Protein AF-A0A1B4PS10-F1 (afdb_monomer)

Radius of gyration: 27.27 Å; Cα contacts (8 Å, |Δi|>4): 1296; chains: 1; bounding box: 66×64×74 Å

Secondary structure (DSSP, 8-state):
---EEEEE--TT--SEEEEEEETTEEEEEEEEBTTB-EEEEESPPSEEEEEEEEETTS--EEEEEEEPTTSEEEEE---HHHHGGGSSSEEEEETTTTEEESS--TTS-HHHHTT----TTTHHHHHHHTT-S---SS-----------EEEEEEEEEE-SSSS-EEE--S--EEEEETTEEEEEE---SSS-SSS---EEEEEEETTTEEEEEEEP--TT-EEEEEE--TT-TT--EEEEEESSHHHHHHHHHHHH--HHHHHHHIIIIITT--HHHHTSTTS-HHHHHHHHHHHHH-TTTSPP--HHHHHHHHHHHTTSHHHHHHHHHHHHHHTTTS-HHHHHHHHHHHHHHHHHHHHH-S-SBHHHHHHHHHHHHHHHHHHHHHTTTS-HHHHHHHHHHHHHHHHHGGGEEEETTEEEEEPB-HHHHHHH----B-----S---TTS-EEEEEEEEETTEEEEEE--TTGGG---S------------TTS----GGG-GGGGSPP--TT-TTTTSS-S-SEETTEEEEEEEEE-SSTT-EEEEEEEEE-TTS-PPTT-EEEEE--TTSSSSEEEEE-BTTEEEEEEEESS--EEEEEETTTTEEEEEEGGGSTT--HHHHH-

Foldseek 3Di:
DKFKEKAFDEQLQAWWWKWKDDLNDTPDIAIAHNQRGIDIDIRDDWAKMKIWTGRFPDDIAIEIETGDPPDHHYQYAYHPVLRVQLVDSYWYQDSVVRFIDRDDDPPDDLVRVVSDPDDPVCPVVNVVVVVPPDPDPPDPPPPPFDPDKKKKFKWKWKDDDADDQTAADPFDKDWFDEQQKIKIKGADDPPDQLLPLTWMKMWMFIALAFIKMFIANQWHRTKMKMWGFAQRCQRDIFIDIAHPPSLLRLLLSCLFRNDPSSLLCSVPPRVHPDDLCVCLDSPHHLSSLLSLLSSCLVCVVRDPQDDQVSLVSNCVRNLLALSSLLSNLSSLCVVCVVHDPVSNLVSLLSSLVSNLSSVSSPDHFWPSSVVSSVVSLVVSVVVCVPCVVVHPPVSVVSSVVSSVVSVQQVQQWDDRGTGTMGTDFDPVCCVPVVHTHHDSNGRSDDDNRRIGTQAIFMTGNSHTAWEFADPVLVVPDDPDDPPDDDDDDDDPDDPPPDPVPQQLVVDAFDPPVARSPPSFVNAQDDDQKGWDWDWDDDPDPQKIKIKIKIFGHPVDDDGRFFWKWKAADVRINNRIHTFGDNVRMTMHIYMYREWYKIKIARRVVRHIHIDGLLPHPPRDPRHVPD

Sequence (626 aa):
MKTSLHFEAPSDLSVGTVRITGEGQTIADWVATPDNRTFEGDNLTPGIYSVEIGPAGVSPQSVLFEVREGQPNQVVLPSFSALSSSGSNTSFFDADSQKTVAEVPHSVKLNALEKLDLSSYQSGIFSDIVRESVIDSRRSQQVEVSKEKRRISIGLSEEKRGRETFDTFAGQSSIALFSGRLEIELPTDLHRDRWAGHRVRLSVAIEQVRVERCLLPLYRGGTRIMVAAPSFAPADLEFSVIPVDPKLRALARALDAGTSAEAAAVRDDVVGKGDLATQFADWADPWAAILTGLLAIRFPEIFQPIERVWADKLVERAGWAFDAHVIRASQALASAHSASRQAQDEAVADAIAFLAKAQVAGSPYYRYTNQLFAEMAAGIADYLKTSSPRVDSAIVKRFDRLYGRWHRELPLQRGVGWTFTWLARDLAALKERNVLVPYRQASGKLRHRDTSIIFEGQVSAGQIAIIGGGRDALRGLPNNDVVLSTADERSEDVPEYGLSRMPALSRAPGPDKDPNRGRFGGQASESGFHLMAAFEPTKHRDWVTVVLTVEAERSIKIGLGDFAWFVLHPTFSPSALKVAFRGNRARLRLQAWGGFTVGVWLPQAGLELECDLAQVEGAPEIVRLR

Mean predicted aligned error: 11.26 Å

pLDDT: mean 82.13, std 17.66, range [21.84, 98.69]

InterPro domains:
  IPR046888 Prokaryotic YEATS domain [PF20305] (546-613)
  IPR059929 Y4kD-like, C-terminal domain [PF27295] (251-374)

Structure (mmCIF, N/CA/C/O backbone):
data_AF-A0A1B4PS10-F1
#
_entry.id   AF-A0A1B4PS10-F1
#
loop_
_atom_site.group_PDB
_atom_site.id
_atom_site.type_symbol
_atom_site.label_atom_id
_atom_site.label_alt_id
_atom_site.label_comp_id
_atom_site.label_asym_id
_atom_site.label_entity_id
_atom_site.label_seq_id
_atom_site.pdbx_PDB_ins_code
_atom_site.Cartn_x
_atom_site.Cartn_y
_atom_site.Cartn_z
_atom_site.occupancy
_atom_site.B_iso_or_equiv
_atom_site.auth_seq_id
_atom_site.auth_comp_id
_atom_site.auth_asym_id
_atom_site.auth_atom_id
_atom_site.pdbx_PDB_model_num
ATOM 1 N N . MET A 1 1 ? 1.728 32.049 35.186 1.00 60.78 1 MET A N 1
ATOM 2 C CA . MET A 1 1 ? 2.668 30.902 35.303 1.00 60.78 1 MET A CA 1
ATOM 3 C C . MET A 1 1 ? 3.196 30.566 33.907 1.00 60.78 1 MET A C 1
ATOM 5 O O . MET A 1 1 ? 2.642 31.093 32.953 1.00 60.78 1 MET A O 1
ATOM 9 N N . LYS A 1 2 ? 4.272 29.777 33.739 1.00 68.88 2 LYS A N 1
ATOM 10 C CA . LYS A 1 2 ? 4.666 29.329 32.388 1.00 68.88 2 LYS A CA 1
ATOM 11 C C . LYS A 1 2 ? 3.664 28.275 31.912 1.00 68.88 2 LYS A C 1
ATOM 13 O O . LYS A 1 2 ? 3.453 27.290 32.613 1.00 68.88 2 LYS A O 1
ATOM 18 N N . THR A 1 3 ? 3.060 28.504 30.756 1.00 82.19 3 THR A N 1
ATOM 19 C CA . THR A 1 3 ? 2.199 27.536 30.073 1.00 82.19 3 THR A CA 1
ATOM 20 C C . THR A 1 3 ? 3.023 26.900 28.965 1.00 82.19 3 THR A C 1
ATOM 22 O O . THR A 1 3 ? 3.482 27.613 28.070 1.00 82.19 3 THR A O 1
ATOM 25 N N . SER A 1 4 ? 3.248 25.592 29.052 1.00 87.25 4 SER A N 1
ATOM 26 C CA . SER A 1 4 ? 3.993 24.827 28.053 1.00 87.25 4 SER A CA 1
ATOM 27 C C . SER A 1 4 ? 3.101 23.785 27.384 1.00 87.25 4 SER A C 1
ATOM 29 O O . SER A 1 4 ? 2.123 23.316 27.977 1.00 87.25 4 SER A O 1
ATOM 31 N N . LEU A 1 5 ? 3.443 23.445 26.143 1.00 90.31 5 LEU A N 1
ATOM 32 C CA . LEU A 1 5 ? 2.824 22.388 25.349 1.00 90.31 5 LEU A CA 1
ATOM 33 C C . LEU A 1 5 ? 3.913 21.444 24.852 1.00 90.31 5 LEU A C 1
ATOM 35 O O . LEU A 1 5 ? 4.842 21.877 24.173 1.00 90.31 5 LEU A O 1
ATOM 39 N N . HIS A 1 6 ? 3.742 20.161 25.151 1.00 93.00 6 HIS A N 1
ATOM 40 C CA . HIS A 1 6 ? 4.429 19.075 24.472 1.00 93.00 6 HIS A CA 1
ATOM 41 C C . HIS A 1 6 ? 3.402 18.352 23.601 1.00 93.00 6 HIS A C 1
ATOM 43 O O . HIS A 1 6 ? 2.431 17.780 24.105 1.00 93.00 6 HIS A O 1
ATOM 49 N N . PHE A 1 7 ? 3.602 18.418 22.292 1.00 93.81 7 PHE A N 1
ATOM 50 C CA . PHE A 1 7 ? 2.731 17.807 21.301 1.00 93.81 7 PHE A CA 1
ATOM 51 C C . PHE A 1 7 ? 3.472 16.692 20.565 1.00 93.81 7 PHE A C 1
ATOM 53 O O . PHE A 1 7 ? 4.589 16.904 20.098 1.00 93.81 7 PHE A O 1
ATOM 60 N N . GLU A 1 8 ? 2.824 15.541 20.398 1.00 93.44 8 GLU A N 1
ATOM 61 C CA . GLU A 1 8 ? 3.309 14.442 19.565 1.00 93.44 8 GLU A CA 1
ATOM 62 C C . GLU A 1 8 ? 2.260 14.067 18.508 1.00 93.44 8 GLU A C 1
ATOM 64 O O . GLU A 1 8 ? 1.121 13.698 18.820 1.00 93.44 8 GLU A O 1
ATOM 69 N N . ALA A 1 9 ? 2.657 14.164 17.234 1.00 92.00 9 ALA A N 1
ATOM 70 C CA . ALA A 1 9 ? 1.839 13.750 16.099 1.00 92.00 9 ALA A CA 1
ATOM 71 C C . ALA A 1 9 ? 1.619 12.218 16.082 1.00 92.00 9 ALA A C 1
ATOM 73 O O . ALA A 1 9 ? 2.375 11.482 16.716 1.00 92.00 9 ALA A O 1
ATOM 74 N N . PRO A 1 10 ? 0.625 11.702 15.327 1.00 88.88 10 PRO A N 1
ATOM 75 C CA . PRO A 1 10 ? 0.307 10.276 15.308 1.00 88.88 10 PRO A CA 1
ATOM 76 C C . PRO A 1 10 ? 1.519 9.376 15.059 1.00 88.88 10 PRO A C 1
ATOM 78 O O . PRO A 1 10 ? 2.318 9.620 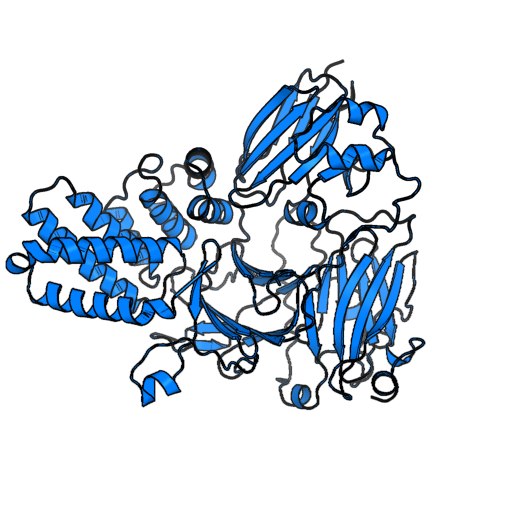14.154 1.00 88.88 10 PRO A O 1
ATOM 81 N N . SER A 1 11 ? 1.617 8.278 15.808 1.00 84.00 11 SER A N 1
ATOM 82 C CA . SER A 1 11 ? 2.776 7.380 15.742 1.00 84.00 11 SER A CA 1
ATOM 83 C C . SER A 1 11 ? 2.943 6.654 14.398 1.00 84.00 11 SER A C 1
ATOM 85 O O . SER A 1 11 ? 4.047 6.249 14.034 1.00 84.00 11 SER A O 1
ATOM 87 N N . ASP A 1 12 ? 1.866 6.509 13.626 1.00 81.31 12 ASP A N 1
ATOM 88 C CA . ASP A 1 12 ? 1.854 5.926 12.280 1.00 81.31 12 ASP A CA 1
ATOM 89 C C . ASP A 1 12 ? 1.951 6.981 11.158 1.00 81.31 12 ASP A C 1
ATOM 91 O O . ASP A 1 12 ? 1.873 6.621 9.972 1.00 81.31 12 ASP A O 1
ATOM 95 N N . LEU A 1 13 ? 2.135 8.264 11.506 1.00 87.12 13 LEU A N 1
ATOM 96 C CA . LEU A 1 13 ? 2.427 9.329 10.552 1.00 87.12 13 LEU A CA 1
ATOM 97 C C . LEU A 1 13 ? 3.812 9.093 9.950 1.00 87.12 13 LEU A C 1
ATOM 99 O O . LEU A 1 13 ? 4.824 9.095 10.646 1.00 87.12 13 LEU A O 1
ATOM 103 N N . SER A 1 14 ? 3.849 8.875 8.638 1.00 88.69 14 SER A N 1
ATOM 104 C CA . SER A 1 14 ? 5.101 8.628 7.928 1.00 88.69 14 SER A CA 1
ATOM 105 C C . SER A 1 14 ? 5.719 9.900 7.359 1.00 88.69 14 SER A C 1
ATOM 107 O O . SER A 1 14 ? 6.891 10.152 7.564 1.00 88.69 14 SER A O 1
ATOM 109 N N . VAL A 1 15 ? 4.947 10.698 6.623 1.00 92.19 15 VAL A N 1
ATOM 110 C CA . VAL A 1 15 ? 5.350 12.032 6.161 1.00 92.19 15 VAL A CA 1
ATOM 111 C C . VAL A 1 15 ? 4.095 12.859 5.913 1.00 92.19 15 VAL A C 1
ATOM 113 O O . VAL A 1 15 ? 3.103 12.324 5.398 1.00 92.19 15 VAL A O 1
ATOM 116 N N . GLY A 1 16 ? 4.120 14.128 6.305 1.00 91.44 16 GLY A N 1
ATOM 117 C CA . GLY A 1 16 ? 3.033 15.069 6.056 1.00 91.44 16 GLY A CA 1
ATOM 118 C C . GLY A 1 16 ? 3.172 16.364 6.834 1.00 91.44 16 GLY A C 1
ATOM 119 O O . GLY A 1 16 ? 4.078 16.515 7.647 1.00 91.44 16 GLY A O 1
ATOM 120 N N . THR A 1 17 ? 2.253 17.290 6.607 1.00 92.69 17 THR A N 1
ATOM 121 C CA . THR A 1 17 ? 2.234 18.580 7.296 1.00 92.69 17 THR A CA 1
ATOM 122 C C . THR A 1 17 ? 1.520 18.471 8.636 1.00 92.69 17 THR A C 1
ATOM 124 O O . THR A 1 17 ? 0.436 17.886 8.722 1.00 92.69 17 THR A O 1
ATOM 127 N N . VAL A 1 18 ? 2.097 19.074 9.671 1.00 94.25 18 VAL A N 1
ATOM 128 C CA . VAL A 1 18 ? 1.443 19.285 10.962 1.00 94.25 18 VAL A CA 1
ATOM 129 C C . VAL A 1 18 ? 1.392 20.779 11.223 1.00 94.25 18 VAL A C 1
ATOM 131 O O . VAL A 1 18 ? 2.424 21.447 11.245 1.00 94.25 18 VAL A O 1
ATOM 134 N N . ARG A 1 19 ? 0.180 21.300 11.426 1.00 95.06 19 ARG A N 1
ATOM 135 C CA . ARG A 1 19 ? -0.055 22.715 11.713 1.00 95.06 19 ARG A CA 1
ATOM 136 C C . ARG A 1 19 ? -0.825 22.870 13.011 1.00 95.06 19 ARG A C 1
ATOM 138 O O . ARG A 1 19 ? -1.953 22.401 13.113 1.00 95.06 19 ARG A O 1
ATOM 145 N N . ILE A 1 20 ? -0.231 23.557 13.982 1.00 94.19 20 ILE A N 1
ATOM 146 C CA . ILE A 1 20 ? -0.861 23.904 15.257 1.00 94.19 20 ILE A CA 1
ATOM 147 C C . ILE A 1 20 ? -1.292 25.368 15.199 1.00 94.19 20 ILE A C 1
ATOM 149 O O . ILE A 1 20 ? -0.473 26.257 14.959 1.00 94.19 20 ILE A O 1
ATOM 153 N N . THR A 1 21 ? -2.569 25.614 15.471 1.00 92.38 21 THR A N 1
ATOM 154 C CA . THR A 1 21 ? -3.177 26.946 15.518 1.00 92.38 21 THR A CA 1
ATOM 155 C C . THR A 1 21 ? -3.780 27.179 16.901 1.00 92.38 21 THR A C 1
ATOM 157 O O . THR A 1 21 ? -4.485 26.315 17.423 1.00 92.38 21 THR A O 1
ATOM 160 N N . GLY A 1 22 ? -3.520 28.345 17.489 1.00 87.56 22 GLY A N 1
ATOM 161 C CA . GLY A 1 22 ? -4.105 28.798 18.753 1.00 87.56 22 GLY A CA 1
ATOM 162 C C . GLY A 1 22 ? -4.480 30.272 18.651 1.00 87.56 22 GLY A C 1
ATOM 163 O O . GLY A 1 22 ? -3.734 31.048 18.059 1.00 87.56 22 GLY A O 1
ATOM 164 N N . GLU A 1 23 ? -5.651 30.656 19.170 1.00 79.19 23 GLU A N 1
ATOM 165 C CA . GLU A 1 23 ? -6.146 32.049 19.131 1.00 79.19 23 GLU A CA 1
ATOM 166 C C . GLU A 1 23 ? -6.114 32.683 17.715 1.00 79.19 23 GLU A C 1
ATOM 168 O O . GLU A 1 23 ? -5.820 33.865 17.540 1.00 79.19 23 GLU A O 1
ATOM 173 N N . GLY A 1 24 ? -6.375 31.881 16.675 1.00 75.38 24 GLY A N 1
ATOM 174 C CA . GLY A 1 24 ? -6.361 32.325 15.274 1.00 75.38 24 GLY A CA 1
ATOM 175 C C . GLY A 1 24 ? -4.967 32.538 14.663 1.00 75.38 24 GLY A C 1
ATOM 176 O O . GLY A 1 24 ? -4.870 32.987 13.523 1.00 75.38 24 GLY A O 1
ATOM 177 N N . GLN A 1 25 ? -3.885 32.208 15.377 1.00 84.44 25 GLN A N 1
ATOM 178 C CA . GLN A 1 25 ? -2.510 32.300 14.880 1.00 84.44 25 GLN A CA 1
ATOM 179 C C . GLN A 1 25 ? -1.864 30.921 14.743 1.00 84.44 25 GLN A C 1
ATOM 181 O O . GLN A 1 25 ? -2.066 30.032 15.571 1.00 84.44 25 GLN A O 1
ATOM 186 N N . THR A 1 26 ? -1.052 30.747 13.700 1.00 91.12 26 THR A N 1
ATOM 187 C CA . THR A 1 26 ? -0.229 29.546 13.530 1.00 91.12 26 THR A CA 1
ATOM 188 C C . THR A 1 26 ? 0.947 29.591 14.498 1.00 91.12 26 THR A C 1
ATOM 190 O O . THR A 1 26 ? 1.801 30.469 14.415 1.00 91.12 26 THR A O 1
ATOM 193 N N . ILE A 1 27 ? 0.976 28.627 15.413 1.00 92.75 27 ILE A N 1
ATOM 194 C CA . ILE A 1 27 ? 1.996 28.476 16.455 1.00 92.75 27 ILE A CA 1
ATOM 195 C C . ILE A 1 27 ? 3.160 27.631 15.941 1.00 92.75 27 ILE A C 1
ATOM 197 O O . ILE A 1 27 ? 4.319 27.922 16.223 1.00 92.75 27 ILE A O 1
ATOM 201 N N . ALA A 1 28 ? 2.841 26.594 15.168 1.00 93.25 28 ALA A N 1
ATOM 202 C CA . ALA A 1 28 ? 3.810 25.718 14.531 1.00 93.25 28 ALA A CA 1
ATOM 203 C C . ALA A 1 28 ? 3.263 25.224 13.189 1.00 93.25 28 ALA A C 1
ATOM 205 O O . ALA A 1 28 ? 2.074 24.927 13.076 1.00 93.25 28 ALA A O 1
ATOM 206 N N . ASP A 1 29 ? 4.132 25.130 12.187 1.00 94.69 29 ASP A N 1
ATOM 207 C CA . ASP A 1 29 ? 3.852 24.521 10.885 1.00 94.69 29 ASP A CA 1
ATOM 208 C C . ASP A 1 29 ? 5.137 23.856 10.391 1.00 94.69 29 ASP A C 1
ATOM 210 O O . ASP A 1 29 ? 6.153 24.530 10.197 1.00 94.69 29 ASP A O 1
ATOM 214 N N . TRP A 1 30 ? 5.123 22.533 10.264 1.00 94.62 30 TRP A N 1
ATOM 215 C CA . TRP A 1 30 ? 6.284 21.782 9.802 1.00 94.62 30 TRP A CA 1
ATOM 216 C C . TRP A 1 30 ? 5.885 20.516 9.051 1.00 94.62 30 TRP A C 1
ATOM 218 O O . TRP A 1 30 ? 4.757 20.025 9.141 1.00 94.62 30 TRP A O 1
ATOM 228 N N . VAL A 1 31 ? 6.847 19.967 8.310 1.00 94.31 31 VAL A N 1
ATOM 229 C CA . VAL A 1 31 ? 6.731 18.627 7.739 1.00 94.31 31 VAL A CA 1
ATOM 230 C C . VAL A 1 31 ? 7.206 17.625 8.783 1.00 94.31 31 VAL A C 1
ATOM 232 O O . VAL A 1 31 ? 8.395 17.561 9.088 1.00 94.31 31 VAL A O 1
ATOM 235 N N . ALA A 1 32 ? 6.277 16.845 9.320 1.00 93.06 32 ALA A N 1
ATOM 236 C CA . ALA A 1 32 ? 6.582 15.769 10.241 1.00 93.06 32 ALA A CA 1
ATOM 237 C C . ALA A 1 32 ? 7.052 14.520 9.484 1.00 93.06 32 ALA A C 1
ATOM 239 O O . ALA A 1 32 ? 6.485 14.146 8.452 1.00 93.06 32 ALA A O 1
ATOM 240 N N . THR A 1 33 ? 8.059 13.853 10.038 1.00 92.50 33 THR A N 1
ATOM 241 C CA . THR A 1 33 ? 8.621 12.571 9.579 1.00 92.50 33 THR A CA 1
ATOM 242 C C . THR A 1 33 ? 8.653 11.597 10.764 1.00 92.50 33 THR A C 1
ATOM 244 O O . THR A 1 33 ? 8.386 12.021 11.888 1.00 92.50 33 THR A O 1
ATOM 247 N N . PRO A 1 34 ? 8.967 10.297 10.598 1.00 88.81 34 PRO A N 1
ATOM 248 C CA . PRO A 1 34 ? 8.924 9.350 11.715 1.00 88.81 34 PRO A CA 1
ATOM 249 C C . PRO A 1 34 ? 9.923 9.693 12.827 1.00 88.81 34 PRO A C 1
ATOM 251 O O . PRO A 1 34 ? 9.664 9.376 13.984 1.00 88.81 34 PRO A O 1
ATOM 254 N N . ASP A 1 35 ? 11.021 10.366 12.473 1.00 87.62 35 ASP A N 1
ATOM 255 C CA . ASP A 1 35 ? 12.071 10.801 13.399 1.00 87.62 35 ASP A CA 1
ATOM 256 C C . ASP A 1 35 ? 11.852 12.244 13.901 1.00 87.62 35 ASP A C 1
ATOM 258 O O . ASP A 1 35 ? 12.585 12.710 14.771 1.00 87.62 35 ASP A O 1
ATOM 262 N N . ASN A 1 36 ? 10.837 12.951 13.387 1.00 89.75 36 ASN A N 1
ATOM 263 C CA . ASN A 1 36 ? 10.530 14.339 13.731 1.00 89.75 36 ASN A CA 1
ATOM 264 C C . ASN A 1 36 ? 9.008 14.574 13.804 1.00 89.75 36 ASN A C 1
ATOM 266 O O . ASN A 1 36 ? 8.383 15.093 12.873 1.00 89.75 36 ASN A O 1
ATOM 270 N N . ARG A 1 37 ? 8.397 14.153 14.919 1.00 91.12 37 ARG A N 1
ATOM 271 C CA . ARG A 1 37 ? 6.939 14.233 15.160 1.00 91.12 37 ARG A CA 1
ATOM 272 C C . ARG A 1 37 ? 6.535 15.145 16.313 1.00 91.12 37 ARG A C 1
ATOM 274 O O . ARG A 1 37 ? 5.338 15.318 16.546 1.00 91.12 37 ARG A O 1
ATOM 281 N N . THR A 1 38 ? 7.502 15.657 17.061 1.00 92.62 38 THR A N 1
ATOM 282 C CA . THR A 1 38 ? 7.254 16.359 18.316 1.00 92.62 38 THR A CA 1
ATOM 283 C C . THR A 1 38 ? 7.389 17.864 18.152 1.00 92.62 38 THR A C 1
ATOM 285 O O . THR A 1 38 ? 8.179 18.362 17.353 1.00 92.62 38 THR A O 1
ATOM 288 N N . PHE A 1 39 ? 6.606 18.595 18.936 1.00 93.50 39 PHE A N 1
ATOM 289 C CA . PHE A 1 39 ? 6.713 20.038 19.085 1.00 93.50 39 PHE A CA 1
ATOM 290 C C . PHE A 1 39 ? 6.713 20.391 20.570 1.00 93.50 39 PHE A C 1
ATOM 292 O O . PHE A 1 39 ? 5.865 19.915 21.328 1.00 93.50 39 PHE A O 1
ATOM 299 N N . GLU A 1 40 ? 7.641 21.258 20.966 1.00 92.19 40 GLU A N 1
ATOM 300 C CA . GLU A 1 40 ? 7.708 21.824 22.311 1.00 92.19 40 GLU A CA 1
ATOM 301 C C . GLU A 1 40 ? 7.608 23.346 22.227 1.00 92.19 40 GLU A C 1
ATOM 303 O O . GLU A 1 40 ? 8.399 24.000 21.544 1.00 92.19 40 GLU A O 1
ATOM 308 N N . GLY A 1 41 ? 6.616 23.907 22.917 1.00 87.06 41 GLY A N 1
ATOM 309 C CA . GLY A 1 41 ? 6.365 25.344 22.961 1.00 87.06 41 GLY A CA 1
ATOM 310 C C . GLY A 1 41 ? 6.194 25.843 24.391 1.00 87.06 41 GLY A C 1
ATOM 311 O O . GLY A 1 41 ? 5.473 25.237 25.181 1.00 87.06 41 GLY A O 1
ATOM 312 N N . ASP A 1 42 ? 6.814 26.981 24.698 1.00 85.38 42 ASP A N 1
ATOM 313 C CA . ASP A 1 42 ? 6.722 27.670 25.987 1.00 85.38 42 ASP A CA 1
ATOM 314 C C . ASP A 1 42 ? 6.003 29.020 25.850 1.00 85.38 42 ASP A C 1
ATOM 316 O O . ASP A 1 42 ? 6.038 29.662 24.802 1.00 85.38 42 ASP A O 1
ATOM 320 N N . ASN A 1 43 ? 5.430 29.502 26.958 1.00 83.75 43 ASN A N 1
ATOM 321 C CA . ASN A 1 43 ? 4.737 30.795 27.068 1.00 83.75 43 ASN A CA 1
ATOM 322 C C . ASN A 1 43 ? 3.502 30.923 26.159 1.00 83.75 43 ASN A C 1
ATOM 324 O O . ASN A 1 43 ? 3.201 32.006 25.657 1.00 83.75 43 ASN A O 1
ATOM 328 N N . LEU A 1 44 ? 2.776 29.822 25.973 1.00 86.62 44 LEU A N 1
ATOM 329 C CA . LEU A 1 44 ? 1.541 29.795 25.194 1.00 86.62 44 LEU A CA 1
ATOM 330 C C . LEU A 1 44 ? 0.369 30.421 25.966 1.00 86.62 44 LEU A C 1
ATOM 332 O O . LEU A 1 44 ? 0.278 30.317 27.192 1.00 86.62 44 LEU A O 1
ATOM 336 N N . THR A 1 45 ? -0.558 31.063 25.258 1.00 87.25 45 THR A N 1
ATOM 337 C CA . THR A 1 45 ? -1.789 31.581 25.867 1.00 87.25 45 THR A CA 1
ATOM 338 C C . THR A 1 45 ? -2.725 30.418 26.206 1.00 87.25 45 THR A C 1
ATOM 340 O O . THR A 1 45 ? -3.004 29.610 25.319 1.00 87.25 45 THR A O 1
ATOM 343 N N . PRO A 1 46 ? -3.223 30.292 27.450 1.00 87.31 46 PRO A N 1
ATOM 344 C CA . PRO A 1 46 ? -4.234 29.290 27.777 1.00 87.31 46 PRO A CA 1
ATOM 345 C C . PRO A 1 46 ? -5.485 29.478 26.912 1.00 87.31 46 PRO A C 1
ATOM 347 O O . PRO A 1 46 ? -5.938 30.609 26.737 1.00 87.31 46 PRO A O 1
ATOM 350 N N . GLY A 1 47 ? -6.042 28.392 26.381 1.00 85.50 47 GLY A N 1
ATOM 351 C CA . GLY A 1 47 ? -7.143 28.463 25.419 1.00 85.50 47 GLY A CA 1
ATOM 352 C C . GLY A 1 47 ? -7.344 27.170 24.636 1.00 85.50 47 GLY A C 1
ATOM 353 O O . GLY A 1 47 ? -6.730 26.145 24.940 1.00 85.50 47 GLY A O 1
ATOM 354 N N . ILE A 1 48 ? -8.218 27.219 23.629 1.00 86.31 48 ILE A N 1
ATOM 355 C CA . ILE A 1 48 ? -8.448 26.090 22.720 1.00 86.31 48 ILE A CA 1
ATOM 356 C C . ILE A 1 48 ? -7.508 26.201 21.526 1.00 86.31 48 ILE A C 1
ATOM 358 O O . ILE A 1 48 ? -7.396 27.248 20.889 1.00 86.31 48 ILE A O 1
ATOM 362 N N . TYR A 1 49 ? -6.863 25.085 21.220 1.00 90.75 49 TYR A N 1
ATOM 363 C CA . TYR A 1 49 ? -5.959 24.925 20.098 1.00 90.75 49 TYR A CA 1
ATOM 364 C C . TYR A 1 49 ? -6.528 23.876 19.150 1.00 90.75 49 TYR A C 1
ATOM 366 O O . TYR A 1 49 ? -7.243 22.953 19.552 1.00 90.75 49 TYR A O 1
ATOM 374 N N . SER A 1 50 ? -6.189 24.015 17.875 1.00 90.56 50 SER A N 1
ATOM 375 C CA . SER A 1 50 ? -6.469 23.018 16.850 1.00 90.56 50 SER A CA 1
ATOM 376 C C . SER A 1 50 ? -5.167 22.590 16.200 1.00 90.56 50 SER A C 1
ATOM 378 O O . SER A 1 50 ? -4.374 23.442 15.796 1.00 90.56 50 SER A O 1
ATOM 380 N N . VAL A 1 51 ? -4.975 21.288 16.037 1.00 93.44 51 VAL A N 1
ATOM 381 C CA . VAL A 1 51 ? -3.924 20.750 15.178 1.00 93.44 51 VAL A CA 1
ATOM 382 C C . VAL A 1 51 ? -4.540 20.130 13.933 1.00 93.44 51 VAL A C 1
ATOM 384 O O . VAL A 1 51 ? -5.491 19.357 14.028 1.00 93.44 51 VAL A O 1
ATOM 387 N N . GLU A 1 52 ? -4.004 20.472 12.768 1.00 93.12 52 GLU A N 1
ATOM 388 C CA . GLU A 1 52 ? -4.303 19.831 11.492 1.00 93.12 52 GLU A CA 1
ATOM 389 C C . GLU A 1 52 ? -3.139 18.918 11.102 1.00 93.12 52 GLU A C 1
ATOM 391 O O . GLU A 1 52 ? -1.980 19.334 11.099 1.00 93.12 52 GLU A O 1
ATOM 396 N N . ILE A 1 53 ? -3.454 17.664 10.786 1.00 92.25 53 ILE A N 1
ATOM 397 C CA . ILE A 1 53 ? -2.495 16.630 10.399 1.00 92.25 53 ILE A CA 1
ATOM 398 C C . ILE A 1 53 ? -2.841 16.217 8.978 1.00 92.25 53 ILE A C 1
ATOM 400 O O . ILE A 1 53 ? -3.870 15.577 8.756 1.00 92.25 53 ILE A O 1
ATOM 404 N N . GLY A 1 54 ? -1.987 16.573 8.024 1.00 89.94 54 GLY A N 1
ATOM 405 C CA . GLY A 1 54 ? -2.145 16.278 6.602 1.00 89.94 54 GLY A CA 1
ATOM 406 C C . GLY A 1 54 ? -1.055 15.338 6.104 1.00 89.94 54 GLY A C 1
ATOM 407 O O . GLY A 1 54 ? -0.028 15.811 5.623 1.00 89.94 54 GLY A O 1
ATOM 408 N N . PRO A 1 55 ? -1.226 14.008 6.205 1.00 87.81 55 PRO A N 1
ATOM 409 C CA . PRO A 1 55 ? -0.270 13.083 5.622 1.00 87.81 55 PRO A CA 1
ATOM 410 C C . PRO A 1 55 ? -0.228 13.203 4.095 1.00 87.81 55 PRO A C 1
ATOM 412 O O . PRO A 1 55 ? -1.274 13.340 3.461 1.00 87.81 55 PRO A O 1
ATOM 415 N N . ALA A 1 56 ? 0.953 13.051 3.493 1.00 84.94 56 ALA A N 1
ATOM 416 C CA . ALA A 1 56 ? 1.120 13.148 2.042 1.00 84.94 56 ALA A CA 1
ATOM 417 C C . ALA A 1 56 ? 0.155 12.210 1.290 1.00 84.94 56 ALA A C 1
ATOM 419 O O . ALA A 1 56 ? 0.136 10.994 1.522 1.00 84.94 56 ALA A O 1
ATOM 420 N N . GLY A 1 57 ? -0.650 12.781 0.388 1.00 78.12 57 GLY A N 1
ATOM 421 C CA . GLY A 1 57 ? -1.634 12.054 -0.422 1.00 78.12 57 GLY A CA 1
ATOM 422 C C . GLY A 1 57 ? -2.886 11.573 0.323 1.00 78.12 57 GLY A C 1
ATOM 423 O O . GLY A 1 57 ? -3.647 10.787 -0.240 1.00 78.12 57 GLY A O 1
ATOM 424 N N . VAL A 1 58 ? -3.118 12.010 1.566 1.00 80.62 58 VAL A N 1
ATOM 425 C CA . VAL A 1 58 ? -4.278 11.618 2.385 1.00 80.62 58 VAL A CA 1
ATOM 426 C C . VAL A 1 58 ? -5.028 12.859 2.871 1.00 80.62 58 VAL A C 1
ATOM 428 O O . VAL A 1 58 ? -4.428 13.897 3.135 1.00 80.62 58 VAL A O 1
ATOM 431 N N . SER A 1 59 ? -6.355 12.767 2.994 1.00 80.81 59 SER A N 1
ATOM 432 C CA . SER A 1 59 ? -7.168 13.861 3.536 1.00 80.81 59 SER A CA 1
ATOM 433 C C . SER A 1 59 ? -6.768 14.190 4.980 1.00 80.81 59 SER A C 1
ATOM 435 O O . SER A 1 59 ? -6.611 13.261 5.775 1.00 80.81 59 SER A O 1
ATOM 437 N N . PRO A 1 60 ? -6.637 15.477 5.340 1.00 86.44 60 PRO A N 1
ATOM 438 C CA . PRO A 1 60 ? -6.194 15.868 6.668 1.00 86.44 60 PRO A CA 1
ATOM 439 C C . PRO A 1 60 ? -7.225 15.535 7.752 1.00 86.44 60 PRO A C 1
ATOM 441 O O . PRO A 1 60 ? -8.424 15.421 7.486 1.00 86.44 60 PRO A O 1
ATOM 444 N N . GLN A 1 61 ? -6.740 15.388 8.982 1.00 87.00 61 GLN A N 1
ATOM 445 C CA . GLN A 1 61 ? -7.542 15.224 10.193 1.00 87.00 61 GLN A CA 1
ATOM 446 C C . GLN A 1 61 ? -7.237 16.367 11.157 1.00 87.00 61 GLN A C 1
ATOM 448 O O . GLN A 1 61 ? -6.080 16.758 11.310 1.00 87.00 61 GLN A O 1
ATOM 453 N N . SER A 1 62 ? -8.265 16.882 11.824 1.00 88.75 62 SER A N 1
ATOM 454 C CA . SER A 1 62 ? -8.136 17.934 12.828 1.00 88.75 62 SER A CA 1
ATOM 455 C C . SER A 1 62 ? -8.413 17.389 14.226 1.00 88.75 62 SER A C 1
ATOM 457 O O . SER A 1 62 ? -9.382 16.656 14.435 1.00 88.75 62 SER A O 1
ATOM 459 N N . VAL A 1 63 ? -7.595 17.779 15.201 1.00 88.44 63 VAL A N 1
ATOM 460 C CA . VAL A 1 63 ? -7.826 17.477 16.618 1.00 88.44 63 VAL A CA 1
ATOM 461 C C . VAL A 1 63 ? -7.860 18.777 17.413 1.00 88.44 63 VAL A C 1
ATOM 463 O O . VAL A 1 63 ? -6.944 19.591 17.308 1.00 88.44 63 VAL A O 1
ATOM 466 N N . LEU A 1 64 ? -8.916 18.977 18.201 1.00 88.75 64 LEU A N 1
ATOM 467 C CA . LEU A 1 64 ? -9.024 20.105 19.127 1.00 88.75 64 LEU A CA 1
ATOM 468 C C . LEU A 1 64 ? -8.577 19.694 20.528 1.00 88.75 64 LEU A C 1
ATOM 470 O O . LEU A 1 64 ? -8.900 18.595 20.981 1.00 88.75 64 LEU A O 1
ATOM 474 N N . PHE A 1 65 ? -7.871 20.582 21.222 1.00 88.56 65 PHE A N 1
ATOM 475 C CA . PHE A 1 65 ? -7.397 20.361 22.587 1.00 88.56 65 PHE A CA 1
ATOM 476 C C . PHE A 1 65 ? -7.352 21.668 23.387 1.00 88.56 65 PHE A C 1
ATOM 478 O O . PHE A 1 65 ? -7.271 22.758 22.824 1.00 88.56 65 PHE A O 1
ATOM 485 N N . GLU A 1 66 ? -7.426 21.560 24.713 1.00 87.00 66 GLU A N 1
ATOM 486 C CA . GLU A 1 66 ? -7.324 22.697 25.633 1.00 87.00 66 GLU A CA 1
ATOM 487 C C . GLU A 1 66 ? -5.904 22.788 26.203 1.00 87.00 66 GLU A C 1
ATOM 489 O O . GLU A 1 66 ? -5.348 21.790 26.660 1.00 87.00 66 GLU A O 1
ATOM 494 N N . VAL A 1 67 ? -5.336 23.993 26.206 1.00 86.56 67 VAL A N 1
ATOM 495 C CA . VAL A 1 67 ? -4.077 24.318 26.883 1.00 86.56 67 VAL A CA 1
ATOM 496 C C . VAL A 1 67 ? -4.406 25.072 28.171 1.00 86.56 67 VAL A C 1
ATOM 498 O O . VAL A 1 67 ? -4.974 26.166 28.131 1.00 86.56 67 VAL A O 1
ATOM 501 N N . ARG A 1 68 ? -4.053 24.493 29.323 1.00 85.81 68 ARG A N 1
ATOM 502 C CA . ARG A 1 68 ? -4.364 25.016 30.663 1.00 85.81 68 ARG A CA 1
ATOM 503 C C . ARG A 1 68 ? -3.156 25.708 31.293 1.00 85.81 68 ARG A C 1
ATOM 505 O O . ARG A 1 68 ? -2.018 25.261 31.143 1.00 85.81 68 ARG A O 1
ATOM 512 N N . GLU A 1 69 ? -3.403 26.792 32.031 1.00 85.19 69 GLU A N 1
ATOM 513 C CA . GLU A 1 69 ? -2.347 27.505 32.759 1.00 85.19 69 GLU A CA 1
ATOM 514 C C . GLU A 1 69 ? -1.810 26.663 33.928 1.00 85.19 69 GLU A C 1
ATOM 516 O O . GLU A 1 69 ? -2.576 26.077 34.691 1.00 85.19 69 GLU A O 1
ATOM 521 N N . GLY A 1 70 ? -0.484 26.641 34.102 1.00 73.12 70 GLY A N 1
ATOM 522 C CA . GLY A 1 70 ? 0.159 26.043 35.277 1.00 73.12 70 GLY A CA 1
ATOM 523 C C . GLY A 1 70 ? 0.170 24.510 35.313 1.00 73.12 70 GLY A C 1
ATOM 524 O O . GLY A 1 70 ? 0.588 23.944 36.322 1.00 73.12 70 GLY A O 1
ATOM 525 N N . GLN A 1 71 ? -0.250 23.842 34.234 1.00 70.81 71 GLN A N 1
ATOM 526 C CA . GLN A 1 71 ? -0.167 22.390 34.060 1.00 70.81 71 GLN A CA 1
ATOM 527 C C . GLN A 1 71 ? 0.741 22.042 32.867 1.00 70.81 71 GLN A C 1
ATOM 529 O O . GLN A 1 71 ? 0.765 22.794 31.890 1.00 70.81 71 GLN A O 1
ATOM 534 N N . PRO A 1 72 ? 1.487 20.921 32.913 1.00 69.62 72 PRO A N 1
ATOM 535 C CA . PRO A 1 72 ? 2.161 20.396 31.732 1.00 69.62 72 PRO A CA 1
ATOM 536 C C . PRO A 1 72 ? 1.107 19.865 30.751 1.00 69.62 72 PRO A C 1
ATOM 538 O O . PRO A 1 72 ? 0.449 18.861 31.023 1.00 69.62 72 PRO A O 1
ATOM 541 N N . ASN A 1 73 ? 0.919 20.550 29.619 1.00 86.06 73 ASN A N 1
ATOM 542 C CA . ASN A 1 73 ? -0.024 20.116 28.588 1.00 86.06 73 ASN A CA 1
ATOM 543 C C . ASN A 1 73 ? 0.672 19.093 27.686 1.00 86.06 73 ASN A C 1
ATOM 545 O O . ASN A 1 73 ? 1.482 19.464 26.837 1.00 86.06 73 ASN A O 1
ATOM 549 N N . GLN A 1 74 ? 0.374 17.811 27.895 1.00 89.44 74 GLN A N 1
ATOM 550 C CA . GLN A 1 74 ? 0.893 16.711 27.086 1.00 89.44 74 GLN A CA 1
ATOM 551 C C . GLN A 1 74 ? -0.205 16.202 26.149 1.00 89.44 74 GLN A C 1
ATOM 553 O O . GLN A 1 74 ? -1.203 15.637 26.598 1.00 89.44 74 GLN A O 1
ATOM 558 N N . VAL A 1 75 ? -0.019 16.411 24.847 1.00 89.12 75 VAL A N 1
ATOM 559 C CA . VAL A 1 75 ? -0.977 16.023 23.807 1.00 89.12 75 VAL A CA 1
ATOM 560 C C . VAL A 1 75 ? -0.311 15.008 22.891 1.00 89.12 75 VAL A C 1
ATOM 562 O O . VAL A 1 75 ? 0.435 15.374 21.987 1.00 89.12 75 VAL A O 1
ATOM 565 N N . VAL A 1 76 ? -0.582 13.727 23.135 1.00 89.44 76 VAL A N 1
ATOM 566 C CA . VAL A 1 76 ? -0.081 12.613 22.319 1.00 89.44 76 VAL A CA 1
ATOM 567 C C . VAL A 1 76 ? -1.242 12.050 21.520 1.00 89.44 76 VAL A C 1
ATOM 569 O O . VAL A 1 76 ? -2.210 11.539 22.086 1.00 89.44 76 VAL A O 1
ATOM 572 N N . LEU A 1 77 ? -1.176 12.172 20.199 1.00 88.06 77 LEU A N 1
ATOM 573 C CA . LEU A 1 77 ? -2.271 11.732 19.345 1.00 88.06 77 LEU A CA 1
ATOM 574 C C . LEU A 1 77 ? -2.232 10.218 19.086 1.00 88.06 77 LEU A C 1
ATOM 576 O O . LEU A 1 77 ? -1.154 9.640 18.930 1.00 88.06 77 LEU A O 1
ATOM 580 N N . PRO A 1 78 ? -3.401 9.553 18.979 1.00 82.19 78 PRO A N 1
ATOM 581 C CA . PRO A 1 78 ? -3.465 8.160 18.561 1.00 82.19 78 PRO A CA 1
ATOM 582 C C . PRO A 1 78 ? -3.054 8.031 17.091 1.00 82.19 78 PRO A C 1
ATOM 584 O O . PRO A 1 78 ? -2.875 9.021 16.382 1.00 82.19 78 PRO A O 1
ATOM 587 N N . SER A 1 79 ? -2.978 6.790 16.602 1.00 82.56 79 SER A N 1
ATOM 588 C CA . SER A 1 79 ? -2.731 6.533 15.180 1.00 82.56 79 SER A CA 1
ATOM 589 C C . SER A 1 79 ? -3.690 7.323 14.273 1.00 82.56 79 SER A C 1
ATOM 591 O O . SER A 1 79 ? -4.891 7.433 14.536 1.00 82.56 79 SER A O 1
ATOM 593 N N . PHE A 1 80 ? -3.179 7.825 13.157 1.00 82.44 80 PHE A N 1
ATOM 594 C CA . PHE A 1 80 ? -3.920 8.513 12.114 1.00 82.44 80 PHE A CA 1
ATOM 595 C C . PHE A 1 80 ? -5.047 7.634 11.561 1.00 82.44 80 PHE A C 1
ATOM 597 O O . PHE A 1 80 ? -6.139 8.114 11.246 1.00 82.44 80 PHE A O 1
ATOM 604 N N . SER A 1 81 ? -4.806 6.324 11.493 1.00 73.19 81 SER A N 1
ATOM 605 C CA . SER A 1 81 ? -5.817 5.331 11.126 1.00 73.19 81 SER A CA 1
ATOM 606 C C . SER A 1 81 ? -7.013 5.335 12.090 1.00 73.19 81 SER A C 1
ATOM 608 O O . SER A 1 81 ? -8.155 5.227 11.640 1.00 73.19 81 SER A O 1
ATOM 610 N N . ALA A 1 82 ? -6.769 5.508 13.395 1.00 72.94 82 ALA A N 1
ATOM 611 C CA . ALA A 1 82 ? -7.817 5.644 14.406 1.00 72.94 82 ALA A CA 1
ATOM 612 C C . ALA A 1 82 ? -8.541 6.996 14.301 1.00 72.94 82 ALA A C 1
ATOM 614 O O . ALA A 1 82 ? -9.771 7.011 14.335 1.00 72.94 82 ALA A O 1
ATOM 615 N N . LEU A 1 83 ? -7.821 8.103 14.071 1.00 77.75 83 LEU A N 1
ATOM 616 C CA . LEU A 1 83 ? -8.434 9.421 13.824 1.00 77.75 83 LEU A CA 1
ATOM 617 C C . LEU A 1 83 ? -9.409 9.372 12.635 1.00 77.75 83 LEU A C 1
ATOM 619 O O . LEU A 1 83 ? -10.574 9.749 12.754 1.00 77.75 83 LEU A O 1
ATOM 623 N N . SER A 1 84 ? -8.964 8.766 11.531 1.00 71.75 84 SER A N 1
ATOM 624 C CA . SER A 1 84 ? -9.751 8.606 10.300 1.00 71.75 84 SER A CA 1
ATOM 625 C C . SER A 1 84 ? -10.952 7.659 10.452 1.00 71.75 84 SER A C 1
ATOM 627 O O . SER A 1 84 ? -11.845 7.643 9.605 1.00 71.75 84 SER A O 1
ATOM 629 N N . SER A 1 85 ? -10.979 6.825 11.498 1.00 65.19 85 SER A N 1
ATOM 630 C CA . SER A 1 85 ? -12.035 5.823 11.711 1.00 65.19 85 SER A CA 1
ATOM 631 C C . SER A 1 85 ? -13.315 6.392 12.330 1.00 65.19 85 SER A C 1
ATOM 633 O O . SER A 1 85 ? -14.375 5.770 12.232 1.00 65.19 85 SER A O 1
ATOM 635 N N . SER A 1 86 ? -13.240 7.592 12.915 1.00 62.75 86 SER A N 1
ATOM 636 C CA . SER A 1 86 ? -14.372 8.264 13.567 1.00 62.75 86 SER A CA 1
ATOM 637 C C . SER A 1 86 ? -15.509 8.598 12.584 1.00 62.75 86 SER A C 1
ATOM 639 O O . SER A 1 86 ? -16.676 8.691 12.968 1.00 62.75 86 SER A O 1
ATOM 641 N N . GLY A 1 87 ? -15.194 8.713 11.287 1.00 58.62 87 GLY A N 1
ATOM 642 C CA . GLY A 1 87 ? -16.128 9.141 10.244 1.00 58.62 87 GLY A CA 1
ATOM 643 C C . GLY A 1 87 ? -16.375 10.653 10.218 1.00 58.62 87 GLY A C 1
ATOM 644 O O . GLY A 1 87 ? -17.198 11.104 9.425 1.00 58.62 87 GLY A O 1
ATOM 645 N N . SER A 1 88 ? -15.663 11.406 11.059 1.00 66.31 88 SER A N 1
ATOM 646 C CA . SER A 1 88 ? -15.533 12.862 11.043 1.00 66.31 88 SER A CA 1
ATOM 647 C C . SER A 1 88 ? -14.072 13.208 10.749 1.00 66.31 88 SER A C 1
ATOM 649 O O . SER A 1 88 ? -13.180 12.457 11.129 1.00 66.31 88 SER A O 1
ATOM 651 N N . ASN A 1 89 ? -13.811 14.353 10.115 1.00 75.75 89 ASN A N 1
ATOM 652 C CA . ASN A 1 89 ? -12.443 14.873 9.982 1.00 75.75 89 ASN A CA 1
ATOM 653 C C . ASN A 1 89 ? -11.994 15.653 11.228 1.00 75.75 89 ASN A C 1
ATOM 655 O O . ASN A 1 89 ? -10.945 16.291 11.219 1.00 75.75 89 ASN A O 1
ATOM 659 N N . THR A 1 90 ? -12.810 15.664 12.282 1.00 78.06 90 THR A N 1
ATOM 660 C CA . THR A 1 90 ? -12.567 16.415 13.510 1.00 78.06 90 THR A CA 1
ATOM 661 C C . THR A 1 90 ? -12.801 15.522 14.719 1.00 78.06 90 THR A C 1
ATOM 663 O O . THR A 1 90 ? -13.849 14.886 14.826 1.00 78.06 90 THR A O 1
ATOM 666 N N . SER A 1 91 ? -11.814 15.475 15.611 1.00 82.31 91 SER A N 1
ATOM 667 C CA . SER A 1 91 ? -11.848 14.766 16.896 1.00 82.31 91 SER A CA 1
ATOM 668 C C . SER A 1 91 ? -11.396 15.691 18.033 1.00 82.31 91 SER A C 1
ATOM 670 O O . SER A 1 91 ? -10.873 16.780 17.788 1.00 82.31 91 SER A O 1
ATOM 672 N N . PHE A 1 92 ? -11.565 15.259 19.281 1.00 82.94 92 PHE A N 1
ATOM 673 C CA . PHE A 1 92 ? -11.225 16.048 20.465 1.00 82.94 92 PHE A CA 1
ATOM 674 C C . PHE A 1 92 ? -10.274 15.276 21.374 1.00 82.94 92 PHE A C 1
ATOM 676 O O . PHE A 1 92 ? -10.467 14.086 21.609 1.00 82.94 92 PHE A O 1
ATOM 683 N N . PHE A 1 93 ? -9.250 15.940 21.895 1.00 82.44 93 PHE A N 1
ATOM 684 C CA . PHE A 1 93 ? -8.365 15.383 22.911 1.00 82.44 93 PHE A CA 1
ATOM 685 C C . PHE A 1 93 ? -8.882 15.769 24.299 1.00 82.44 93 PHE A C 1
ATOM 687 O O . PHE A 1 93 ? -8.949 16.951 24.639 1.00 82.44 93 PHE A O 1
ATOM 694 N N . ASP A 1 94 ? -9.262 14.773 25.095 1.00 80.00 94 ASP A N 1
ATOM 695 C CA . ASP A 1 94 ? -9.681 14.977 26.476 1.00 80.00 94 ASP A CA 1
ATOM 696 C C . ASP A 1 94 ? -8.453 14.998 27.392 1.00 80.00 94 ASP A C 1
ATOM 698 O O . ASP A 1 94 ? -7.818 13.968 27.622 1.00 80.00 94 ASP A O 1
ATOM 702 N N . ALA A 1 95 ? -8.136 16.178 27.928 1.00 74.50 95 ALA A N 1
ATOM 703 C CA . ALA A 1 95 ? -6.994 16.383 28.814 1.00 74.50 95 ALA A CA 1
ATOM 704 C C . ALA A 1 95 ? -7.092 15.570 30.119 1.00 74.50 95 ALA A C 1
ATOM 706 O O . ALA A 1 95 ? -6.060 15.214 30.685 1.00 74.50 95 ALA A O 1
ATOM 707 N N . ASP A 1 96 ? -8.306 15.246 30.583 1.00 73.19 96 ASP A N 1
ATOM 708 C CA . ASP A 1 96 ? -8.501 14.548 31.858 1.00 73.19 96 ASP A CA 1
ATOM 709 C C . ASP A 1 96 ? -8.273 13.034 31.718 1.00 73.19 96 ASP A C 1
ATOM 711 O O . ASP A 1 96 ? -7.734 12.394 32.620 1.00 73.19 96 ASP A O 1
ATOM 715 N N . SER A 1 97 ? -8.667 12.449 30.580 1.00 70.62 97 SER A N 1
ATOM 716 C CA . SER A 1 97 ? -8.439 11.027 30.281 1.00 70.62 97 SER A CA 1
ATOM 717 C C . SER A 1 97 ? -7.203 10.755 29.421 1.00 70.62 97 SER A C 1
ATOM 719 O O . SER A 1 97 ? -6.877 9.587 29.211 1.00 70.62 97 SER A O 1
ATOM 721 N N . GLN A 1 98 ? -6.529 11.807 28.939 1.00 75.25 98 GLN A N 1
ATOM 722 C CA . GLN A 1 98 ? -5.406 11.754 27.992 1.00 75.25 98 GLN A CA 1
ATOM 723 C C . GLN A 1 98 ? -5.711 10.898 26.755 1.00 75.25 98 GLN A C 1
ATOM 725 O O . GLN A 1 98 ? -4.865 10.156 26.253 1.00 75.25 98 GLN A O 1
ATOM 730 N N . LYS A 1 99 ? -6.955 10.965 26.274 1.00 76.25 99 LYS A N 1
ATOM 731 C CA . LYS A 1 99 ? -7.436 10.171 25.141 1.00 76.25 99 LYS A CA 1
ATOM 732 C C . LYS A 1 99 ? -8.140 11.047 24.126 1.00 76.25 99 LYS A C 1
ATOM 734 O O . LYS A 1 99 ? -8.858 11.983 24.469 1.00 76.25 99 LYS A O 1
ATOM 739 N N . THR A 1 100 ? -7.986 10.687 22.856 1.00 74.62 100 THR A N 1
ATOM 740 C CA . THR A 1 100 ? -8.787 11.279 21.787 1.00 74.62 100 THR A CA 1
ATOM 741 C C . THR A 1 100 ? -10.129 10.568 21.676 1.00 74.62 100 THR A C 1
ATOM 743 O O . THR A 1 100 ? -10.203 9.338 21.619 1.00 74.62 100 THR A O 1
ATOM 746 N N . VAL A 1 101 ? -11.187 11.366 21.618 1.00 72.69 101 VAL A N 1
ATOM 747 C CA . VAL A 1 101 ? -12.582 10.950 21.521 1.00 72.69 101 VAL A CA 1
ATOM 748 C C . VAL A 1 101 ? -13.245 11.615 20.315 1.00 72.69 101 VAL A C 1
ATOM 750 O O . VAL A 1 101 ? -12.811 12.665 19.836 1.00 72.69 101 VAL A O 1
ATOM 753 N N . ALA A 1 102 ? -14.296 10.981 19.797 1.00 65.31 102 ALA A N 1
ATOM 754 C CA . ALA A 1 102 ? -15.065 11.515 18.673 1.00 65.31 102 ALA A CA 1
ATOM 755 C C . ALA A 1 102 ? -16.065 12.610 19.095 1.00 65.31 102 ALA A C 1
ATOM 757 O O . ALA A 1 102 ? -16.491 13.403 18.262 1.00 65.31 102 ALA A O 1
ATOM 758 N N . GLU A 1 103 ? -16.439 12.652 20.376 1.00 68.44 103 GLU A N 1
ATOM 759 C CA . GLU A 1 103 ? -17.424 13.584 20.936 1.00 68.44 103 GLU A CA 1
ATOM 760 C C . GLU A 1 103 ? -16.742 14.697 21.737 1.00 68.44 103 GLU A C 1
ATOM 762 O O . GLU A 1 103 ? -15.621 14.525 22.214 1.00 68.44 103 GLU A O 1
ATOM 767 N N . VAL A 1 104 ? -17.420 15.838 21.898 1.00 69.88 104 VAL A N 1
ATOM 768 C CA . VAL A 1 104 ? -16.900 16.976 22.670 1.00 69.88 104 VAL A CA 1
ATOM 769 C C . VAL A 1 104 ? -16.745 16.562 24.143 1.00 69.88 104 VAL A C 1
ATOM 771 O O . VAL A 1 104 ? -17.747 16.232 24.784 1.00 69.88 104 VAL A O 1
ATOM 774 N N . PRO A 1 105 ? -15.529 16.591 24.718 1.00 62.31 105 PRO A N 1
ATOM 775 C CA . PRO A 1 105 ? -15.320 16.279 26.122 1.00 62.31 105 PRO A CA 1
ATOM 776 C C . PRO A 1 105 ? -16.043 17.288 27.015 1.00 62.31 105 PRO A C 1
ATOM 778 O O . PRO A 1 105 ? -16.076 18.481 26.716 1.00 62.31 105 PRO A O 1
ATOM 781 N N . HIS A 1 106 ? -16.546 16.839 28.168 1.00 61.81 106 HIS A N 1
ATOM 782 C CA . HIS A 1 106 ? -17.186 17.722 29.154 1.00 61.81 106 HIS A CA 1
ATOM 783 C C . HIS A 1 106 ? -16.263 18.837 29.676 1.00 61.81 106 HIS A C 1
ATOM 785 O O . HIS A 1 106 ? -16.744 19.846 30.188 1.00 61.81 106 HIS A O 1
ATOM 791 N N . SER A 1 107 ? -14.948 18.652 29.549 1.00 55.94 107 SER A N 1
ATOM 792 C CA . SER A 1 107 ? -13.917 19.624 29.903 1.00 55.94 107 SER A CA 1
ATOM 793 C C . SER A 1 107 ? -13.847 20.820 28.939 1.00 55.94 107 SER A C 1
ATOM 795 O O . SER A 1 107 ? -13.387 21.887 29.339 1.00 55.94 107 SER A O 1
ATOM 797 N N . VAL A 1 108 ? -14.357 20.699 27.706 1.00 59.62 108 VAL A N 1
ATOM 798 C CA . VAL A 1 108 ? -14.330 21.772 26.700 1.00 59.62 108 VAL A CA 1
ATOM 799 C C . VAL A 1 108 ? -15.571 22.660 26.832 1.00 59.62 108 VAL A C 1
ATOM 801 O O . VAL A 1 108 ? -16.705 22.226 26.626 1.00 59.62 108 VAL A O 1
ATOM 804 N N . LYS A 1 109 ? -15.376 23.948 27.139 1.00 59.38 109 LYS A N 1
ATOM 805 C CA . LYS A 1 109 ? -16.478 24.926 27.196 1.00 59.38 109 LYS A CA 1
ATOM 806 C C . LYS A 1 109 ? -16.943 25.291 25.782 1.00 59.38 109 LYS A C 1
ATOM 808 O O . LYS A 1 109 ? -16.193 25.917 25.040 1.00 59.38 109 LYS A O 1
ATOM 813 N N . LEU A 1 110 ? -18.200 24.992 25.444 1.00 53.91 110 LEU A N 1
ATOM 814 C CA . LEU A 1 110 ? -18.814 25.278 24.132 1.00 53.91 110 LEU A CA 1
ATOM 815 C C . LEU A 1 110 ? -18.636 26.735 23.660 1.00 53.91 110 LEU A C 1
ATOM 817 O O . LEU A 1 110 ? -18.298 26.963 22.505 1.00 53.91 110 LEU A O 1
ATOM 821 N N . ASN A 1 111 ? -18.743 27.716 24.563 1.00 50.59 111 ASN A N 1
ATOM 822 C CA . ASN A 1 111 ? -18.570 29.142 24.237 1.00 50.59 111 ASN A CA 1
ATOM 823 C C . ASN A 1 111 ? -17.134 29.511 23.799 1.00 50.59 111 ASN A C 1
ATOM 825 O O . ASN A 1 111 ? -16.911 30.596 23.271 1.00 50.59 111 ASN A O 1
ATOM 829 N N . ALA A 1 112 ? -16.141 28.653 24.060 1.00 51.97 112 ALA A N 1
ATOM 830 C CA . ALA A 1 112 ? -14.763 28.856 23.616 1.00 51.97 112 ALA A CA 1
ATOM 831 C C . ALA A 1 112 ? -14.534 28.369 22.172 1.00 51.97 112 ALA A C 1
ATOM 833 O O . ALA A 1 112 ? -13.612 28.849 21.518 1.00 51.97 112 ALA A O 1
ATOM 834 N N . LEU A 1 113 ? -15.384 27.470 21.657 1.00 55.94 113 LEU A N 1
ATOM 835 C CA . LEU A 1 113 ? -15.297 26.957 20.284 1.00 55.94 113 LEU A CA 1
ATOM 836 C C . LEU A 1 113 ? -15.741 27.998 19.242 1.00 55.94 113 LEU A C 1
ATOM 838 O O . LEU A 1 113 ? -15.239 27.986 18.124 1.00 55.94 113 LEU A O 1
ATOM 842 N N . GLU A 1 114 ? -16.616 28.939 19.617 1.00 51.81 114 GLU A N 1
ATOM 843 C CA . GLU A 1 114 ? -17.091 30.030 18.744 1.00 51.81 114 GLU A CA 1
ATOM 844 C C . GLU A 1 114 ? -15.992 31.034 18.345 1.00 51.81 114 GLU A C 1
ATOM 846 O O . GLU A 1 114 ? -16.177 31.804 17.406 1.00 51.81 114 GLU A O 1
ATOM 851 N N . LYS A 1 115 ? -14.847 31.041 19.044 1.00 49.84 115 LYS A N 1
ATOM 852 C CA . LYS A 1 115 ? -13.715 31.946 18.774 1.00 49.84 115 LYS A CA 1
ATOM 853 C C . LYS A 1 115 ? -12.674 31.381 17.804 1.00 49.84 115 LYS A C 1
ATOM 855 O O . LYS A 1 115 ? -11.724 32.086 17.473 1.00 49.84 115 LYS A O 1
ATOM 860 N N . LEU A 1 116 ? -12.811 30.127 17.377 1.00 53.62 116 LEU A N 1
ATOM 861 C CA . LEU A 1 116 ? -11.872 29.512 16.443 1.00 53.62 116 LEU A CA 1
ATOM 862 C C . LEU A 1 116 ? -12.230 29.927 15.013 1.00 53.62 116 LEU A C 1
ATOM 864 O O . LEU A 1 116 ? -13.296 29.576 14.507 1.00 53.62 116 LEU A O 1
ATOM 868 N N . ASP A 1 117 ? -11.322 30.650 14.356 1.00 46.78 117 ASP A N 1
ATOM 869 C CA . ASP A 1 117 ? -11.424 30.977 12.931 1.00 46.78 117 ASP A CA 1
ATOM 870 C C . ASP A 1 117 ? -11.061 29.724 12.114 1.00 46.78 117 ASP A C 1
ATOM 872 O O . ASP A 1 117 ? -9.914 29.481 11.735 1.00 46.78 117 ASP A O 1
ATOM 876 N N . LEU A 1 118 ? -12.040 28.832 11.980 1.00 50.66 118 LEU A N 1
ATOM 877 C CA . LEU A 1 118 ? -11.906 27.556 11.289 1.00 50.66 118 LEU A CA 1
ATOM 878 C C . LEU A 1 118 ? -12.090 27.746 9.778 1.00 50.66 118 LEU A C 1
ATOM 880 O O . LEU A 1 118 ? -12.841 28.606 9.318 1.00 50.66 118 LEU A O 1
ATOM 884 N N . SER A 1 119 ? -11.413 26.917 8.983 1.00 42.94 119 SER A N 1
ATOM 885 C CA . SER A 1 119 ? -11.454 26.990 7.517 1.00 42.94 119 SER A CA 1
ATOM 886 C C . SER A 1 119 ? -12.887 26.892 6.961 1.00 42.94 119 SER A C 1
ATOM 888 O O . SER A 1 119 ? -13.787 26.334 7.586 1.00 42.94 119 SER A O 1
ATOM 890 N N . SER A 1 120 ? -13.122 27.389 5.741 1.00 38.81 120 SER A N 1
ATOM 891 C CA . SER A 1 120 ? -14.460 27.511 5.124 1.00 38.81 120 SER A CA 1
ATOM 892 C C . SER A 1 120 ? -15.256 26.196 5.010 1.00 38.81 120 SER A C 1
ATOM 894 O O . SER A 1 120 ? -16.467 26.237 4.813 1.00 38.81 120 SER A O 1
ATOM 896 N N . TYR A 1 121 ? -14.599 25.037 5.137 1.00 38.91 121 TYR A N 1
ATOM 897 C CA . TYR A 1 121 ? -15.234 23.712 5.173 1.00 38.91 121 TYR A CA 1
ATOM 898 C C . TYR A 1 121 ? -15.788 23.323 6.560 1.00 38.91 121 TYR A C 1
ATOM 900 O O . TYR A 1 121 ? -16.562 22.375 6.660 1.00 38.91 121 TYR A O 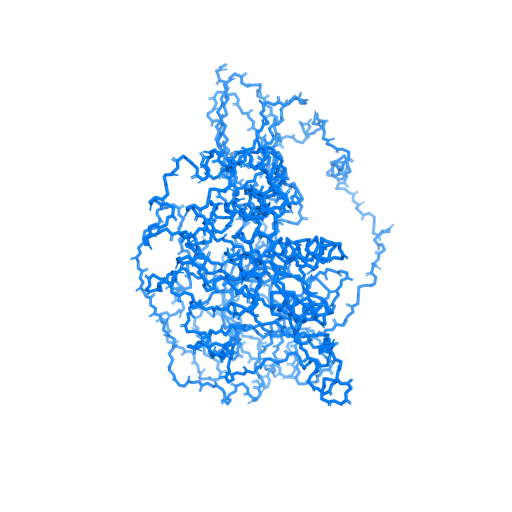1
ATOM 908 N N . GLN A 1 122 ? -15.403 24.033 7.624 1.00 46.44 122 GLN A N 1
ATOM 909 C CA . GLN A 1 122 ? -15.677 23.696 9.027 1.00 46.44 122 GLN A CA 1
ATOM 910 C C . GLN A 1 122 ? -16.776 24.563 9.665 1.00 46.44 122 GLN A C 1
ATOM 912 O O . GLN A 1 122 ? -17.392 24.135 10.641 1.00 46.44 122 GLN A O 1
ATOM 917 N N . SER A 1 123 ? -17.090 25.738 9.108 1.00 38.81 123 SER A N 1
ATOM 918 C CA . SER A 1 123 ? -18.099 26.659 9.667 1.00 38.81 123 SER A CA 1
ATOM 919 C C . SER A 1 123 ? -19.518 26.071 9.733 1.00 38.81 123 SER A C 1
ATOM 921 O O . SER A 1 123 ? -20.305 26.476 10.585 1.00 38.81 123 SER A O 1
ATOM 923 N N . GLY A 1 124 ? -19.835 25.075 8.897 1.00 41.09 124 GLY A N 1
ATOM 924 C CA . GLY A 1 124 ? -21.130 24.382 8.911 1.00 41.09 124 GLY A CA 1
ATOM 925 C C . GLY A 1 124 ? -21.315 23.358 10.039 1.00 41.09 124 GLY A C 1
ATOM 926 O O . GLY A 1 124 ? -22.448 23.038 10.376 1.00 41.09 124 GLY A O 1
ATOM 927 N N . ILE A 1 125 ? -20.236 22.852 10.649 1.00 42.22 125 ILE A N 1
ATOM 928 C CA . ILE A 1 125 ? -20.314 21.796 11.679 1.00 42.22 125 ILE A CA 1
ATOM 929 C C . ILE A 1 125 ? -20.655 22.397 13.052 1.00 42.22 125 ILE A C 1
ATOM 931 O O . ILE A 1 125 ? -21.429 21.824 13.816 1.00 42.22 125 ILE A O 1
ATOM 935 N N . PHE A 1 126 ? -20.134 23.587 13.356 1.00 40.41 126 PHE A N 1
ATOM 936 C CA . PHE A 1 126 ? -20.332 24.235 14.657 1.00 40.41 126 PHE A CA 1
ATOM 937 C C . PHE A 1 126 ? -21.676 24.965 14.777 1.00 40.41 126 PHE A C 1
ATOM 939 O O . PHE A 1 126 ? -22.197 25.091 15.884 1.00 40.41 126 PHE A O 1
ATOM 946 N N . SER A 1 127 ? -22.296 25.366 13.659 1.00 36.84 127 SER A N 1
ATOM 947 C CA . SER A 1 127 ? -23.666 25.897 13.670 1.00 36.84 127 SER A CA 1
ATOM 948 C C . SER A 1 127 ? -24.722 24.841 14.021 1.00 36.84 127 SER A C 1
ATOM 950 O O . SER A 1 127 ? -25.765 25.193 14.576 1.00 36.84 127 SER A O 1
ATOM 952 N N . ASP A 1 128 ? -24.450 23.562 13.735 1.00 38.19 128 ASP A N 1
ATOM 953 C CA . ASP A 1 128 ? -25.367 22.449 14.013 1.00 38.19 128 ASP A CA 1
ATOM 954 C C . ASP A 1 128 ? -25.225 21.903 15.444 1.00 38.19 128 ASP A C 1
ATOM 956 O O . ASP A 1 128 ? -26.221 21.497 16.038 1.00 38.19 128 ASP A O 1
ATOM 960 N N . ILE A 1 129 ? -24.037 21.990 16.058 1.00 40.44 129 ILE A N 1
ATOM 961 C CA . ILE A 1 129 ? -23.808 21.576 17.459 1.00 40.44 129 ILE A CA 1
ATOM 962 C C . ILE A 1 129 ? -24.573 22.478 18.451 1.00 40.44 129 ILE A C 1
ATOM 964 O O . ILE A 1 129 ? -25.033 22.015 19.491 1.00 40.44 129 ILE A O 1
ATOM 968 N N . VAL A 1 130 ? -24.795 23.756 18.113 1.00 36.12 130 VAL A N 1
ATOM 969 C CA . VAL A 1 130 ? -25.626 24.686 18.912 1.00 36.12 130 VAL A CA 1
ATOM 970 C C . VAL A 1 130 ? -27.133 24.481 18.653 1.00 36.12 130 VAL A C 1
ATOM 972 O O . VAL A 1 130 ? -27.978 24.981 19.397 1.00 36.12 130 VAL A O 1
ATOM 975 N N . ARG A 1 131 ? -27.500 23.706 17.624 1.00 29.77 131 ARG A N 1
ATOM 976 C CA . ARG A 1 131 ? -28.886 23.431 17.212 1.00 29.77 131 ARG A CA 1
ATOM 977 C C . ARG A 1 131 ? -29.264 21.953 17.306 1.00 29.77 131 ARG A C 1
ATOM 979 O O . ARG A 1 131 ? -30.115 21.489 16.548 1.00 29.77 131 ARG A O 1
ATOM 986 N N . GLU A 1 132 ? -28.773 21.230 18.310 1.00 30.53 132 GLU A N 1
ATOM 987 C CA . GLU A 1 132 ? -29.425 19.987 18.747 1.00 30.53 132 GLU A CA 1
ATOM 988 C C . GLU A 1 132 ? -30.738 20.282 19.496 1.00 30.53 132 GLU A C 1
ATOM 990 O O . GLU A 1 132 ? -30.945 19.979 20.666 1.00 30.53 132 GLU A O 1
ATOM 995 N N . SER A 1 133 ? -31.685 20.878 18.781 1.00 33.44 133 SER A N 1
ATOM 996 C CA . SER A 1 133 ? -33.100 20.625 18.996 1.00 33.44 133 SER A CA 1
ATOM 997 C C . SER A 1 133 ? -33.766 20.639 17.624 1.00 33.44 133 SER A C 1
ATOM 999 O O . SER A 1 133 ? -33.933 21.678 16.997 1.00 33.44 133 SER A O 1
ATOM 1001 N N . VAL A 1 134 ? -34.132 19.437 17.171 1.00 34.09 134 VAL A N 1
ATOM 1002 C CA . VAL A 1 134 ? -34.870 19.160 15.930 1.00 34.09 134 VAL A CA 1
ATOM 1003 C C . VAL A 1 134 ? -34.036 19.309 14.647 1.00 34.09 134 VAL A C 1
ATOM 1005 O O . VAL A 1 134 ? -34.164 20.277 13.902 1.00 34.09 134 VAL A O 1
ATOM 1008 N N . ILE A 1 135 ? -33.258 18.270 14.309 1.00 27.97 135 ILE A N 1
ATOM 1009 C CA . ILE A 1 135 ? -32.933 18.012 12.898 1.00 27.97 135 ILE A CA 1
ATOM 1010 C C . ILE A 1 135 ? -34.247 17.628 12.216 1.00 27.97 135 ILE A C 1
ATOM 1012 O O . ILE A 1 135 ? -34.773 16.523 12.376 1.00 27.97 135 ILE A O 1
ATOM 1016 N N . ASP A 1 136 ? -34.793 18.596 11.491 1.00 27.61 136 ASP A N 1
ATOM 1017 C CA . ASP A 1 136 ? -35.931 18.441 10.607 1.00 27.61 136 ASP A CA 1
ATOM 1018 C C . ASP A 1 136 ? -35.580 17.378 9.552 1.00 27.61 136 ASP A C 1
ATOM 1020 O O . ASP A 1 136 ? -34.645 17.513 8.760 1.00 27.61 136 ASP A O 1
ATOM 1024 N N . SER A 1 137 ? -36.326 16.278 9.548 1.00 31.14 137 SER A N 1
ATOM 1025 C CA . SER A 1 137 ? -36.127 15.080 8.716 1.00 31.14 137 SER A CA 1
ATOM 1026 C C . SER A 1 137 ? -36.487 15.305 7.236 1.00 31.14 137 SER A C 1
ATOM 1028 O O . SER A 1 137 ? -36.845 14.383 6.503 1.00 31.14 137 SER A O 1
ATOM 1030 N N . ARG A 1 138 ? -36.388 16.549 6.758 1.00 32.66 138 ARG A N 1
ATOM 1031 C CA . ARG A 1 138 ? -36.853 16.996 5.444 1.00 32.66 138 ARG A CA 1
ATOM 1032 C C . ARG A 1 138 ? -35.738 17.657 4.639 1.00 32.66 138 ARG A C 1
ATOM 1034 O O . ARG A 1 138 ? -35.839 18.834 4.321 1.00 32.66 138 ARG A O 1
ATOM 1041 N N . ARG A 1 139 ? -34.713 16.875 4.270 1.00 34.03 139 ARG A N 1
ATOM 1042 C CA . ARG A 1 139 ? -33.960 16.942 2.985 1.00 34.03 139 ARG A CA 1
ATOM 1043 C C . ARG A 1 139 ? -32.648 16.140 3.008 1.00 34.03 139 ARG A C 1
ATOM 1045 O O . ARG A 1 139 ? -31.668 16.530 2.387 1.00 34.03 139 ARG A O 1
ATOM 1052 N N . SER A 1 140 ? -32.614 14.958 3.617 1.00 33.06 140 SER A N 1
ATOM 1053 C CA . SER A 1 140 ? -31.671 13.939 3.147 1.00 33.06 140 SER A CA 1
ATOM 1054 C C . SER A 1 140 ? -32.272 13.322 1.883 1.00 33.06 140 SER A C 1
ATOM 1056 O O . SER A 1 140 ? -33.122 12.435 1.944 1.00 33.06 140 SER A O 1
ATOM 1058 N N . GLN A 1 141 ? -31.901 13.839 0.707 1.00 34.56 141 GLN A N 1
ATOM 1059 C CA . GLN A 1 141 ? -32.133 13.089 -0.526 1.00 34.56 141 GLN A CA 1
ATOM 1060 C C . GLN A 1 141 ? -31.406 11.753 -0.355 1.00 34.56 141 GLN A C 1
ATOM 1062 O O . GLN A 1 141 ? -30.178 11.717 -0.306 1.00 34.56 141 GLN A O 1
ATOM 1067 N N . GLN A 1 142 ? -32.164 10.665 -0.189 1.00 39.22 142 GLN A N 1
ATOM 1068 C CA . GLN A 1 142 ? -31.610 9.321 -0.254 1.00 39.22 142 GLN A CA 1
ATOM 1069 C C . GLN A 1 142 ? -30.989 9.176 -1.639 1.00 39.22 142 GLN A C 1
ATOM 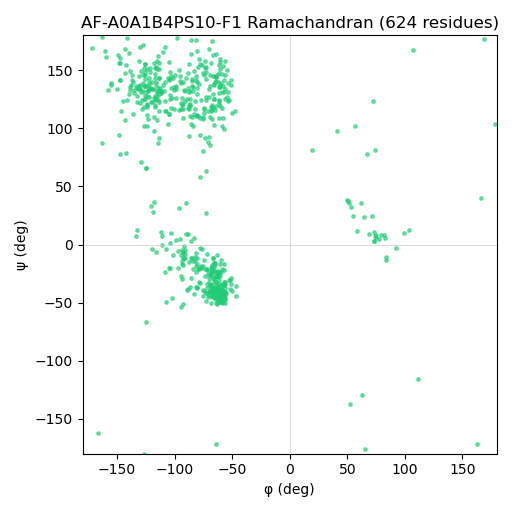1071 O O . GLN A 1 142 ? -31.697 9.023 -2.632 1.00 39.22 142 GLN A O 1
ATOM 1076 N N . VAL A 1 143 ? -29.664 9.283 -1.712 1.00 46.50 143 VAL A N 1
ATOM 1077 C CA . VAL A 1 143 ? -28.935 8.908 -2.916 1.00 46.50 143 VAL A CA 1
ATOM 1078 C C . VAL A 1 143 ? -29.230 7.431 -3.123 1.00 46.50 143 VAL A C 1
ATOM 1080 O O . VAL A 1 143 ? -28.978 6.613 -2.235 1.00 46.50 143 VAL A O 1
ATOM 1083 N N . GLU A 1 144 ? -29.834 7.092 -4.258 1.00 45.34 144 GLU A N 1
ATOM 1084 C CA . GLU A 1 144 ? -30.131 5.706 -4.592 1.00 45.34 144 GLU A CA 1
ATOM 1085 C C . GLU A 1 144 ? -28.811 4.991 -4.888 1.00 45.34 144 GLU A C 1
ATOM 1087 O O . GLU A 1 144 ? -28.263 5.026 -5.988 1.00 45.34 144 GLU A O 1
ATOM 1092 N N . VAL A 1 145 ? -28.252 4.385 -3.848 1.00 57.81 145 VAL A N 1
ATOM 1093 C CA . VAL A 1 145 ? -27.032 3.601 -3.945 1.00 57.81 145 VAL A CA 1
ATOM 1094 C C . VAL A 1 145 ? -27.389 2.214 -4.481 1.00 57.81 145 VAL A C 1
ATOM 1096 O O . VAL A 1 145 ? -28.300 1.546 -3.983 1.00 57.81 145 VAL A O 1
ATOM 1099 N N . SER A 1 146 ? -26.667 1.769 -5.511 1.00 60.53 146 SER A N 1
ATOM 1100 C CA . SER A 1 146 ? -26.889 0.464 -6.137 1.00 60.53 146 SER A CA 1
ATOM 1101 C C . SER A 1 146 ? -26.803 -0.680 -5.119 1.00 60.53 146 SER A C 1
ATOM 1103 O O . SER A 1 146 ? -25.875 -0.778 -4.316 1.00 60.53 146 SER A O 1
ATOM 1105 N N . LYS A 1 147 ? -27.785 -1.583 -5.199 1.00 66.12 147 LYS A N 1
ATOM 1106 C CA . LYS A 1 147 ? -27.915 -2.781 -4.353 1.00 66.12 147 LYS A CA 1
ATOM 1107 C C . LYS A 1 147 ? -27.184 -3.997 -4.928 1.00 66.12 147 LYS A C 1
ATOM 1109 O O . LYS A 1 147 ? -27.412 -5.122 -4.475 1.00 66.12 147 LYS A O 1
ATOM 1114 N N . GLU A 1 148 ? -26.387 -3.808 -5.978 1.00 75.00 148 GLU A N 1
ATOM 1115 C CA . GLU A 1 148 ? -25.666 -4.902 -6.614 1.00 75.00 148 GLU A CA 1
ATOM 1116 C C . GLU A 1 148 ? -24.613 -5.465 -5.649 1.00 75.00 148 GLU A C 1
ATOM 1118 O O . GLU A 1 148 ? -23.848 -4.724 -5.033 1.00 75.00 148 GLU A O 1
ATOM 1123 N N . LYS A 1 149 ? -24.620 -6.790 -5.485 1.00 80.81 149 LYS A N 1
ATOM 1124 C CA . LYS A 1 149 ? -23.663 -7.531 -4.659 1.00 80.81 149 LYS A CA 1
ATOM 1125 C C . LYS A 1 149 ? -22.853 -8.420 -5.586 1.00 80.81 149 LYS A C 1
ATOM 1127 O O . LYS A 1 149 ? -23.447 -9.116 -6.409 1.00 80.81 149 LYS A O 1
ATOM 1132 N N . ARG A 1 150 ? -21.532 -8.412 -5.441 1.00 86.31 150 ARG A N 1
ATOM 1133 C CA . ARG A 1 150 ? -20.612 -9.208 -6.265 1.00 86.31 150 ARG A CA 1
ATOM 1134 C C . ARG A 1 150 ? -19.715 -10.042 -5.378 1.00 86.31 150 ARG A C 1
ATOM 1136 O O . ARG A 1 150 ? -19.209 -9.537 -4.378 1.00 86.31 150 ARG A O 1
ATOM 1143 N N . ARG A 1 151 ? -19.505 -11.310 -5.727 1.00 88.69 151 ARG A N 1
ATOM 1144 C CA . ARG A 1 151 ? -18.523 -12.148 -5.037 1.00 88.69 151 ARG A CA 1
ATOM 1145 C C . ARG A 1 151 ? -17.114 -11.615 -5.277 1.00 88.69 151 ARG A C 1
ATOM 1147 O O . ARG A 1 151 ? -16.757 -11.263 -6.405 1.00 88.69 151 ARG A O 1
ATOM 1154 N N . ILE A 1 152 ? -16.319 -11.624 -4.214 1.00 91.12 152 ILE A N 1
ATOM 1155 C CA . ILE A 1 152 ? -14.899 -11.310 -4.258 1.00 91.12 152 ILE A CA 1
ATOM 1156 C C . ILE A 1 152 ? -14.081 -12.418 -3.603 1.00 91.12 152 ILE A C 1
ATOM 1158 O O . ILE A 1 152 ? -14.514 -13.034 -2.628 1.00 91.12 152 ILE A O 1
ATOM 1162 N N . SER A 1 153 ? -12.887 -12.647 -4.135 1.00 92.12 153 SER A N 1
ATOM 1163 C CA . SER A 1 153 ? -11.856 -13.441 -3.471 1.00 92.12 153 SER A CA 1
ATOM 1164 C C . SER A 1 153 ? -10.505 -12.760 -3.613 1.00 92.12 153 SER A C 1
ATOM 1166 O O . SER A 1 153 ? -10.194 -12.172 -4.654 1.00 92.12 153 SER A O 1
ATOM 1168 N N . ILE A 1 154 ? -9.722 -12.833 -2.543 1.00 93.31 154 ILE A N 1
ATOM 1169 C CA . ILE A 1 154 ? -8.375 -12.280 -2.459 1.00 93.31 154 ILE A CA 1
ATOM 1170 C C . ILE A 1 154 ? -7.441 -13.422 -2.096 1.00 93.31 154 ILE A C 1
ATOM 1172 O O . ILE A 1 154 ? -7.717 -14.203 -1.182 1.00 93.31 154 ILE A O 1
ATOM 1176 N N . GLY A 1 155 ? -6.335 -13.526 -2.821 1.00 93.38 155 GLY A N 1
ATOM 1177 C CA . GLY A 1 155 ? -5.380 -14.593 -2.605 1.00 93.38 155 GLY A CA 1
ATOM 1178 C C . GLY A 1 155 ? -3.946 -14.196 -2.903 1.00 93.38 155 GLY A C 1
ATOM 1179 O O . GLY A 1 155 ? -3.679 -13.273 -3.677 1.00 93.38 155 GLY A O 1
ATOM 1180 N N . LEU A 1 156 ? -3.034 -14.924 -2.273 1.00 94.69 156 LEU A N 1
ATOM 1181 C CA . LEU A 1 156 ? -1.596 -14.739 -2.365 1.00 94.69 156 LEU A CA 1
ATOM 1182 C C . LEU A 1 156 ? -0.967 -15.930 -3.077 1.00 94.69 156 LEU A C 1
ATOM 1184 O O . LEU A 1 156 ? -1.254 -17.090 -2.770 1.00 94.69 156 LEU A O 1
ATOM 1188 N N . SER A 1 157 ? -0.076 -15.633 -4.011 1.00 93.75 157 SER A N 1
ATOM 1189 C CA . SER A 1 157 ? 0.771 -16.636 -4.644 1.00 93.75 157 SER A CA 1
ATOM 1190 C C . SER A 1 157 ? 2.235 -16.229 -4.541 1.00 93.75 157 SER A C 1
ATOM 1192 O O . SER A 1 157 ? 2.554 -15.042 -4.555 1.00 93.75 157 SER A O 1
ATOM 1194 N N . GLU A 1 158 ? 3.131 -17.203 -4.526 1.00 91.38 158 GLU A N 1
ATOM 1195 C CA . GLU A 1 158 ? 4.576 -17.002 -4.482 1.00 91.38 158 GLU A CA 1
ATOM 1196 C C . GLU A 1 158 ? 5.255 -17.659 -5.681 1.00 91.38 158 GLU A C 1
ATOM 1198 O O . GLU A 1 158 ? 4.863 -18.737 -6.124 1.00 91.38 158 GLU A O 1
ATOM 1203 N N . GLU A 1 159 ? 6.255 -16.995 -6.252 1.00 88.44 159 GLU A N 1
ATOM 1204 C CA . GLU A 1 159 ? 6.982 -17.531 -7.395 1.00 88.44 159 GLU A CA 1
ATOM 1205 C C . GLU A 1 159 ? 7.861 -18.729 -7.005 1.00 88.44 159 GLU A C 1
ATOM 1207 O O . GLU A 1 159 ? 8.755 -18.636 -6.161 1.00 88.44 159 GLU A O 1
ATOM 1212 N N . LYS A 1 160 ? 7.686 -19.839 -7.726 1.00 78.69 160 LYS A N 1
ATOM 1213 C CA . LYS A 1 160 ? 8.632 -20.955 -7.748 1.00 78.69 160 LYS A CA 1
ATOM 1214 C C . LYS A 1 160 ? 9.669 -20.730 -8.841 1.00 78.69 160 LYS A C 1
ATOM 1216 O O . LYS A 1 160 ? 9.291 -20.575 -9.995 1.00 78.69 160 LYS A O 1
ATOM 1221 N N . ARG A 1 161 ? 10.956 -20.759 -8.461 1.00 60.47 161 ARG A N 1
ATOM 1222 C CA . ARG A 1 161 ? 12.158 -20.855 -9.323 1.00 60.47 161 ARG A CA 1
ATOM 1223 C C . ARG A 1 161 ? 11.938 -20.457 -10.800 1.00 60.47 161 ARG A C 1
ATOM 1225 O O . ARG A 1 161 ? 11.860 -21.330 -11.655 1.00 60.47 161 ARG A O 1
ATOM 1232 N N . GLY A 1 162 ? 11.953 -19.154 -11.086 1.00 54.47 162 GLY A N 1
ATOM 1233 C CA . GLY A 1 162 ? 12.144 -18.592 -12.428 1.00 54.47 162 GLY A CA 1
ATOM 1234 C C . GLY A 1 162 ? 10.977 -18.736 -13.424 1.00 54.47 162 GLY A C 1
ATOM 1235 O O . GLY A 1 162 ? 10.603 -19.828 -13.830 1.00 54.47 162 GLY A O 1
ATOM 1236 N N . ARG A 1 163 ? 10.530 -17.577 -13.933 1.00 54.28 163 ARG A N 1
ATOM 1237 C CA . ARG A 1 163 ? 9.522 -17.337 -14.992 1.00 54.28 163 ARG A CA 1
ATOM 1238 C C . ARG A 1 163 ? 8.087 -17.723 -14.636 1.00 54.28 163 ARG A C 1
ATOM 1240 O O . ARG A 1 163 ? 7.529 -18.672 -15.174 1.00 54.28 163 ARG A O 1
ATOM 1247 N N . GLU A 1 164 ? 7.456 -16.846 -13.851 1.00 62.62 164 GLU A N 1
ATOM 1248 C CA . GLU A 1 164 ? 5.989 -16.675 -13.745 1.00 62.62 164 GLU A CA 1
ATOM 1249 C C . GLU A 1 164 ? 5.202 -17.925 -13.315 1.00 62.62 164 GLU A C 1
ATOM 1251 O O . GLU A 1 164 ? 3.969 -17.937 -13.359 1.00 62.62 164 GLU A O 1
ATOM 1256 N N . THR A 1 165 ? 5.881 -18.972 -12.855 1.00 77.44 165 THR A N 1
ATOM 1257 C CA . THR A 1 165 ? 5.248 -20.097 -12.180 1.00 77.44 165 THR A CA 1
ATOM 1258 C C . THR A 1 165 ? 5.020 -19.721 -10.733 1.00 77.44 165 THR A C 1
ATOM 1260 O O . THR A 1 165 ? 5.960 -19.571 -9.958 1.00 77.44 165 THR A O 1
ATOM 1263 N N . PHE A 1 166 ? 3.753 -19.555 -10.383 1.00 86.06 166 PHE A N 1
ATOM 1264 C CA . PHE A 1 166 ? 3.325 -19.243 -9.032 1.00 86.06 166 PHE A CA 1
ATOM 1265 C C . PHE A 1 166 ? 2.756 -20.491 -8.363 1.00 86.06 166 PHE A C 1
ATOM 1267 O O . PHE A 1 166 ? 2.110 -21.307 -9.021 1.00 86.06 166 PHE A O 1
ATOM 1274 N N . ASP A 1 167 ? 2.994 -20.610 -7.066 1.00 88.44 167 ASP A N 1
ATOM 1275 C CA . ASP A 1 167 ? 2.354 -21.579 -6.186 1.00 88.44 167 ASP A CA 1
ATOM 1276 C C . ASP A 1 167 ? 1.725 -20.869 -4.979 1.00 88.44 167 ASP A C 1
ATOM 1278 O O . ASP A 1 167 ? 1.780 -19.641 -4.870 1.00 88.44 167 ASP A O 1
ATOM 1282 N N . THR A 1 168 ? 1.103 -21.621 -4.078 1.00 88.06 168 THR A N 1
ATOM 1283 C CA . THR A 1 168 ? 0.539 -21.104 -2.833 1.00 88.06 168 THR A CA 1
ATOM 1284 C C . THR A 1 168 ? 1.603 -20.388 -2.005 1.00 88.06 168 THR A C 1
ATOM 1286 O O . THR A 1 168 ? 2.687 -20.924 -1.778 1.00 88.06 168 THR A O 1
ATOM 1289 N N . PHE A 1 169 ? 1.276 -19.184 -1.539 1.00 90.31 169 PHE A N 1
ATOM 1290 C CA . PHE A 1 169 ? 2.113 -18.437 -0.605 1.00 90.31 169 PHE A CA 1
ATOM 1291 C C . PHE A 1 169 ? 2.283 -19.210 0.709 1.00 90.31 169 PHE A C 1
ATOM 1293 O O . PHE A 1 169 ? 1.289 -19.659 1.279 1.00 90.31 169 PHE A O 1
ATOM 1300 N N . ALA A 1 170 ? 3.529 -19.359 1.165 1.00 84.50 170 ALA A N 1
ATOM 1301 C CA . ALA A 1 170 ? 3.866 -20.117 2.372 1.00 84.50 170 ALA A CA 1
ATOM 1302 C C . ALA A 1 170 ? 3.973 -19.254 3.643 1.00 84.50 170 ALA A C 1
ATOM 1304 O O . ALA A 1 170 ? 4.109 -19.796 4.737 1.00 84.50 170 ALA A O 1
ATOM 1305 N N . GLY A 1 171 ? 3.939 -17.924 3.511 1.00 83.88 171 GLY A N 1
ATOM 1306 C CA . GLY A 1 171 ? 4.049 -17.010 4.646 1.00 83.88 171 GLY A CA 1
ATOM 1307 C C . GLY A 1 171 ? 2.734 -16.806 5.401 1.00 83.88 171 GLY A C 1
ATOM 1308 O O . GLY A 1 171 ? 1.669 -17.290 5.013 1.00 83.88 171 GLY A O 1
ATOM 1309 N N . GLN A 1 172 ? 2.817 -16.043 6.488 1.00 84.94 172 GLN A N 1
ATOM 1310 C CA . GLN A 1 172 ? 1.671 -15.709 7.331 1.00 84.94 172 GLN A CA 1
ATOM 1311 C C . GLN A 1 172 ? 0.942 -14.452 6.835 1.00 84.94 172 GLN A C 1
ATOM 1313 O O . GLN A 1 172 ? 1.526 -13.584 6.184 1.00 84.94 172 GLN A O 1
ATOM 1318 N N . SER A 1 173 ? -0.344 -14.347 7.169 1.00 85.50 173 SER A N 1
ATOM 1319 C CA . SER A 1 173 ? -1.156 -13.149 6.942 1.00 85.50 173 SER A CA 1
ATOM 1320 C C . SER A 1 173 ? -2.202 -12.994 8.041 1.00 85.50 173 SER A C 1
ATOM 1322 O O . SER A 1 173 ? -2.811 -13.988 8.438 1.00 85.50 173 SER A O 1
ATOM 1324 N N . SER A 1 174 ? -2.470 -11.767 8.477 1.00 82.88 174 SER A N 1
ATOM 1325 C CA . SER A 1 174 ? -3.578 -11.437 9.379 1.00 82.88 174 SER A CA 1
ATOM 1326 C C . SER A 1 174 ? -4.561 -10.484 8.699 1.00 82.88 174 SER A C 1
ATOM 1328 O O . SER A 1 174 ? -4.210 -9.806 7.733 1.00 82.88 174 SER A O 1
ATOM 1330 N N . ILE A 1 175 ? -5.817 -10.473 9.153 1.00 82.62 175 ILE A N 1
ATOM 1331 C CA . ILE A 1 175 ? -6.887 -9.683 8.534 1.00 82.62 175 ILE A CA 1
ATOM 1332 C C . ILE A 1 175 ? -7.711 -8.964 9.603 1.00 82.62 175 ILE A C 1
ATOM 1334 O O . ILE A 1 175 ? -8.165 -9.571 10.574 1.00 82.62 175 ILE A O 1
ATOM 1338 N N . ALA A 1 176 ? -7.959 -7.678 9.376 1.00 78.19 176 ALA A N 1
ATOM 1339 C CA . ALA A 1 176 ? -8.881 -6.849 10.137 1.00 78.19 176 ALA A CA 1
ATOM 1340 C C . ALA A 1 176 ? -9.952 -6.255 9.210 1.00 78.19 176 ALA A C 1
ATOM 1342 O O . ALA A 1 176 ? -9.679 -5.903 8.061 1.00 78.19 176 ALA A O 1
ATOM 1343 N N . LEU A 1 177 ? -11.182 -6.140 9.709 1.00 76.25 177 LEU A N 1
ATOM 1344 C CA . LEU A 1 177 ? -12.303 -5.558 8.980 1.00 76.25 177 LEU A CA 1
ATOM 1345 C C . LEU A 1 177 ? -12.756 -4.266 9.662 1.00 76.25 177 LEU A C 1
ATOM 1347 O O . LEU A 1 177 ? -13.146 -4.241 10.826 1.00 76.25 177 LEU A O 1
ATOM 1351 N N . PHE A 1 178 ? -12.767 -3.198 8.886 1.00 71.81 178 PHE A N 1
ATOM 1352 C CA . PHE A 1 178 ? -13.314 -1.896 9.230 1.00 71.81 178 PHE A CA 1
ATOM 1353 C C . PHE A 1 178 ? -14.575 -1.654 8.393 1.00 71.81 178 PHE A C 1
ATOM 1355 O O . PHE A 1 178 ? -14.836 -2.349 7.407 1.00 71.81 178 PHE A O 1
ATOM 1362 N N . SER A 1 179 ? -15.383 -0.659 8.762 1.00 64.44 179 SER A N 1
ATOM 1363 C CA . SER A 1 179 ? -16.612 -0.321 8.031 1.00 64.44 179 SER A CA 1
ATOM 1364 C C . SER A 1 179 ? -16.325 -0.012 6.550 1.00 64.44 179 SER A C 1
ATOM 1366 O O . SER A 1 179 ? -15.916 1.097 6.223 1.00 64.44 179 SER A O 1
ATOM 1368 N N . GLY A 1 180 ? -16.557 -0.985 5.659 1.00 70.31 180 GLY A N 1
ATOM 1369 C CA . GLY A 1 180 ? -16.325 -0.860 4.211 1.00 70.31 180 GLY A CA 1
ATOM 1370 C C . GLY A 1 180 ? -14.880 -1.088 3.747 1.00 70.31 180 GLY A C 1
ATOM 1371 O O . GLY A 1 180 ? -14.594 -0.917 2.561 1.00 70.31 180 GLY A O 1
ATOM 1372 N N . ARG A 1 181 ? -13.974 -1.489 4.650 1.00 82.44 181 ARG A N 1
ATOM 1373 C CA . ARG A 1 181 ? -12.541 -1.642 4.371 1.00 82.44 181 ARG A CA 1
ATOM 1374 C C . ARG A 1 181 ? -11.973 -2.902 5.013 1.00 82.44 181 ARG A C 1
ATOM 1376 O O . ARG A 1 181 ? -12.180 -3.149 6.192 1.00 82.44 181 ARG A O 1
ATOM 1383 N N . LEU A 1 182 ? -11.209 -3.660 4.247 1.00 85.06 182 LEU A N 1
ATOM 1384 C CA . LEU A 1 182 ? -10.403 -4.783 4.699 1.00 85.06 182 LEU A CA 1
ATOM 1385 C C . LEU A 1 182 ? -8.947 -4.327 4.832 1.00 85.06 182 LEU A C 1
ATOM 1387 O O . LEU A 1 182 ? -8.426 -3.663 3.939 1.00 85.06 182 LEU A O 1
ATOM 1391 N N . GLU A 1 183 ? -8.285 -4.700 5.917 1.00 88.00 183 GLU A N 1
ATOM 1392 C CA . GLU A 1 183 ? -6.839 -4.563 6.074 1.00 88.00 183 GLU A CA 1
ATOM 1393 C C . GLU A 1 183 ? -6.227 -5.944 6.228 1.00 88.00 183 GLU A C 1
ATOM 1395 O O . GLU A 1 183 ? -6.668 -6.739 7.053 1.00 88.00 183 GLU A O 1
ATOM 1400 N N . ILE A 1 184 ? -5.222 -6.229 5.413 1.00 90.25 184 ILE A N 1
ATOM 1401 C CA . ILE A 1 184 ? -4.487 -7.485 5.402 1.00 90.25 184 ILE A CA 1
ATOM 1402 C C . ILE A 1 184 ? -3.047 -7.141 5.750 1.00 90.25 184 ILE A C 1
ATOM 1404 O O . ILE A 1 184 ? -2.448 -6.294 5.092 1.00 90.25 184 ILE A O 1
ATOM 1408 N N . GLU A 1 185 ? -2.474 -7.783 6.754 1.00 90.81 185 GLU A N 1
ATOM 1409 C CA . GLU A 1 185 ? -1.088 -7.561 7.144 1.00 90.81 185 GLU A CA 1
ATOM 1410 C C . GLU A 1 185 ? -0.258 -8.814 6.883 1.00 90.81 185 GLU A C 1
ATOM 1412 O O . GLU A 1 185 ? -0.630 -9.921 7.270 1.00 90.81 185 GLU A O 1
ATOM 1417 N N . LEU A 1 186 ? 0.862 -8.627 6.191 1.00 91.81 186 LEU A N 1
ATOM 1418 C CA . LEU A 1 186 ? 1.891 -9.627 5.959 1.00 91.81 186 LEU A CA 1
ATOM 1419 C C . LEU A 1 186 ? 3.082 -9.258 6.850 1.00 91.81 186 LEU A C 1
ATOM 1421 O O . LEU A 1 186 ? 3.790 -8.297 6.527 1.00 91.81 186 LEU A O 1
ATOM 1425 N N . PRO A 1 187 ? 3.294 -9.954 7.979 1.00 89.31 187 PRO A N 1
ATOM 1426 C CA . PRO A 1 187 ? 4.413 -9.659 8.861 1.00 89.31 187 PRO A CA 1
ATOM 1427 C C . PRO A 1 187 ? 5.751 -9.928 8.161 1.00 89.31 187 PRO A C 1
ATOM 1429 O O . PRO A 1 187 ? 5.825 -10.601 7.129 1.00 89.31 187 PRO A O 1
ATOM 1432 N N . THR A 1 188 ? 6.831 -9.393 8.732 1.00 85.81 188 THR A N 1
ATOM 1433 C CA . THR A 1 188 ? 8.178 -9.693 8.230 1.00 85.81 188 THR A CA 1
ATOM 1434 C C . THR A 1 188 ? 8.504 -11.162 8.448 1.00 85.81 188 THR A C 1
ATOM 1436 O O . THR A 1 188 ? 8.510 -11.637 9.578 1.00 85.81 188 THR A O 1
ATOM 1439 N N . ASP A 1 189 ? 8.870 -11.852 7.373 1.00 83.62 189 ASP A N 1
ATOM 1440 C CA . ASP A 1 189 ? 9.516 -13.156 7.463 1.00 83.62 189 ASP A CA 1
ATOM 1441 C C . ASP A 1 189 ? 11.011 -12.956 7.760 1.00 83.62 189 ASP A C 1
ATOM 1443 O O . ASP A 1 189 ? 11.756 -12.419 6.934 1.00 83.62 189 ASP A O 1
ATOM 1447 N N . LEU A 1 190 ? 11.441 -13.338 8.965 1.00 80.25 190 LEU A N 1
ATOM 1448 C CA . LEU A 1 190 ? 12.826 -13.192 9.425 1.00 80.25 190 LEU A CA 1
ATOM 1449 C C . LEU A 1 190 ? 13.789 -14.173 8.743 1.00 80.25 190 LEU A C 1
ATOM 1451 O O . LEU A 1 190 ? 14.989 -13.910 8.702 1.00 80.25 190 LEU A O 1
ATOM 1455 N N . HIS A 1 191 ? 13.282 -15.280 8.195 1.00 80.88 191 HIS A N 1
ATOM 1456 C CA . HIS A 1 191 ? 14.094 -16.302 7.531 1.00 80.88 191 HIS A CA 1
ATOM 1457 C C . HIS A 1 191 ? 14.233 -16.063 6.026 1.00 80.88 191 HIS A C 1
ATOM 1459 O O . HIS A 1 191 ? 15.058 -16.699 5.366 1.00 80.88 191 HIS A O 1
ATOM 1465 N N . ARG A 1 192 ? 13.440 -15.143 5.472 1.00 81.06 192 ARG A N 1
ATOM 1466 C CA . ARG A 1 192 ? 13.475 -14.798 4.055 1.00 81.06 192 ARG A CA 1
ATOM 1467 C C . ARG A 1 192 ? 14.668 -13.905 3.734 1.00 81.06 192 ARG A C 1
ATOM 1469 O O . ARG A 1 192 ? 14.788 -12.794 4.249 1.00 81.06 192 ARG A O 1
ATOM 1476 N N . ASP A 1 193 ? 15.488 -14.341 2.781 1.00 85.81 193 ASP A N 1
ATOM 1477 C CA . ASP A 1 193 ? 16.450 -13.450 2.138 1.00 85.81 193 ASP A CA 1
ATOM 1478 C C . ASP A 1 193 ? 15.700 -12.416 1.281 1.00 85.81 193 ASP A C 1
ATOM 1480 O O . ASP A 1 193 ? 15.030 -12.741 0.294 1.00 85.81 193 ASP A O 1
ATOM 1484 N N . ARG A 1 194 ? 15.810 -11.147 1.682 1.00 85.19 194 ARG A N 1
ATOM 1485 C CA . ARG A 1 194 ? 15.141 -10.012 1.034 1.00 85.19 194 ARG A CA 1
ATOM 1486 C C . ARG A 1 194 ? 15.744 -9.695 -0.333 1.00 85.19 194 ARG A C 1
ATOM 1488 O O . ARG A 1 194 ? 15.041 -9.185 -1.202 1.00 85.19 194 ARG A O 1
ATOM 1495 N N . TRP A 1 195 ? 17.010 -10.038 -0.552 1.00 89.75 195 TRP A N 1
ATOM 1496 C CA . TRP A 1 195 ? 17.715 -9.804 -1.810 1.00 89.75 195 TRP A CA 1
ATOM 1497 C C . TRP A 1 195 ? 17.597 -10.982 -2.789 1.00 89.75 195 TRP A C 1
ATOM 1499 O O . TRP A 1 195 ? 17.875 -10.805 -3.972 1.00 89.75 195 TRP A O 1
ATOM 1509 N N . ALA A 1 196 ? 17.099 -12.149 -2.358 1.00 82.62 196 ALA A N 1
ATOM 1510 C CA . ALA A 1 196 ? 16.957 -13.346 -3.200 1.00 82.62 196 ALA A CA 1
ATOM 1511 C C . ALA A 1 196 ? 15.844 -13.273 -4.268 1.00 82.62 196 ALA A C 1
ATOM 1513 O O . ALA A 1 196 ? 15.747 -14.156 -5.123 1.00 82.62 196 ALA A O 1
ATOM 1514 N N . GLY A 1 197 ? 14.996 -12.239 -4.254 1.00 75.06 197 GLY A N 1
ATOM 1515 C CA . GLY A 1 197 ? 14.041 -11.986 -5.337 1.00 75.06 197 GLY A CA 1
ATOM 1516 C C . GLY A 1 197 ? 12.871 -12.957 -5.441 1.00 75.06 197 GLY A C 1
ATOM 1517 O O . GLY A 1 197 ? 12.287 -13.111 -6.513 1.00 75.06 197 GLY A O 1
ATOM 1518 N N . HIS A 1 198 ? 12.493 -13.607 -4.341 1.00 82.06 198 HIS A N 1
ATOM 1519 C CA . HIS A 1 198 ? 11.266 -14.398 -4.280 1.00 82.06 198 HIS A CA 1
ATOM 1520 C C . HIS A 1 198 ? 10.051 -13.470 -4.380 1.00 82.06 198 HIS A C 1
ATOM 1522 O O . HIS A 1 198 ? 9.753 -12.722 -3.446 1.00 82.06 198 HIS A O 1
ATOM 1528 N N . ARG A 1 199 ? 9.351 -13.485 -5.518 1.00 89.38 199 ARG A N 1
ATOM 1529 C CA . ARG A 1 199 ? 8.242 -12.559 -5.776 1.00 89.38 199 ARG A CA 1
ATOM 1530 C C . ARG A 1 199 ? 6.929 -13.109 -5.233 1.00 89.38 199 ARG A C 1
ATOM 1532 O O . ARG A 1 199 ? 6.556 -14.243 -5.527 1.00 89.38 199 ARG A O 1
ATOM 1539 N N . VAL A 1 200 ? 6.197 -12.274 -4.505 1.00 92.38 200 VAL A N 1
ATOM 1540 C CA . VAL A 1 200 ? 4.828 -12.564 -4.062 1.00 92.38 200 VAL A CA 1
ATOM 1541 C C . VAL A 1 200 ? 3.857 -11.741 -4.891 1.00 92.38 200 VAL A C 1
ATOM 1543 O O . VAL A 1 200 ? 4.146 -10.608 -5.274 1.00 92.38 200 VAL A O 1
ATOM 1546 N N . ARG A 1 201 ? 2.705 -12.325 -5.199 1.00 93.25 201 ARG A N 1
ATOM 1547 C CA . ARG A 1 201 ? 1.653 -11.713 -6.000 1.00 93.25 201 ARG A CA 1
ATOM 1548 C C . ARG A 1 201 ? 0.336 -11.749 -5.245 1.00 93.25 201 ARG A C 1
ATOM 1550 O O . ARG A 1 201 ? -0.126 -12.821 -4.860 1.00 93.25 201 ARG A O 1
ATOM 1557 N N . LEU A 1 202 ? -0.310 -10.594 -5.158 1.00 94.31 202 LEU A N 1
ATOM 1558 C CA . LEU A 1 202 ? -1.712 -10.484 -4.780 1.00 94.31 202 LEU A CA 1
ATOM 1559 C C . LEU A 1 202 ? -2.584 -10.704 -6.017 1.00 94.31 202 LEU A C 1
ATOM 1561 O O . LEU A 1 202 ? -2.306 -10.158 -7.085 1.00 94.31 202 LEU A O 1
ATOM 1565 N N . SER A 1 203 ? -3.642 -11.496 -5.881 1.00 94.38 203 SER A N 1
ATOM 1566 C CA . SER A 1 203 ? -4.709 -11.610 -6.876 1.00 94.38 203 SER A CA 1
ATOM 1567 C C . SER A 1 203 ? -6.042 -11.258 -6.233 1.00 94.38 203 SER A C 1
ATOM 1569 O O . SER A 1 203 ? -6.362 -11.765 -5.162 1.00 94.38 203 SER A O 1
ATOM 1571 N N . VAL A 1 204 ? -6.827 -10.427 -6.913 1.00 93.38 204 VAL A N 1
ATOM 1572 C CA . VAL A 1 204 ? -8.179 -10.034 -6.507 1.00 93.38 204 VAL A CA 1
ATOM 1573 C C . VAL A 1 204 ? -9.130 -10.368 -7.649 1.00 93.38 204 VAL A C 1
ATOM 1575 O O . VAL A 1 204 ? -8.981 -9.853 -8.757 1.00 93.38 204 VAL A O 1
ATOM 1578 N N . ALA A 1 205 ? -10.097 -11.250 -7.409 1.00 93.44 205 ALA A N 1
ATOM 1579 C CA . ALA A 1 205 ? -11.144 -11.570 -8.374 1.00 93.44 205 ALA A CA 1
ATOM 1580 C C . ALA A 1 205 ? -12.454 -10.901 -7.964 1.00 93.44 205 ALA A C 1
ATOM 1582 O O . ALA A 1 205 ? -12.937 -11.130 -6.860 1.00 93.44 205 ALA A O 1
ATOM 1583 N N . ILE A 1 206 ? -13.046 -10.127 -8.875 1.00 91.56 206 ILE A N 1
ATOM 1584 C CA . ILE A 1 206 ? -14.338 -9.460 -8.692 1.00 91.56 206 ILE A CA 1
ATOM 1585 C C . ILE A 1 206 ? -15.313 -10.018 -9.727 1.00 91.56 206 ILE A C 1
ATOM 1587 O O . ILE A 1 206 ? -15.079 -9.929 -10.937 1.00 91.56 206 ILE A O 1
ATOM 1591 N N . GLU A 1 207 ? -16.403 -10.611 -9.248 1.00 91.31 207 GLU A N 1
ATOM 1592 C CA . GLU A 1 207 ? -17.412 -11.271 -10.074 1.00 91.31 207 GLU A CA 1
ATOM 1593 C C . GLU A 1 207 ? -17.972 -10.363 -11.182 1.00 91.31 207 GLU A C 1
ATOM 1595 O O . GLU A 1 207 ? -18.464 -9.264 -10.923 1.00 91.31 207 GLU A O 1
ATOM 1600 N N . GLN A 1 208 ? -17.921 -10.857 -12.423 1.00 88.94 208 GLN A N 1
ATOM 1601 C CA . GLN A 1 208 ? -18.364 -10.192 -13.654 1.00 88.94 208 GLN A CA 1
ATOM 1602 C C . GLN A 1 208 ? -17.719 -8.814 -13.887 1.00 88.94 208 GLN A C 1
ATOM 1604 O O . GLN A 1 208 ? -18.307 -7.957 -14.547 1.00 88.94 208 GLN A O 1
ATOM 1609 N N . VAL A 1 209 ? -16.529 -8.580 -13.318 1.00 88.69 209 VAL A N 1
ATOM 1610 C CA . VAL A 1 209 ? -15.779 -7.332 -13.504 1.00 88.69 209 VAL A CA 1
ATOM 1611 C C . VAL A 1 209 ? -14.380 -7.612 -14.026 1.00 88.69 209 VAL A C 1
ATOM 1613 O O . VAL A 1 209 ? -14.072 -7.205 -15.146 1.00 88.69 209 VAL A O 1
ATOM 1616 N N . ARG A 1 210 ? -13.518 -8.256 -13.222 1.00 91.62 210 ARG A N 1
ATOM 1617 C CA . ARG A 1 210 ? -12.112 -8.519 -13.575 1.00 91.62 210 ARG A CA 1
ATOM 1618 C C . ARG A 1 210 ? -11.399 -9.442 -12.590 1.00 91.62 210 ARG A C 1
ATOM 1620 O O . ARG A 1 210 ? -11.877 -9.689 -11.486 1.00 91.62 210 ARG A O 1
ATOM 1627 N N . VAL A 1 211 ? -10.208 -9.885 -12.986 1.00 93.25 211 VAL A N 1
ATOM 1628 C CA . VAL A 1 211 ? -9.165 -10.337 -12.057 1.00 93.25 211 VAL A CA 1
ATOM 1629 C C . VAL A 1 211 ? -8.004 -9.355 -12.145 1.00 93.25 211 VAL A C 1
ATOM 1631 O O . VAL A 1 211 ? -7.466 -9.143 -13.231 1.00 93.25 211 VAL A O 1
ATOM 1634 N N . GLU A 1 212 ? -7.636 -8.763 -11.019 1.00 92.81 212 GLU A N 1
ATOM 1635 C CA . GLU A 1 212 ? -6.563 -7.779 -10.895 1.00 92.81 212 GLU A CA 1
ATOM 1636 C C . GLU A 1 212 ? -5.413 -8.351 -10.064 1.00 92.81 212 GLU A C 1
ATOM 1638 O O . GLU A 1 212 ? -5.628 -9.157 -9.156 1.00 92.81 212 GLU A O 1
ATOM 1643 N N . ARG A 1 213 ? -4.181 -8.004 -10.437 1.00 92.69 213 ARG A N 1
ATOM 1644 C CA . ARG A 1 213 ? -2.955 -8.545 -9.852 1.00 92.69 213 ARG A CA 1
ATOM 1645 C C . ARG A 1 213 ? -1.937 -7.440 -9.624 1.00 92.69 213 ARG A C 1
ATOM 1647 O O . ARG A 1 213 ? -1.828 -6.531 -10.442 1.00 92.69 213 ARG A O 1
ATOM 1654 N N . CYS A 1 214 ? -1.154 -7.571 -8.565 1.00 92.75 214 CYS A N 1
ATOM 1655 C CA . CYS A 1 214 ? 0.059 -6.786 -8.355 1.00 92.75 214 CYS A CA 1
ATOM 1656 C C . CYS A 1 214 ? 1.142 -7.652 -7.712 1.00 92.75 214 CYS A C 1
ATOM 1658 O O . CYS A 1 214 ? 0.846 -8.656 -7.054 1.00 92.75 214 CYS A O 1
ATOM 1660 N N . LEU A 1 215 ? 2.403 -7.275 -7.925 1.00 93.25 215 LEU A N 1
ATOM 1661 C CA . LEU A 1 215 ? 3.502 -7.815 -7.134 1.00 93.25 215 LEU A CA 1
ATOM 1662 C C . LEU A 1 215 ? 3.528 -7.096 -5.787 1.00 93.25 215 LEU A C 1
ATOM 1664 O O . LEU A 1 215 ? 3.348 -5.882 -5.722 1.00 93.25 215 LEU A O 1
ATOM 1668 N N . LEU A 1 216 ? 3.742 -7.860 -4.722 1.00 93.00 216 LEU A N 1
ATOM 1669 C CA . LEU A 1 216 ? 3.814 -7.334 -3.371 1.00 93.00 216 LEU A CA 1
ATOM 1670 C C . LEU A 1 216 ? 5.276 -7.109 -2.987 1.00 93.00 216 LEU A C 1
ATOM 1672 O O . LEU A 1 216 ? 6.034 -8.083 -2.910 1.00 93.00 216 LEU A O 1
ATOM 1676 N N . PRO A 1 217 ? 5.687 -5.856 -2.740 1.00 92.56 217 PRO A N 1
ATOM 1677 C CA . PRO A 1 217 ? 6.935 -5.607 -2.051 1.00 92.56 217 PRO A CA 1
ATOM 1678 C C . PRO A 1 217 ? 6.790 -6.096 -0.609 1.00 92.56 217 PRO A C 1
ATOM 1680 O O . PRO A 1 217 ? 5.909 -5.647 0.125 1.00 92.56 217 PRO A O 1
ATOM 1683 N N . LEU A 1 218 ? 7.607 -7.074 -0.222 1.00 91.94 218 LEU A N 1
ATOM 1684 C CA . LEU A 1 218 ? 7.672 -7.550 1.158 1.00 91.94 218 LEU A CA 1
ATOM 1685 C C . LEU A 1 218 ? 8.685 -6.690 1.907 1.00 91.94 218 LEU A C 1
ATOM 1687 O O . LEU A 1 218 ? 9.890 -6.934 1.819 1.00 91.94 218 LEU A O 1
ATOM 1691 N N . TYR A 1 219 ? 8.188 -5.645 2.559 1.00 91.81 219 TYR A N 1
ATOM 1692 C CA . TYR A 1 219 ? 9.009 -4.671 3.264 1.00 91.81 219 TYR A CA 1
ATOM 1693 C C . TYR A 1 219 ? 9.561 -5.249 4.566 1.00 91.81 219 TYR A C 1
ATOM 1695 O O . TYR A 1 219 ? 8.935 -6.085 5.225 1.00 91.81 219 TYR A O 1
ATOM 1703 N N . ARG A 1 220 ? 10.717 -4.744 4.988 1.00 87.56 220 ARG A N 1
ATOM 1704 C CA . ARG A 1 220 ? 11.181 -4.854 6.366 1.00 87.56 220 ARG A CA 1
ATOM 1705 C C . ARG A 1 220 ? 10.168 -4.158 7.279 1.00 87.56 220 ARG A C 1
ATOM 1707 O O . ARG A 1 220 ? 9.646 -3.097 6.959 1.00 87.56 220 ARG A O 1
ATOM 1714 N N . GLY A 1 221 ? 9.845 -4.797 8.397 1.00 86.31 221 GLY A N 1
ATOM 1715 C CA . GLY A 1 221 ? 8.752 -4.381 9.280 1.00 86.31 221 GLY A CA 1
ATOM 1716 C C . GLY A 1 221 ? 7.374 -4.899 8.848 1.00 86.31 221 GLY A C 1
ATOM 1717 O O . GLY A 1 221 ? 6.462 -4.910 9.664 1.00 86.31 221 GLY A O 1
ATOM 1718 N N . GLY A 1 222 ? 7.227 -5.419 7.623 1.00 92.56 222 GLY A N 1
ATOM 1719 C CA . GLY A 1 222 ? 5.996 -6.021 7.112 1.00 92.56 222 GLY A CA 1
ATOM 1720 C C . GLY A 1 222 ? 5.271 -5.148 6.088 1.00 92.56 222 GLY A C 1
ATOM 1721 O O . GLY A 1 222 ? 5.560 -3.961 5.909 1.00 92.56 222 GLY A O 1
ATOM 1722 N N . THR A 1 223 ? 4.296 -5.748 5.412 1.00 93.56 223 THR A N 1
ATOM 1723 C CA . THR A 1 223 ? 3.510 -5.125 4.343 1.00 93.56 223 THR A CA 1
ATOM 1724 C C . THR A 1 223 ? 2.031 -5.161 4.696 1.00 93.56 223 THR A C 1
ATOM 1726 O O . THR A 1 223 ? 1.472 -6.225 4.938 1.00 93.56 223 THR A O 1
ATOM 1729 N N . ARG A 1 224 ? 1.366 -4.006 4.662 1.00 92.38 224 ARG A N 1
ATOM 1730 C CA . ARG A 1 224 ? -0.081 -3.882 4.848 1.00 92.38 224 ARG A CA 1
ATOM 1731 C C . ARG A 1 224 ? -0.769 -3.654 3.509 1.00 92.38 224 ARG A C 1
ATOM 1733 O O . ARG A 1 224 ? -0.337 -2.827 2.718 1.00 92.38 224 ARG A O 1
ATOM 1740 N N . ILE A 1 225 ? -1.860 -4.358 3.259 1.00 92.25 225 ILE A N 1
ATOM 1741 C CA . ILE A 1 225 ? -2.692 -4.227 2.068 1.00 92.25 225 ILE A CA 1
ATOM 1742 C C . ILE A 1 225 ? -4.062 -3.753 2.533 1.00 92.25 225 ILE A C 1
ATOM 1744 O O . ILE A 1 225 ? -4.736 -4.443 3.294 1.00 92.25 225 ILE A O 1
ATOM 1748 N N . MET A 1 226 ? -4.483 -2.580 2.083 1.00 87.94 226 MET A N 1
ATOM 1749 C CA . MET A 1 226 ? -5.829 -2.078 2.338 1.00 87.94 226 MET A CA 1
ATOM 1750 C C . MET A 1 226 ? -6.682 -2.356 1.109 1.00 87.94 226 MET A C 1
ATOM 1752 O O . MET A 1 226 ? -6.228 -2.132 -0.008 1.00 87.94 226 MET A O 1
ATOM 1756 N N . VAL A 1 227 ? -7.909 -2.830 1.306 1.00 87.88 227 VAL A N 1
ATOM 1757 C CA . VAL A 1 227 ? -8.902 -3.032 0.248 1.00 87.88 227 VAL A CA 1
ATOM 1758 C C . VAL A 1 227 ? -10.190 -2.341 0.675 1.00 87.88 227 VAL A C 1
ATOM 1760 O O . VAL A 1 227 ? -10.787 -2.708 1.682 1.00 87.88 227 VAL A O 1
ATOM 1763 N N . ALA A 1 228 ? -10.619 -1.331 -0.067 1.00 84.88 228 ALA A N 1
ATOM 1764 C CA . ALA A 1 228 ? -11.793 -0.528 0.240 1.00 84.88 228 ALA A CA 1
ATOM 1765 C C . ALA A 1 228 ? -12.867 -0.695 -0.837 1.00 84.88 228 ALA A C 1
ATOM 1767 O O . ALA A 1 228 ? -12.576 -0.746 -2.034 1.00 84.88 228 ALA A O 1
ATOM 1768 N N . ALA A 1 229 ? -14.122 -0.765 -0.395 1.00 82.88 229 ALA A N 1
ATOM 1769 C CA . ALA A 1 229 ? -15.284 -0.726 -1.267 1.00 82.88 229 ALA A CA 1
ATOM 1770 C C . ALA A 1 229 ? -15.767 0.728 -1.393 1.00 82.88 229 ALA A C 1
ATOM 1772 O O . ALA A 1 229 ? -16.305 1.264 -0.423 1.00 82.88 229 ALA A O 1
ATOM 1773 N N . PRO A 1 230 ? -15.602 1.392 -2.547 1.00 78.12 230 PRO A N 1
ATOM 1774 C CA . PRO A 1 230 ? -16.077 2.757 -2.723 1.00 78.12 230 PRO A CA 1
ATOM 1775 C C . PRO A 1 230 ? -17.610 2.832 -2.653 1.00 78.12 230 PRO A C 1
ATOM 1777 O O . PRO A 1 230 ? -18.335 1.998 -3.206 1.00 78.12 230 PRO A O 1
ATOM 1780 N N . SER A 1 231 ? -18.125 3.872 -1.995 1.00 70.00 231 SER A N 1
ATOM 1781 C CA . SER A 1 231 ? -19.569 4.077 -1.788 1.00 70.00 231 SER A CA 1
ATOM 1782 C C . SER A 1 231 ? -20.350 4.303 -3.085 1.00 70.00 231 SER A C 1
ATOM 1784 O O . SER A 1 231 ? -21.529 3.973 -3.157 1.00 70.00 231 SER A O 1
ATOM 1786 N N . PHE A 1 232 ? -19.698 4.841 -4.119 1.00 68.06 232 PHE A N 1
ATOM 1787 C CA . PHE A 1 232 ? -20.335 5.209 -5.391 1.00 68.06 232 PHE A CA 1
ATOM 1788 C C . PHE A 1 232 ? -19.910 4.327 -6.574 1.00 68.06 232 PHE A C 1
ATOM 1790 O O . PHE A 1 232 ? -20.414 4.503 -7.680 1.00 68.06 232 PHE A O 1
ATOM 1797 N N . ALA A 1 233 ? -19.026 3.351 -6.349 1.00 70.38 233 ALA A N 1
ATOM 1798 C CA . ALA A 1 233 ? -18.581 2.395 -7.362 1.00 70.38 233 ALA A CA 1
ATOM 1799 C C . ALA A 1 233 ? -18.718 0.952 -6.824 1.00 70.38 233 ALA A C 1
ATOM 1801 O O . ALA A 1 233 ? -17.727 0.281 -6.560 1.00 70.38 233 ALA A O 1
ATOM 1802 N N . PRO A 1 234 ? -19.953 0.432 -6.673 1.00 61.59 234 PRO A N 1
ATOM 1803 C CA . PRO A 1 234 ? -20.248 -0.860 -6.023 1.00 61.59 234 PRO A CA 1
ATOM 1804 C C . PRO A 1 234 ? -19.609 -2.083 -6.698 1.00 61.59 234 PRO A C 1
ATOM 1806 O O . PRO A 1 234 ? -19.588 -3.168 -6.122 1.00 61.59 234 PRO A O 1
ATOM 1809 N N . ALA A 1 235 ? -19.157 -1.923 -7.943 1.00 65.81 235 ALA A N 1
ATOM 1810 C CA . ALA A 1 235 ? -18.503 -2.955 -8.737 1.00 65.81 235 ALA A CA 1
ATOM 1811 C C . ALA A 1 235 ? -16.972 -2.838 -8.720 1.00 65.81 235 ALA A C 1
ATOM 1813 O O . ALA A 1 235 ? -16.300 -3.583 -9.434 1.00 65.81 235 ALA A O 1
ATOM 1814 N N . ASP A 1 236 ? -16.427 -1.896 -7.954 1.00 74.94 236 ASP A N 1
ATOM 1815 C CA . ASP A 1 236 ? -14.999 -1.644 -7.882 1.00 74.94 236 ASP A CA 1
ATOM 1816 C C . ASP A 1 236 ? -14.442 -1.944 -6.490 1.00 74.94 236 ASP A C 1
ATOM 1818 O O . ASP A 1 236 ? -15.162 -1.982 -5.492 1.00 74.94 236 ASP A O 1
ATOM 1822 N N . LEU A 1 237 ? -13.140 -2.190 -6.451 1.00 82.88 237 LEU A N 1
ATOM 1823 C CA . LEU A 1 237 ? -12.353 -2.243 -5.234 1.00 82.88 237 LEU A CA 1
ATOM 1824 C C . LEU A 1 237 ? -11.146 -1.349 -5.448 1.00 82.88 237 LEU A C 1
ATOM 1826 O O . LEU A 1 237 ? -10.437 -1.473 -6.449 1.00 82.88 237 LEU A O 1
ATOM 1830 N N . GLU A 1 238 ? -10.906 -0.486 -4.478 1.00 82.81 238 GLU A N 1
ATOM 1831 C CA . GLU A 1 238 ? -9.654 0.240 -4.376 1.00 82.81 238 GLU A CA 1
ATOM 1832 C C . GLU A 1 238 ? -8.741 -0.538 -3.452 1.00 82.81 238 GLU A C 1
ATOM 1834 O O . GLU A 1 238 ? -9.182 -1.074 -2.436 1.00 82.81 238 GLU A O 1
ATOM 1839 N N . PHE A 1 239 ? -7.465 -0.623 -3.794 1.00 83.06 239 PHE A N 1
ATOM 1840 C CA . PHE A 1 239 ? -6.510 -1.263 -2.915 1.00 83.06 239 PHE A CA 1
ATOM 1841 C C . PHE A 1 239 ? -5.170 -0.546 -2.945 1.00 83.06 239 PHE A C 1
ATOM 1843 O O . PHE A 1 239 ? -4.767 0.026 -3.958 1.00 83.06 239 PHE A O 1
ATOM 1850 N N . SER A 1 240 ? -4.493 -0.575 -1.806 1.00 84.00 240 SER A N 1
ATOM 1851 C CA . SER A 1 240 ? -3.203 0.067 -1.592 1.00 84.00 240 SER A CA 1
ATOM 1852 C C . SER A 1 240 ? -2.283 -0.876 -0.830 1.00 84.00 240 SER A C 1
ATOM 1854 O O . SER A 1 240 ? -2.716 -1.590 0.074 1.00 84.00 240 SER A O 1
ATOM 1856 N N . VAL A 1 241 ? -1.008 -0.906 -1.215 1.00 90.94 241 VAL A N 1
ATOM 1857 C CA . VAL A 1 241 ? 0.018 -1.745 -0.586 1.00 90.94 241 VAL A CA 1
ATOM 1858 C C . VAL A 1 241 ? 1.016 -0.832 0.102 1.00 90.94 241 VAL A C 1
ATOM 1860 O O . VAL A 1 241 ? 1.680 -0.047 -0.558 1.00 90.94 241 VAL A O 1
ATOM 1863 N N . ILE A 1 242 ? 1.107 -0.891 1.422 1.00 88.75 242 ILE A N 1
ATOM 1864 C CA . ILE A 1 242 ? 1.774 0.107 2.254 1.00 88.75 242 ILE A CA 1
ATOM 1865 C C . ILE A 1 242 ? 2.809 -0.584 3.152 1.00 88.75 242 ILE A C 1
ATOM 1867 O O . ILE A 1 242 ? 2.492 -1.608 3.758 1.00 88.75 242 ILE A O 1
ATOM 1871 N N . PRO A 1 243 ? 4.023 -0.029 3.305 1.00 92.38 243 PRO A N 1
ATOM 1872 C CA . PRO A 1 243 ? 4.954 -0.488 4.331 1.00 92.38 243 PRO A CA 1
ATOM 1873 C C . PRO A 1 243 ? 4.370 -0.315 5.737 1.00 92.38 243 PRO A C 1
ATOM 1875 O O . PRO A 1 243 ? 3.781 0.726 6.060 1.00 92.38 243 PRO A O 1
ATOM 1878 N N . VAL A 1 244 ? 4.546 -1.319 6.595 1.00 89.75 244 VAL A N 1
ATOM 1879 C CA . VAL A 1 244 ? 4.232 -1.191 8.026 1.00 89.75 244 VAL A CA 1
ATOM 1880 C C . VAL A 1 244 ? 5.237 -0.250 8.696 1.00 89.75 244 VAL A C 1
ATOM 1882 O O . VAL A 1 244 ? 4.814 0.624 9.450 1.00 89.75 244 VAL A O 1
ATOM 1885 N N . ASP A 1 245 ? 6.521 -0.350 8.337 1.00 89.88 245 ASP A N 1
ATOM 1886 C CA . ASP A 1 245 ? 7.570 0.570 8.786 1.00 89.88 245 ASP A CA 1
ATOM 1887 C C . ASP A 1 245 ? 7.271 2.015 8.319 1.00 89.88 245 ASP A C 1
ATOM 1889 O O . ASP A 1 245 ? 7.152 2.264 7.108 1.00 89.88 245 ASP A O 1
ATOM 1893 N N . PRO A 1 246 ? 7.147 2.987 9.244 1.00 89.56 246 PRO A N 1
ATOM 1894 C CA . PRO A 1 246 ? 6.838 4.370 8.905 1.00 89.56 246 PRO A CA 1
ATOM 1895 C C . PRO A 1 246 ? 7.926 5.045 8.055 1.00 89.56 246 PRO A C 1
ATOM 1897 O O . PRO A 1 246 ? 7.585 5.901 7.238 1.00 89.56 246 PRO A O 1
ATOM 1900 N N . LYS A 1 247 ? 9.201 4.643 8.160 1.00 91.06 247 LYS A N 1
ATOM 1901 C CA . LYS A 1 247 ? 10.303 5.192 7.348 1.00 91.06 247 LYS A CA 1
ATOM 1902 C C . LYS A 1 247 ? 10.170 4.793 5.885 1.00 91.06 247 LYS A C 1
ATOM 1904 O O . LYS A 1 247 ? 10.144 5.643 4.996 1.00 91.06 247 LYS A O 1
ATOM 1909 N N . LEU A 1 248 ? 9.972 3.505 5.621 1.00 92.50 248 LEU A N 1
ATOM 1910 C CA . LEU A 1 248 ? 9.703 3.017 4.265 1.00 92.50 248 LEU A CA 1
ATOM 1911 C C . LEU A 1 248 ? 8.403 3.597 3.704 1.00 92.50 248 LEU A C 1
ATOM 1913 O O . LEU A 1 248 ? 8.328 3.953 2.526 1.00 92.50 248 LEU A O 1
ATOM 1917 N N . ARG A 1 249 ? 7.375 3.737 4.549 1.00 92.38 249 ARG A N 1
ATOM 1918 C CA . ARG A 1 249 ? 6.109 4.366 4.157 1.00 92.38 249 ARG A CA 1
ATOM 1919 C C . ARG A 1 249 ? 6.302 5.825 3.753 1.00 92.38 249 ARG A C 1
ATOM 1921 O O . ARG A 1 249 ? 5.637 6.268 2.819 1.00 92.38 249 ARG A O 1
ATOM 1928 N N . ALA A 1 250 ? 7.200 6.554 4.416 1.00 93.00 250 ALA A N 1
ATOM 1929 C CA . ALA A 1 250 ? 7.514 7.942 4.095 1.00 93.00 250 ALA A CA 1
ATOM 1930 C C . ALA A 1 250 ? 8.102 8.058 2.682 1.00 93.00 250 ALA A C 1
ATOM 1932 O O . ALA A 1 250 ? 7.620 8.860 1.885 1.00 93.00 250 ALA A O 1
ATOM 1933 N N . LEU A 1 251 ? 9.049 7.175 2.338 1.00 94.38 251 LEU A N 1
ATOM 1934 C CA . LEU A 1 251 ? 9.619 7.082 0.989 1.00 94.38 251 LEU A CA 1
ATOM 1935 C C . LEU A 1 251 ? 8.545 6.788 -0.070 1.00 94.38 251 LEU A C 1
ATOM 1937 O O . LEU A 1 251 ? 8.470 7.478 -1.085 1.00 94.38 251 LEU A O 1
ATOM 1941 N N . ALA A 1 252 ? 7.682 5.795 0.175 1.00 93.31 252 ALA A N 1
ATOM 1942 C CA . ALA A 1 252 ? 6.614 5.425 -0.756 1.00 93.31 252 ALA A CA 1
ATOM 1943 C C . ALA A 1 252 ? 5.585 6.556 -0.956 1.00 93.31 252 ALA A C 1
ATOM 1945 O O . ALA A 1 252 ? 5.189 6.834 -2.087 1.00 93.31 252 ALA A O 1
ATOM 1946 N N . ARG A 1 253 ? 5.193 7.250 0.123 1.00 91.62 253 ARG A N 1
ATOM 1947 C CA . ARG A 1 253 ? 4.279 8.405 0.064 1.00 91.62 253 ARG A CA 1
ATOM 1948 C C . ARG A 1 253 ? 4.873 9.583 -0.688 1.00 91.62 253 ARG A C 1
ATOM 1950 O O . ARG A 1 253 ? 4.208 10.133 -1.566 1.00 91.62 253 ARG A O 1
ATOM 1957 N N . ALA A 1 254 ? 6.120 9.932 -0.381 1.00 93.44 254 ALA A N 1
ATOM 1958 C CA . ALA A 1 254 ? 6.827 10.994 -1.082 1.00 93.44 254 ALA A CA 1
ATOM 1959 C C . ALA A 1 254 ? 6.929 10.694 -2.584 1.00 93.44 254 ALA A C 1
ATOM 1961 O O . ALA A 1 254 ? 6.724 11.579 -3.414 1.00 93.44 254 ALA A O 1
ATOM 1962 N N . LEU A 1 255 ? 7.159 9.424 -2.940 1.00 94.38 255 LEU A N 1
ATOM 1963 C CA . LEU A 1 255 ? 7.249 8.990 -4.330 1.00 94.38 255 LEU A CA 1
ATOM 1964 C C . LEU A 1 255 ? 5.923 9.083 -5.089 1.00 94.38 255 LEU A C 1
ATOM 1966 O O . LEU A 1 255 ? 5.959 9.190 -6.310 1.00 94.38 255 LEU A O 1
ATOM 1970 N N . ASP A 1 256 ? 4.772 9.030 -4.422 1.00 90.50 256 ASP A N 1
ATOM 1971 C CA . ASP A 1 256 ? 3.454 9.057 -5.072 1.00 90.50 256 ASP A CA 1
ATOM 1972 C C . ASP A 1 256 ? 2.873 10.464 -5.154 1.00 90.50 256 ASP A C 1
ATOM 1974 O O . ASP A 1 256 ? 2.541 10.960 -6.233 1.00 90.50 256 ASP A O 1
ATOM 1978 N N . ALA A 1 257 ? 2.805 11.127 -4.003 1.00 86.25 257 ALA A N 1
ATOM 1979 C CA . ALA A 1 257 ? 2.053 12.359 -3.804 1.00 86.25 257 ALA A CA 1
ATOM 1980 C C . ALA A 1 257 ? 2.856 13.428 -3.052 1.00 86.25 257 ALA A C 1
ATOM 1982 O O . ALA A 1 257 ? 2.293 14.461 -2.705 1.00 86.25 257 ALA A O 1
ATOM 1983 N N . GLY A 1 258 ? 4.150 13.194 -2.810 1.00 86.62 258 GLY A N 1
ATOM 1984 C CA . GLY A 1 258 ? 5.005 14.145 -2.114 1.00 86.62 258 GLY A CA 1
ATOM 1985 C C . GLY A 1 258 ? 5.180 15.456 -2.874 1.00 86.62 258 GLY A C 1
ATOM 1986 O O . GLY A 1 258 ? 5.337 15.482 -4.100 1.00 86.62 258 GLY A O 1
ATOM 1987 N N . THR A 1 259 ? 5.190 16.541 -2.117 1.00 92.19 259 THR A N 1
ATOM 1988 C CA . THR A 1 259 ? 5.696 17.855 -2.511 1.00 92.19 259 THR A CA 1
ATOM 1989 C C . THR A 1 259 ? 7.221 17.906 -2.392 1.00 92.19 259 THR A C 1
ATOM 1991 O O . THR A 1 259 ? 7.839 17.060 -1.743 1.00 92.19 259 THR A O 1
ATOM 1994 N N . SER A 1 260 ? 7.851 18.935 -2.966 1.00 93.94 260 SER A N 1
ATOM 1995 C CA . SER A 1 260 ? 9.294 19.154 -2.806 1.00 93.94 260 SER A CA 1
ATOM 1996 C C . SER A 1 260 ? 9.706 19.323 -1.333 1.00 93.94 260 SER A C 1
ATOM 1998 O O . SER A 1 260 ? 10.765 18.852 -0.935 1.00 93.94 260 SER A O 1
ATOM 2000 N N . ALA A 1 261 ? 8.866 19.933 -0.489 1.00 93.38 261 ALA A N 1
ATOM 2001 C CA . ALA A 1 261 ? 9.157 20.068 0.941 1.00 93.38 261 ALA A CA 1
ATOM 2002 C C . ALA A 1 261 ? 9.154 18.706 1.659 1.00 93.38 261 ALA A C 1
ATOM 2004 O O . ALA A 1 261 ? 10.068 18.403 2.423 1.00 93.38 261 ALA A O 1
ATOM 2005 N N . GLU A 1 262 ? 8.169 17.854 1.365 1.00 94.12 262 GLU A N 1
ATOM 2006 C CA . GLU A 1 262 ? 8.081 16.504 1.936 1.00 94.12 262 GLU A CA 1
ATOM 2007 C C . GLU A 1 262 ? 9.207 15.593 1.445 1.00 94.12 262 GLU A C 1
ATOM 2009 O O . GLU A 1 262 ? 9.781 14.841 2.228 1.00 94.12 262 GLU A O 1
ATOM 2014 N N . ALA A 1 263 ? 9.570 15.689 0.166 1.00 94.12 263 ALA A N 1
ATOM 2015 C CA . ALA A 1 263 ? 10.700 14.957 -0.392 1.00 94.12 263 ALA A CA 1
ATOM 2016 C C . ALA A 1 263 ? 12.038 15.385 0.242 1.00 94.12 263 ALA A C 1
ATOM 2018 O O . ALA A 1 263 ? 12.878 14.528 0.522 1.00 94.12 263 ALA A O 1
ATOM 2019 N N . ALA A 1 264 ? 12.227 16.682 0.518 1.00 94.06 264 ALA A N 1
ATOM 2020 C CA . ALA A 1 264 ? 13.408 17.183 1.220 1.00 94.06 264 ALA A CA 1
ATOM 2021 C C . ALA A 1 264 ? 13.476 16.674 2.669 1.00 94.06 264 ALA A C 1
ATOM 2023 O O . ALA A 1 264 ? 14.516 16.161 3.075 1.00 94.06 264 ALA A O 1
ATOM 2024 N N . ALA A 1 265 ? 12.362 16.720 3.406 1.00 93.06 265 ALA A N 1
ATOM 2025 C CA . ALA A 1 265 ? 12.292 16.183 4.766 1.00 93.06 265 ALA A CA 1
ATOM 2026 C C . ALA A 1 265 ? 12.593 14.674 4.801 1.00 93.06 265 ALA A C 1
ATOM 2028 O O . ALA A 1 265 ? 13.366 14.202 5.626 1.00 93.06 265 ALA A O 1
ATOM 2029 N N . VAL A 1 266 ? 12.058 13.903 3.848 1.00 93.38 266 VAL A N 1
ATOM 2030 C CA . VAL A 1 266 ? 12.331 12.460 3.731 1.00 93.38 266 VAL A CA 1
ATOM 2031 C C . VAL A 1 266 ? 13.803 12.181 3.416 1.00 93.38 266 VAL A C 1
ATOM 2033 O O . VAL A 1 266 ? 14.387 11.250 3.972 1.00 93.38 266 VAL A O 1
ATOM 2036 N N . ARG A 1 267 ? 14.434 12.975 2.546 1.00 92.56 267 ARG A N 1
ATOM 2037 C CA . ARG A 1 267 ? 15.876 12.863 2.278 1.00 92.56 267 ARG A CA 1
ATOM 2038 C C . ARG A 1 267 ? 16.686 13.066 3.561 1.00 92.56 267 ARG A C 1
ATOM 2040 O O . ARG A 1 267 ? 17.578 12.267 3.842 1.00 92.56 267 ARG A O 1
ATOM 2047 N N . ASP A 1 268 ? 16.378 14.123 4.304 1.00 90.69 268 ASP A N 1
ATOM 2048 C CA . ASP A 1 268 ? 17.176 14.556 5.450 1.00 90.69 268 ASP A CA 1
ATOM 2049 C C . ASP A 1 268 ? 16.967 13.657 6.676 1.00 90.69 268 ASP A C 1
ATOM 2051 O O . ASP A 1 268 ? 17.951 13.217 7.275 1.00 90.69 268 ASP A O 1
ATOM 2055 N N . ASP A 1 269 ? 15.715 13.308 6.980 1.00 88.69 269 ASP A N 1
ATOM 2056 C CA . ASP A 1 269 ? 15.344 12.602 8.211 1.00 88.69 269 ASP A CA 1
ATOM 2057 C C . ASP A 1 269 ? 15.283 11.076 8.040 1.00 88.69 269 ASP A C 1
ATOM 2059 O O . ASP A 1 269 ? 15.504 10.336 8.994 1.00 88.69 269 ASP A O 1
ATOM 2063 N N . VAL A 1 270 ? 14.964 10.570 6.839 1.00 88.12 270 VAL A N 1
ATOM 2064 C CA . VAL A 1 270 ? 14.680 9.134 6.630 1.00 88.12 270 VAL A CA 1
ATOM 2065 C C . VAL A 1 270 ? 15.801 8.411 5.891 1.00 88.12 270 VAL A C 1
ATOM 2067 O O . VAL A 1 270 ? 16.225 7.340 6.325 1.00 88.12 270 VAL A O 1
ATOM 2070 N N . VAL A 1 271 ? 16.274 8.959 4.768 1.00 86.62 271 VAL A N 1
ATOM 2071 C CA . VAL A 1 271 ? 17.372 8.345 3.995 1.00 86.62 271 VAL A CA 1
ATOM 2072 C C . VAL A 1 271 ? 18.712 8.560 4.702 1.00 86.62 271 VAL A C 1
ATOM 2074 O O . VAL A 1 271 ? 19.544 7.652 4.754 1.00 86.62 271 VAL A O 1
ATOM 2077 N N . GLY A 1 272 ? 18.908 9.753 5.269 1.00 71.19 272 GLY A N 1
ATOM 2078 C CA . GLY A 1 272 ? 20.141 10.150 5.938 1.00 71.19 272 GLY A CA 1
ATOM 2079 C C . GLY A 1 272 ? 21.343 10.245 4.988 1.00 71.19 272 GLY A C 1
ATOM 2080 O O . GLY A 1 272 ? 21.250 10.065 3.774 1.00 71.19 272 GLY A O 1
ATOM 2081 N N . LYS A 1 273 ? 22.527 10.520 5.549 1.00 67.56 273 LYS A N 1
ATOM 2082 C CA . LYS A 1 273 ? 23.805 10.607 4.807 1.00 67.56 273 LYS A CA 1
ATOM 2083 C C . LYS A 1 273 ? 24.536 9.255 4.732 1.00 67.56 273 LYS A C 1
ATOM 2085 O O . LYS A 1 273 ? 25.757 9.211 4.864 1.00 67.56 273 LYS A O 1
ATOM 2090 N N . GLY A 1 274 ? 23.795 8.153 4.612 1.00 62.62 274 GLY A N 1
ATOM 2091 C CA . GLY A 1 274 ? 24.361 6.800 4.600 1.00 62.62 274 GLY A CA 1
ATOM 2092 C C . GLY A 1 274 ? 25.231 6.549 3.365 1.00 62.62 274 GLY A C 1
ATOM 2093 O O . GLY A 1 274 ? 24.856 6.925 2.253 1.00 62.62 274 GLY A O 1
ATOM 2094 N N . ASP A 1 275 ? 26.384 5.908 3.554 1.00 76.06 275 ASP A N 1
ATOM 2095 C CA . ASP A 1 275 ? 27.270 5.508 2.460 1.00 76.06 275 ASP A CA 1
ATOM 2096 C C . ASP A 1 275 ? 26.677 4.361 1.610 1.00 76.06 275 ASP A C 1
ATOM 2098 O O . ASP A 1 275 ? 25.691 3.712 1.964 1.00 76.06 275 ASP A O 1
ATOM 2102 N N . LEU A 1 276 ? 27.288 4.079 0.457 1.00 81.00 276 LEU A N 1
ATOM 2103 C CA . LEU A 1 276 ? 26.840 3.001 -0.434 1.00 81.00 276 LEU A CA 1
ATOM 2104 C C . LEU A 1 276 ? 26.832 1.627 0.269 1.00 81.00 276 LEU A C 1
ATOM 2106 O O . LEU A 1 276 ? 25.971 0.791 -0.004 1.00 81.00 276 LEU A O 1
ATOM 2110 N N . ALA A 1 277 ? 27.788 1.383 1.169 1.00 82.94 277 ALA A N 1
ATOM 2111 C CA . ALA A 1 277 ? 27.940 0.101 1.850 1.00 82.94 277 ALA A CA 1
ATOM 2112 C C . ALA A 1 277 ? 26.755 -0.197 2.776 1.00 82.94 277 ALA A C 1
ATOM 2114 O O . ALA A 1 277 ? 26.252 -1.321 2.787 1.00 82.94 277 ALA A O 1
ATOM 2115 N N . THR A 1 278 ? 26.272 0.808 3.506 1.00 86.75 278 THR A N 1
ATOM 2116 C CA . THR A 1 278 ? 25.119 0.667 4.402 1.00 86.75 278 THR A CA 1
ATOM 2117 C C . THR A 1 278 ? 23.813 0.463 3.637 1.00 86.75 278 THR A C 1
ATOM 2119 O O . THR A 1 278 ? 23.023 -0.399 4.017 1.00 86.75 278 THR A O 1
ATOM 2122 N N . GLN A 1 279 ? 23.605 1.165 2.518 1.00 86.38 279 GLN A N 1
ATOM 2123 C CA . GLN A 1 279 ? 22.373 1.054 1.719 1.00 86.38 279 GLN A CA 1
ATOM 2124 C C . GLN A 1 279 ? 22.180 -0.327 1.071 1.00 86.38 279 GLN A C 1
ATOM 2126 O O . GLN A 1 279 ? 21.048 -0.758 0.855 1.00 86.38 279 GLN A O 1
ATOM 2131 N N . PHE A 1 280 ? 23.277 -1.027 0.764 1.00 92.12 280 PHE A N 1
ATOM 2132 C CA . PHE A 1 280 ? 23.258 -2.329 0.087 1.00 92.12 280 PHE A CA 1
ATOM 2133 C C . PHE A 1 280 ? 23.707 -3.497 0.972 1.00 92.12 280 PHE A C 1
ATOM 2135 O O . PHE A 1 280 ? 23.900 -4.602 0.458 1.00 92.12 280 PHE A O 1
ATOM 2142 N N . ALA A 1 281 ? 23.852 -3.286 2.283 1.00 90.38 281 ALA A N 1
ATOM 2143 C CA . ALA A 1 281 ? 24.181 -4.340 3.238 1.00 90.38 281 ALA A CA 1
ATOM 2144 C C . ALA A 1 281 ? 23.117 -5.457 3.259 1.00 90.38 281 ALA A C 1
ATOM 2146 O O . ALA A 1 281 ? 21.972 -5.261 2.855 1.00 90.38 281 ALA A O 1
ATOM 2147 N N . ASP A 1 282 ? 23.467 -6.645 3.757 1.00 88.56 282 ASP A N 1
ATOM 2148 C CA . ASP A 1 282 ? 22.541 -7.795 3.797 1.00 88.56 282 ASP A CA 1
ATOM 2149 C C . ASP A 1 282 ? 21.325 -7.569 4.703 1.00 88.56 282 ASP A C 1
ATOM 2151 O O . ASP A 1 282 ? 20.249 -8.110 4.458 1.00 88.56 282 ASP A O 1
ATOM 2155 N N . TRP A 1 283 ? 21.467 -6.715 5.717 1.00 86.25 283 TRP A N 1
ATOM 2156 C CA . TRP A 1 283 ? 20.375 -6.315 6.605 1.00 86.25 283 TRP A CA 1
ATOM 2157 C C . TRP A 1 283 ? 19.533 -5.148 6.058 1.00 86.25 283 TRP A C 1
ATOM 2159 O O . TRP A 1 283 ? 18.477 -4.841 6.624 1.00 86.25 283 TRP A O 1
ATOM 2169 N N . ALA A 1 284 ? 19.994 -4.475 4.998 1.00 89.56 284 ALA A N 1
ATOM 2170 C CA . ALA A 1 284 ? 19.290 -3.349 4.399 1.00 89.56 284 ALA A CA 1
ATOM 2171 C C . ALA A 1 284 ? 18.049 -3.820 3.631 1.00 89.56 284 ALA A C 1
ATOM 2173 O O . ALA A 1 284 ? 17.979 -4.956 3.154 1.00 89.56 284 ALA A O 1
ATOM 2174 N N . ASP A 1 285 ? 17.057 -2.938 3.521 1.00 91.19 285 ASP A N 1
ATOM 2175 C CA . ASP A 1 285 ? 15.844 -3.227 2.766 1.00 91.19 285 ASP A CA 1
ATOM 2176 C C . ASP A 1 285 ? 16.048 -2.875 1.275 1.00 91.19 285 ASP A C 1
ATOM 2178 O O . ASP A 1 285 ? 16.299 -1.704 0.967 1.00 91.19 285 ASP A O 1
ATOM 2182 N N . PRO A 1 286 ? 15.911 -3.831 0.331 1.00 94.06 286 PRO A N 1
ATOM 2183 C CA . PRO A 1 286 ? 16.010 -3.543 -1.103 1.00 94.06 286 PRO A CA 1
ATOM 2184 C C . PRO A 1 286 ? 15.009 -2.483 -1.571 1.00 94.06 286 PRO A C 1
ATOM 2186 O O . PRO A 1 286 ? 15.301 -1.703 -2.480 1.00 94.06 286 PRO A O 1
ATOM 2189 N N . TRP A 1 287 ? 13.833 -2.421 -0.948 1.00 94.88 287 TRP A N 1
ATOM 2190 C CA . TRP A 1 287 ? 12.801 -1.458 -1.291 1.00 94.88 287 TRP A CA 1
ATOM 2191 C C . TRP A 1 287 ? 13.178 -0.041 -0.889 1.00 94.88 287 TRP A C 1
ATOM 2193 O O . TRP A 1 287 ? 12.815 0.879 -1.617 1.00 94.88 287 TRP A O 1
ATOM 2203 N N . ALA A 1 288 ? 13.939 0.146 0.196 1.00 94.56 288 ALA A N 1
ATOM 2204 C CA . ALA A 1 288 ? 14.484 1.458 0.542 1.00 94.56 288 ALA A CA 1
ATOM 2205 C C . ALA A 1 288 ? 15.386 1.972 -0.586 1.00 94.56 288 ALA A C 1
ATOM 2207 O O . ALA A 1 288 ? 15.204 3.091 -1.057 1.00 94.56 288 ALA A O 1
ATOM 2208 N N . ALA A 1 289 ? 16.305 1.132 -1.078 1.00 95.00 289 ALA A N 1
ATOM 2209 C CA . ALA A 1 289 ? 17.205 1.499 -2.170 1.00 95.00 289 ALA A CA 1
ATOM 2210 C C . ALA A 1 289 ? 16.431 1.810 -3.464 1.00 95.00 289 ALA A C 1
ATOM 2212 O O . ALA A 1 289 ? 16.669 2.841 -4.091 1.00 95.00 289 ALA A O 1
ATOM 2213 N N . ILE A 1 290 ? 15.458 0.969 -3.838 1.00 96.88 290 ILE A N 1
ATOM 2214 C CA . ILE A 1 290 ? 14.614 1.197 -5.023 1.00 96.88 290 ILE A CA 1
ATOM 2215 C C . ILE A 1 290 ? 13.832 2.513 -4.897 1.00 96.88 290 ILE A C 1
ATOM 2217 O O . ILE A 1 290 ? 13.863 3.325 -5.820 1.00 96.88 290 ILE A O 1
ATOM 2221 N N . LEU A 1 291 ? 13.154 2.748 -3.770 1.00 96.62 291 LEU A N 1
ATOM 2222 C CA . LEU A 1 291 ? 12.362 3.960 -3.548 1.00 96.62 291 LEU A CA 1
ATOM 2223 C C . LEU A 1 291 ? 13.234 5.221 -3.564 1.00 96.62 291 LEU A C 1
ATOM 2225 O O . LEU A 1 291 ? 12.854 6.199 -4.202 1.00 96.62 291 LEU A O 1
ATOM 2229 N N . THR A 1 292 ? 14.415 5.186 -2.943 1.00 95.25 292 THR A N 1
ATOM 2230 C CA . THR A 1 292 ? 15.385 6.292 -2.986 1.00 95.25 292 THR A CA 1
ATOM 2231 C C . THR A 1 292 ? 15.846 6.580 -4.414 1.00 95.25 292 THR A C 1
ATOM 2233 O O . THR A 1 292 ? 15.870 7.739 -4.823 1.00 95.25 292 THR A O 1
ATOM 2236 N N . GLY A 1 293 ? 16.142 5.549 -5.214 1.00 96.25 293 GLY A N 1
ATOM 2237 C CA . GLY A 1 293 ? 16.489 5.727 -6.627 1.00 96.25 293 GLY A CA 1
ATOM 2238 C C . GLY A 1 293 ? 15.349 6.349 -7.442 1.00 96.25 293 GLY A C 1
ATOM 2239 O O . GLY A 1 293 ? 15.570 7.257 -8.238 1.00 96.25 293 GLY A O 1
ATOM 2240 N N . LEU A 1 294 ? 14.106 5.917 -7.218 1.00 97.81 294 LEU A N 1
ATOM 2241 C CA . LEU A 1 294 ? 12.942 6.498 -7.895 1.00 97.81 294 LEU A CA 1
ATOM 2242 C C . LEU A 1 294 ? 12.679 7.949 -7.464 1.00 97.81 294 LEU A C 1
ATOM 2244 O O . LEU A 1 294 ? 12.385 8.788 -8.316 1.00 97.81 294 LEU A O 1
ATOM 2248 N N . LEU A 1 295 ? 12.831 8.262 -6.174 1.00 96.69 295 LEU A N 1
ATOM 2249 C CA . LEU A 1 295 ? 12.742 9.627 -5.651 1.00 96.69 295 LEU A CA 1
ATOM 2250 C C . LEU A 1 295 ? 13.819 10.529 -6.248 1.00 96.69 295 LEU A C 1
ATOM 2252 O O . LEU A 1 295 ? 13.508 11.653 -6.628 1.00 96.69 295 LEU A O 1
ATOM 2256 N N . ALA A 1 296 ? 15.046 10.027 -6.409 1.00 95.75 296 ALA A N 1
ATOM 2257 C CA . ALA A 1 296 ? 16.128 10.796 -7.011 1.00 95.75 296 ALA A CA 1
ATOM 2258 C C . ALA A 1 296 ? 15.879 11.147 -8.482 1.00 95.75 296 ALA A C 1
ATOM 2260 O O . ALA A 1 296 ? 16.287 12.208 -8.947 1.00 95.75 296 ALA A O 1
ATOM 2261 N N . ILE A 1 297 ? 15.164 10.284 -9.206 1.00 96.88 297 ILE A N 1
ATOM 2262 C CA . ILE A 1 297 ? 14.730 10.569 -10.578 1.00 96.88 297 ILE A CA 1
ATOM 2263 C C . ILE A 1 297 ? 13.554 11.553 -10.589 1.00 96.88 297 ILE A C 1
ATOM 2265 O O . ILE A 1 297 ? 13.494 12.414 -11.461 1.00 96.88 297 ILE A O 1
ATOM 2269 N N . ARG A 1 298 ? 12.612 11.430 -9.643 1.00 95.88 298 ARG A N 1
ATOM 2270 C CA . ARG A 1 298 ? 11.424 12.297 -9.560 1.00 95.88 298 ARG A CA 1
ATOM 2271 C C . ARG A 1 298 ? 11.746 13.720 -9.092 1.00 95.88 298 ARG A C 1
ATOM 2273 O O . ARG A 1 298 ? 11.123 14.654 -9.583 1.00 95.88 298 ARG A O 1
ATOM 2280 N N . PHE A 1 299 ? 12.686 13.869 -8.161 1.00 95.75 299 PHE A N 1
ATOM 2281 C CA . PHE A 1 299 ? 13.073 15.135 -7.529 1.00 95.75 299 PHE A CA 1
ATOM 2282 C C . PHE A 1 299 ? 14.588 15.389 -7.669 1.00 95.75 299 PHE A C 1
ATOM 2284 O O . PHE A 1 299 ? 15.320 15.369 -6.669 1.00 95.75 299 PHE A O 1
ATOM 2291 N N . PRO A 1 300 ? 15.089 15.597 -8.901 1.00 93.75 300 PRO A N 1
ATOM 2292 C CA . PRO A 1 300 ? 16.518 15.768 -9.175 1.00 93.75 300 PRO A CA 1
ATOM 2293 C C . PRO A 1 300 ? 17.128 17.032 -8.544 1.00 93.75 300 PRO A C 1
ATOM 2295 O O . PRO A 1 300 ? 18.344 17.140 -8.434 1.00 93.75 300 PRO A O 1
ATOM 2298 N N . GLU A 1 301 ? 16.306 18.000 -8.137 1.00 93.75 301 GLU A N 1
ATOM 2299 C CA . GLU A 1 301 ? 16.722 19.210 -7.424 1.00 93.75 301 GLU A CA 1
ATOM 2300 C C . GLU A 1 301 ? 16.927 18.991 -5.916 1.00 93.75 301 GLU A C 1
ATOM 2302 O O . GLU A 1 301 ? 17.584 19.793 -5.252 1.00 93.75 301 GLU A O 1
ATOM 2307 N N . ILE A 1 302 ? 16.371 17.907 -5.370 1.00 93.88 302 ILE A N 1
ATOM 2308 C CA . ILE A 1 302 ? 16.422 17.573 -3.941 1.00 93.88 302 ILE A CA 1
ATOM 2309 C C . ILE A 1 302 ? 17.456 16.486 -3.684 1.00 93.88 302 ILE A C 1
ATOM 2311 O O . ILE A 1 302 ? 18.243 16.575 -2.739 1.00 93.88 302 ILE A O 1
ATOM 2315 N N . PHE A 1 303 ? 17.446 15.442 -4.501 1.00 91.88 303 PHE A N 1
ATOM 2316 C CA . PHE A 1 303 ? 18.339 14.303 -4.359 1.00 91.88 303 PHE A CA 1
ATOM 2317 C C . PHE A 1 303 ? 19.552 14.458 -5.268 1.00 91.88 303 PHE A C 1
ATOM 2319 O O . PHE A 1 303 ? 19.477 15.044 -6.344 1.00 91.88 303 PHE A O 1
ATOM 2326 N N . GLN A 1 304 ? 20.683 13.896 -4.841 1.00 86.31 304 GLN A N 1
ATOM 2327 C CA . GLN A 1 304 ? 21.872 13.860 -5.685 1.00 86.31 304 GLN A CA 1
ATOM 2328 C C . GLN A 1 304 ? 21.617 13.002 -6.936 1.00 86.31 304 GLN A C 1
ATOM 2330 O O . GLN A 1 304 ? 20.929 11.977 -6.835 1.00 86.31 304 GLN A O 1
ATOM 2335 N N . PRO A 1 305 ? 22.184 13.373 -8.101 1.00 88.31 305 PRO A N 1
ATOM 2336 C CA . PRO A 1 305 ? 22.117 12.544 -9.294 1.00 88.31 305 PRO A CA 1
ATOM 2337 C C . PRO A 1 305 ? 22.619 11.128 -9.015 1.00 88.31 305 PRO A C 1
ATOM 2339 O O . PRO A 1 305 ? 23.626 10.931 -8.335 1.00 88.31 305 PRO A O 1
ATOM 2342 N N . ILE A 1 306 ? 21.933 10.133 -9.573 1.00 93.44 306 ILE A N 1
ATOM 2343 C CA . ILE A 1 306 ? 22.298 8.734 -9.360 1.00 93.44 306 ILE A CA 1
ATOM 2344 C C . ILE A 1 306 ? 23.639 8.444 -10.037 1.00 93.44 306 ILE A C 1
ATOM 2346 O O . ILE A 1 306 ? 23.759 8.465 -11.265 1.00 93.44 306 ILE A O 1
ATOM 2350 N N . GLU A 1 307 ? 24.645 8.117 -9.233 1.00 93.75 307 GLU A N 1
ATOM 2351 C CA . GLU A 1 307 ? 25.943 7.686 -9.734 1.00 93.75 307 GLU A CA 1
ATOM 2352 C C . GLU A 1 307 ? 25.856 6.305 -10.395 1.00 93.75 307 GLU A C 1
ATOM 2354 O O . GLU A 1 307 ? 25.131 5.410 -9.951 1.00 93.75 307 GLU A O 1
ATOM 2359 N N . ARG A 1 308 ? 26.664 6.093 -11.441 1.00 94.75 308 ARG A N 1
ATOM 2360 C CA . ARG A 1 308 ? 26.711 4.814 -12.164 1.00 94.75 308 ARG A CA 1
ATOM 2361 C C . ARG A 1 308 ? 27.034 3.638 -11.238 1.00 94.75 308 ARG A C 1
ATOM 2363 O O . ARG A 1 308 ? 26.390 2.600 -11.343 1.00 94.75 308 ARG A O 1
ATOM 2370 N N . VAL A 1 309 ? 27.987 3.814 -10.319 1.00 95.44 309 VAL A N 1
ATOM 2371 C CA . VAL A 1 309 ? 28.402 2.775 -9.359 1.00 95.44 309 VAL A CA 1
ATOM 2372 C C . VAL A 1 309 ? 27.239 2.363 -8.456 1.00 95.44 309 VAL A C 1
ATOM 2374 O O . VAL A 1 309 ? 27.014 1.172 -8.250 1.00 95.44 309 VAL A O 1
ATOM 2377 N N . TRP A 1 310 ? 26.460 3.334 -7.973 1.00 95.62 310 TRP A N 1
ATOM 2378 C CA . TRP A 1 310 ? 25.275 3.070 -7.160 1.00 95.62 310 TRP A CA 1
ATOM 2379 C C . TRP A 1 310 ? 24.223 2.282 -7.951 1.00 95.62 310 TRP A C 1
ATOM 2381 O O . TRP A 1 310 ? 23.714 1.265 -7.479 1.00 95.62 310 TRP A O 1
ATOM 2391 N N . ALA A 1 311 ? 23.945 2.696 -9.190 1.00 96.81 311 ALA A N 1
ATOM 2392 C CA . ALA A 1 311 ? 22.941 2.045 -10.028 1.00 96.81 311 ALA A CA 1
ATOM 2393 C C . ALA A 1 311 ? 23.359 0.628 -10.465 1.00 96.81 311 ALA A C 1
ATOM 2395 O O . ALA A 1 311 ? 22.523 -0.277 -10.508 1.00 96.81 311 ALA A O 1
ATOM 2396 N N . ASP A 1 312 ? 24.645 0.414 -10.760 1.00 97.06 312 ASP A N 1
ATOM 2397 C CA . ASP A 1 312 ? 25.197 -0.913 -11.052 1.00 97.06 312 ASP A CA 1
ATOM 2398 C C . ASP A 1 312 ? 25.074 -1.833 -9.820 1.00 97.06 312 ASP A C 1
ATOM 2400 O O . ASP A 1 312 ? 24.636 -2.979 -9.960 1.00 97.06 312 ASP A O 1
ATOM 2404 N N . LYS A 1 313 ? 25.348 -1.324 -8.607 1.00 97.00 313 LYS A N 1
ATOM 2405 C CA . LYS A 1 313 ? 25.186 -2.090 -7.358 1.00 97.00 313 LYS A CA 1
ATOM 2406 C C . LYS A 1 313 ? 23.726 -2.442 -7.065 1.00 97.00 313 LYS A C 1
ATOM 2408 O O . LYS A 1 313 ? 23.441 -3.564 -6.640 1.00 97.00 313 LYS A O 1
ATOM 2413 N N . LEU A 1 314 ? 22.793 -1.529 -7.349 1.00 97.19 314 LEU A N 1
ATOM 2414 C CA . LEU A 1 314 ? 21.361 -1.805 -7.242 1.00 97.19 314 LEU A CA 1
ATOM 2415 C C . LEU A 1 314 ? 20.942 -2.955 -8.160 1.00 97.19 314 LEU A C 1
ATOM 2417 O O . LEU A 1 314 ? 20.232 -3.854 -7.719 1.00 97.19 314 LEU A O 1
ATOM 2421 N N . VAL A 1 315 ? 21.391 -2.966 -9.416 1.00 97.25 315 VAL A N 1
ATOM 2422 C CA . VAL A 1 315 ? 21.065 -4.056 -10.350 1.00 97.25 315 VAL A CA 1
ATOM 2423 C C . VAL A 1 315 ? 21.754 -5.367 -9.965 1.00 97.25 315 VAL A C 1
ATOM 2425 O O . VAL A 1 315 ? 21.163 -6.430 -10.142 1.00 97.25 315 VAL A O 1
ATOM 2428 N N . GLU A 1 316 ? 22.972 -5.322 -9.424 1.00 95.69 316 GLU A N 1
ATOM 2429 C CA . GLU A 1 316 ? 23.667 -6.509 -8.908 1.00 95.69 316 GLU A CA 1
ATOM 2430 C C . GLU A 1 316 ? 22.854 -7.194 -7.799 1.00 95.69 316 GLU A C 1
ATOM 2432 O O . GLU A 1 316 ? 22.684 -8.411 -7.815 1.00 95.69 316 GLU A O 1
ATOM 2437 N N . ARG A 1 317 ? 22.318 -6.407 -6.859 1.00 95.12 317 ARG A N 1
ATOM 2438 C CA . ARG A 1 317 ? 21.633 -6.912 -5.661 1.00 95.12 317 ARG A CA 1
ATOM 2439 C C . ARG A 1 317 ? 20.134 -7.150 -5.870 1.00 95.12 317 ARG A C 1
ATOM 2441 O O . ARG A 1 317 ? 19.588 -8.124 -5.364 1.00 95.12 317 ARG A O 1
ATOM 2448 N N . ALA A 1 318 ? 19.466 -6.282 -6.628 1.00 95.38 318 ALA A N 1
ATOM 2449 C CA . ALA A 1 318 ? 18.022 -6.298 -6.875 1.00 95.38 318 ALA A CA 1
ATOM 2450 C C . ALA A 1 318 ? 17.663 -6.487 -8.358 1.00 95.38 318 ALA A C 1
ATOM 2452 O O . ALA A 1 318 ? 16.596 -6.073 -8.806 1.00 95.38 318 ALA A O 1
ATOM 2453 N N . GLY A 1 319 ? 18.518 -7.146 -9.145 1.00 94.19 319 GLY A N 1
ATOM 2454 C CA . GLY A 1 319 ? 18.276 -7.401 -10.573 1.00 94.19 319 GLY A CA 1
ATOM 2455 C C . GLY A 1 319 ? 17.055 -8.280 -10.878 1.00 94.19 319 GLY A C 1
ATOM 2456 O O . GLY A 1 319 ? 16.664 -8.413 -12.038 1.00 94.19 319 GLY A O 1
ATOM 2457 N N . TRP A 1 320 ? 16.437 -8.874 -9.860 1.00 91.75 320 TRP A N 1
ATOM 2458 C CA . TRP A 1 320 ? 15.145 -9.554 -9.947 1.00 91.75 320 TRP A CA 1
ATOM 2459 C C . TRP A 1 320 ? 13.953 -8.583 -9.991 1.00 91.75 320 TRP A C 1
ATOM 2461 O O . TRP A 1 320 ? 12.866 -8.983 -10.407 1.00 91.75 320 TRP A O 1
ATOM 2471 N N . ALA A 1 321 ? 14.134 -7.325 -9.578 1.00 94.88 321 ALA A N 1
ATOM 2472 C CA . ALA A 1 321 ? 13.103 -6.299 -9.599 1.00 94.88 321 ALA A CA 1
ATOM 2473 C C . ALA A 1 321 ? 13.103 -5.565 -10.945 1.00 94.88 321 ALA A C 1
ATOM 2475 O O . ALA A 1 321 ? 14.145 -5.137 -11.446 1.00 94.88 321 ALA A O 1
ATOM 2476 N N . PHE A 1 322 ? 11.915 -5.369 -11.516 1.00 96.06 322 PHE A N 1
ATOM 2477 C CA . PHE A 1 322 ? 11.731 -4.559 -12.722 1.00 96.06 322 PHE A CA 1
ATOM 2478 C C . PHE A 1 322 ? 12.278 -3.136 -12.520 1.00 96.06 322 PHE A C 1
ATOM 2480 O O . PHE A 1 322 ? 13.000 -2.608 -13.364 1.00 96.06 322 PHE A O 1
ATOM 2487 N N . ASP A 1 323 ? 11.976 -2.555 -11.362 1.00 98.25 323 ASP A N 1
ATOM 2488 C CA . ASP A 1 323 ? 12.254 -1.175 -10.982 1.00 98.25 323 ASP A CA 1
ATOM 2489 C C . ASP A 1 323 ? 13.756 -0.854 -10.957 1.00 98.25 323 ASP A C 1
ATOM 2491 O O . ASP A 1 323 ? 14.163 0.198 -11.448 1.00 98.25 323 ASP A O 1
ATOM 2495 N N . ALA A 1 324 ? 14.598 -1.792 -10.507 1.00 98.12 324 ALA A N 1
ATOM 2496 C CA . ALA A 1 324 ? 16.054 -1.628 -10.493 1.00 98.12 324 ALA A CA 1
ATOM 2497 C C . ALA A 1 324 ? 16.632 -1.389 -11.900 1.00 98.12 324 ALA A C 1
ATOM 2499 O O . ALA A 1 324 ? 17.480 -0.517 -12.101 1.00 98.12 324 ALA A O 1
ATOM 2500 N N . HIS A 1 325 ? 16.139 -2.123 -12.904 1.00 98.44 325 HIS A N 1
ATOM 2501 C CA . HIS A 1 325 ? 16.587 -1.957 -14.290 1.00 98.44 325 HIS A CA 1
ATOM 2502 C C . HIS A 1 325 ? 16.088 -0.652 -14.913 1.00 98.44 325 HIS A C 1
ATOM 2504 O O . HIS A 1 325 ? 16.807 -0.047 -15.707 1.00 98.44 325 HIS A O 1
ATOM 2510 N N . VAL A 1 326 ? 14.884 -0.199 -14.556 1.00 98.62 326 VAL A N 1
ATOM 2511 C CA . VAL A 1 326 ? 14.348 1.091 -15.023 1.00 98.62 326 VAL A CA 1
ATOM 2512 C C . VAL A 1 326 ? 15.155 2.253 -14.452 1.00 98.62 326 VAL A C 1
ATOM 2514 O O . VAL A 1 326 ? 15.537 3.143 -15.208 1.00 98.62 326 VAL A O 1
ATOM 2517 N N . ILE A 1 327 ? 15.495 2.210 -13.159 1.00 98.69 327 ILE A N 1
ATOM 2518 C CA . ILE A 1 327 ? 16.382 3.197 -12.526 1.00 98.69 327 ILE A CA 1
ATOM 2519 C C . ILE A 1 327 ? 17.723 3.250 -13.264 1.00 98.69 327 ILE A C 1
ATOM 2521 O O . ILE A 1 327 ? 18.197 4.327 -13.627 1.00 98.69 327 ILE A O 1
ATOM 2525 N N . ARG A 1 328 ? 18.315 2.087 -13.562 1.00 98.44 328 ARG A N 1
ATOM 2526 C CA . ARG A 1 328 ? 19.595 2.017 -14.274 1.00 98.44 328 ARG A CA 1
ATOM 2527 C C . ARG A 1 328 ? 19.526 2.538 -15.713 1.00 98.44 328 ARG A C 1
ATOM 2529 O O . ARG A 1 328 ? 20.475 3.182 -16.165 1.00 98.44 328 ARG A O 1
ATOM 2536 N N . ALA A 1 329 ? 18.426 2.283 -16.421 1.00 98.44 329 ALA A N 1
ATOM 2537 C CA . ALA A 1 329 ? 18.184 2.833 -17.754 1.00 98.44 329 ALA A CA 1
ATOM 2538 C C . ALA A 1 329 ? 18.052 4.365 -17.713 1.00 98.44 329 ALA A C 1
ATOM 2540 O O . ALA A 1 329 ? 18.691 5.054 -18.506 1.00 98.44 329 ALA A O 1
ATOM 2541 N N . SER A 1 330 ? 17.297 4.894 -16.745 1.00 98.19 330 SER A N 1
ATOM 2542 C CA . SER A 1 330 ? 17.139 6.338 -16.538 1.00 98.19 330 SER A CA 1
ATOM 2543 C C . SER A 1 330 ? 18.474 7.007 -16.224 1.00 98.19 330 SER A C 1
ATOM 2545 O O . SER A 1 330 ? 18.797 8.045 -16.798 1.00 98.19 330 SER A O 1
ATOM 2547 N N . GLN A 1 331 ? 19.283 6.387 -15.362 1.00 97.44 331 GLN A N 1
ATOM 2548 C CA . GLN A 1 331 ? 20.621 6.866 -15.024 1.00 97.44 331 GLN A CA 1
ATOM 2549 C C . GLN A 1 331 ? 21.527 6.952 -16.265 1.00 97.44 331 GLN A C 1
ATOM 2551 O O . GLN A 1 331 ? 22.210 7.962 -16.445 1.00 97.44 331 GLN A O 1
ATOM 2556 N N . ALA A 1 332 ? 21.507 5.939 -17.141 1.00 96.75 332 ALA A N 1
ATOM 2557 C CA . ALA A 1 332 ? 22.302 5.940 -18.372 1.00 96.75 332 ALA A CA 1
ATOM 2558 C C . ALA A 1 332 ? 21.945 7.137 -19.266 1.00 96.75 332 ALA A C 1
ATOM 2560 O O . ALA A 1 332 ? 22.829 7.902 -19.656 1.00 96.75 332 ALA A O 1
ATOM 2561 N N . LEU A 1 333 ? 20.649 7.345 -19.522 1.00 96.31 333 LEU A N 1
ATOM 2562 C CA . LEU A 1 333 ? 20.163 8.446 -20.357 1.00 96.31 333 LEU A CA 1
ATOM 2563 C C . LEU A 1 333 ? 20.473 9.818 -19.745 1.00 96.31 333 LEU A C 1
ATOM 2565 O O . LEU A 1 333 ? 20.964 10.702 -20.446 1.00 96.31 333 LEU A O 1
ATOM 2569 N N . ALA A 1 334 ? 20.239 9.987 -18.441 1.00 94.00 334 ALA A N 1
ATOM 2570 C CA . ALA A 1 334 ? 20.495 11.243 -17.740 1.00 94.00 334 ALA A CA 1
ATOM 2571 C C . ALA A 1 334 ? 21.978 11.644 -17.804 1.00 94.00 334 ALA A C 1
ATOM 2573 O O . ALA A 1 334 ? 22.295 12.802 -18.071 1.00 94.00 334 ALA A O 1
ATOM 2574 N N . SER A 1 335 ? 22.892 10.679 -17.646 1.00 91.00 335 SER A N 1
ATOM 2575 C CA . SER A 1 335 ? 24.338 10.938 -17.689 1.00 91.00 335 SER A CA 1
ATOM 2576 C C . SER A 1 335 ? 24.857 11.405 -19.058 1.00 91.00 335 SER A C 1
ATOM 2578 O O . SER A 1 335 ? 25.917 12.024 -19.129 1.00 91.00 335 SER A O 1
ATOM 2580 N N . ALA A 1 336 ? 24.110 11.150 -20.138 1.00 91.19 336 ALA A N 1
ATOM 2581 C CA . ALA A 1 336 ? 24.499 11.493 -21.504 1.00 91.19 336 ALA A CA 1
ATOM 2582 C C . ALA A 1 336 ? 23.777 12.728 -22.075 1.00 91.19 336 ALA A C 1
ATOM 2584 O O . ALA A 1 336 ? 24.026 13.101 -23.223 1.00 91.19 336 ALA A O 1
ATOM 2585 N N . HIS A 1 337 ? 22.904 13.387 -21.301 1.00 83.94 337 HIS A N 1
ATOM 2586 C CA . HIS A 1 337 ? 22.061 14.483 -21.798 1.00 83.94 337 HIS A CA 1
ATOM 2587 C C . HIS A 1 337 ? 22.870 15.635 -22.427 1.00 83.94 337 HIS A C 1
ATOM 2589 O O . HIS A 1 337 ? 22.513 16.136 -23.491 1.00 83.94 337 HIS A O 1
ATOM 2595 N N . SER A 1 338 ? 24.003 15.999 -21.820 1.00 83.62 338 SER A N 1
ATOM 2596 C CA . SER A 1 338 ? 24.925 17.045 -22.293 1.00 83.62 338 SER A CA 1
ATOM 2597 C C . SER A 1 338 ? 26.197 16.501 -22.961 1.00 83.62 338 SER A C 1
ATOM 2599 O O . SER A 1 338 ? 27.134 17.258 -23.221 1.00 83.62 338 SER A O 1
ATOM 2601 N N . ALA A 1 339 ? 26.256 15.195 -23.229 1.00 87.00 339 ALA A N 1
ATOM 2602 C CA . ALA A 1 339 ? 27.439 14.536 -23.771 1.00 87.00 339 ALA A CA 1
ATOM 2603 C C . ALA A 1 339 ? 27.508 14.606 -25.310 1.00 87.00 339 ALA A C 1
ATOM 2605 O O . ALA A 1 339 ? 26.610 15.108 -25.990 1.00 87.00 339 ALA A O 1
ATOM 2606 N N . SER A 1 340 ? 28.604 14.092 -25.879 1.00 90.69 340 SER A N 1
ATOM 2607 C CA . SER A 1 340 ? 28.761 13.976 -27.332 1.00 90.69 340 SER A CA 1
ATOM 2608 C C . SER A 1 340 ? 27.671 13.083 -27.943 1.00 90.69 340 SER A C 1
ATOM 2610 O O . SER A 1 340 ? 27.115 12.208 -27.281 1.00 90.69 340 SER A O 1
ATOM 2612 N N . ARG A 1 341 ? 27.392 13.246 -29.244 1.00 88.56 341 ARG A N 1
ATOM 2613 C CA . ARG A 1 341 ? 26.402 12.404 -29.947 1.00 88.56 341 ARG A CA 1
ATOM 2614 C C . ARG A 1 341 ? 26.717 10.907 -29.857 1.00 88.56 341 ARG A C 1
ATOM 2616 O O . ARG A 1 341 ? 25.796 10.115 -29.735 1.00 88.56 341 ARG A O 1
ATOM 2623 N N . GLN A 1 342 ? 27.998 10.535 -29.867 1.00 90.81 342 GLN A N 1
ATOM 2624 C CA . GLN A 1 342 ? 28.415 9.143 -29.685 1.00 90.81 342 GLN A CA 1
ATOM 2625 C C . GLN A 1 342 ? 28.056 8.626 -28.284 1.00 90.81 342 GLN A C 1
ATOM 2627 O O . GLN A 1 342 ? 27.504 7.539 -28.159 1.00 90.81 342 GLN A O 1
ATOM 2632 N N . ALA A 1 343 ? 28.302 9.421 -27.239 1.00 91.94 343 ALA A N 1
ATOM 2633 C CA . ALA A 1 343 ? 27.931 9.055 -25.873 1.00 91.94 343 ALA A CA 1
ATOM 2634 C C . ALA A 1 343 ? 26.404 8.940 -25.697 1.00 91.94 343 ALA A C 1
ATOM 2636 O O . ALA A 1 343 ? 25.931 8.105 -24.932 1.00 91.94 343 ALA A O 1
ATOM 2637 N N . GLN A 1 344 ? 25.623 9.739 -26.432 1.00 93.44 344 GLN A N 1
ATOM 2638 C CA . GLN A 1 344 ? 24.164 9.600 -26.481 1.00 93.44 344 GLN A CA 1
ATOM 2639 C C . GLN A 1 344 ? 23.727 8.303 -27.176 1.00 93.44 344 GLN A C 1
ATOM 2641 O O . GLN A 1 344 ? 22.868 7.601 -26.645 1.00 93.44 344 GLN A O 1
ATOM 2646 N N . ASP A 1 345 ? 24.331 7.959 -28.321 1.00 94.12 345 ASP A N 1
ATOM 2647 C CA . ASP A 1 345 ? 24.056 6.704 -29.036 1.00 94.12 345 ASP A CA 1
ATOM 2648 C C . ASP A 1 345 ? 24.369 5.482 -28.123 1.00 94.12 345 ASP A C 1
ATOM 2650 O O . ASP A 1 345 ? 23.571 4.542 -28.041 1.00 94.12 345 ASP A O 1
ATOM 2654 N N . GLU A 1 346 ? 25.475 5.521 -27.364 1.00 94.56 346 GLU A N 1
ATOM 2655 C CA . GLU A 1 346 ? 25.857 4.495 -26.373 1.00 94.56 346 GLU A CA 1
ATOM 2656 C C . GLU A 1 346 ? 24.892 4.429 -25.174 1.00 94.56 346 GLU A C 1
ATOM 2658 O O . GLU A 1 346 ? 24.458 3.346 -24.778 1.00 94.56 346 GLU A O 1
ATOM 2663 N N . ALA A 1 347 ? 24.484 5.573 -24.619 1.00 96.00 347 ALA A N 1
ATOM 2664 C CA . ALA A 1 347 ? 23.529 5.614 -23.511 1.00 96.00 347 ALA A CA 1
ATOM 2665 C C . ALA A 1 347 ? 22.148 5.069 -23.904 1.00 96.00 347 ALA A C 1
ATOM 2667 O O . ALA A 1 347 ? 21.502 4.379 -23.111 1.00 96.00 347 ALA A O 1
ATOM 2668 N N . VAL A 1 348 ? 21.700 5.332 -25.137 1.00 96.75 348 VAL A N 1
ATOM 2669 C CA . VAL A 1 348 ? 20.464 4.758 -25.688 1.00 96.75 348 VAL A CA 1
ATOM 2670 C C . VAL A 1 348 ? 20.581 3.239 -25.816 1.00 96.75 348 VAL A C 1
ATOM 2672 O O . VAL A 1 348 ? 19.656 2.519 -25.433 1.00 96.75 348 VAL A O 1
ATOM 2675 N N . ALA A 1 349 ? 21.719 2.734 -26.297 1.00 96.38 349 ALA A N 1
ATOM 2676 C CA . ALA A 1 349 ? 21.990 1.300 -26.366 1.00 96.38 349 ALA A CA 1
ATOM 2677 C C . ALA A 1 349 ? 21.924 0.622 -24.984 1.00 96.38 349 ALA A C 1
ATOM 2679 O O . ALA A 1 349 ? 21.237 -0.398 -24.827 1.00 96.38 349 ALA A O 1
ATOM 2680 N N . ASP A 1 350 ? 22.567 1.217 -23.978 1.00 96.81 350 ASP A N 1
ATOM 2681 C CA . ASP A 1 350 ? 22.539 0.741 -22.594 1.00 96.81 350 ASP A CA 1
ATOM 2682 C C . ASP A 1 350 ? 21.117 0.760 -22.019 1.00 96.81 350 ASP A C 1
ATOM 2684 O O . ASP A 1 350 ? 20.650 -0.243 -21.467 1.00 96.81 350 ASP A O 1
ATOM 2688 N N . ALA A 1 351 ? 20.386 1.862 -22.202 1.00 98.12 351 ALA A N 1
ATOM 2689 C CA . ALA A 1 351 ? 19.011 1.988 -21.735 1.00 98.12 351 ALA A CA 1
ATOM 2690 C C . ALA A 1 351 ? 18.108 0.904 -22.342 1.00 98.12 351 ALA A C 1
ATOM 2692 O O . ALA A 1 351 ? 17.402 0.212 -21.609 1.00 98.12 351 ALA A O 1
ATOM 2693 N N . ILE A 1 352 ? 18.186 0.660 -23.657 1.00 98.19 352 ILE A N 1
ATOM 2694 C CA . ILE A 1 352 ? 17.432 -0.415 -24.328 1.00 98.19 352 ILE A CA 1
ATOM 2695 C C . ILE A 1 352 ? 17.778 -1.787 -23.730 1.00 98.19 352 ILE A C 1
ATOM 2697 O O . ILE A 1 352 ? 16.890 -2.626 -23.526 1.00 98.19 352 ILE A O 1
ATOM 2701 N N . ALA A 1 353 ? 19.056 -2.039 -23.433 1.00 97.38 353 ALA A N 1
ATOM 2702 C CA . ALA A 1 353 ? 19.487 -3.295 -22.834 1.00 97.38 353 ALA A CA 1
ATOM 2703 C C . ALA A 1 353 ? 18.891 -3.503 -21.431 1.00 97.38 353 ALA A C 1
ATOM 2705 O O . ALA A 1 353 ? 18.428 -4.612 -21.137 1.00 97.38 353 ALA A O 1
ATOM 2706 N N . PHE A 1 354 ? 18.858 -2.462 -20.595 1.00 98.19 354 PHE A N 1
ATOM 2707 C CA . PHE A 1 354 ? 18.272 -2.519 -19.254 1.00 98.19 354 PHE A CA 1
ATOM 2708 C C . PHE A 1 354 ? 16.742 -2.576 -19.274 1.00 98.19 354 PHE A C 1
ATOM 2710 O O . PHE A 1 354 ? 16.175 -3.420 -18.587 1.00 98.19 354 PHE A O 1
ATOM 2717 N N . LEU A 1 355 ? 16.051 -1.815 -20.127 1.00 98.31 355 LEU A N 1
ATOM 2718 C CA . LEU A 1 355 ? 14.591 -1.932 -20.272 1.00 98.31 355 LEU A CA 1
ATOM 2719 C C . LEU A 1 355 ? 14.173 -3.341 -20.714 1.00 98.31 355 LEU A C 1
ATOM 2721 O O . LEU A 1 355 ? 13.161 -3.878 -20.260 1.00 98.31 355 LEU A O 1
ATOM 2725 N N . ALA A 1 356 ? 14.979 -3.990 -21.556 1.00 96.44 356 ALA A N 1
ATOM 2726 C CA . ALA A 1 356 ? 14.746 -5.380 -21.920 1.00 96.44 356 ALA A CA 1
ATOM 2727 C C . ALA A 1 356 ? 14.982 -6.347 -20.749 1.00 96.44 356 ALA A C 1
ATOM 2729 O O . ALA A 1 356 ? 14.263 -7.338 -20.643 1.00 96.44 356 ALA A O 1
ATOM 2730 N N . LYS A 1 357 ? 15.954 -6.077 -19.866 1.00 96.00 357 LYS A N 1
ATOM 2731 C CA . LYS A 1 357 ? 16.123 -6.836 -18.615 1.00 96.00 357 LYS A CA 1
ATOM 2732 C C . LYS A 1 357 ? 14.945 -6.609 -17.661 1.00 96.00 357 LYS A C 1
ATOM 2734 O O . LYS A 1 357 ? 14.471 -7.583 -17.086 1.00 96.00 357 LYS A O 1
ATOM 2739 N N . ALA A 1 358 ? 14.402 -5.391 -17.585 1.00 96.06 358 ALA A N 1
ATOM 2740 C CA . ALA A 1 358 ? 13.198 -5.087 -16.809 1.00 96.06 358 ALA A CA 1
ATOM 2741 C C . ALA A 1 358 ? 12.021 -5.980 -17.242 1.00 96.06 358 ALA A C 1
ATOM 2743 O O . ALA A 1 358 ? 11.451 -6.696 -16.425 1.00 96.06 358 ALA A O 1
ATOM 2744 N N . GLN A 1 359 ? 11.732 -6.068 -18.547 1.00 91.88 359 GLN A N 1
ATOM 2745 C CA . GLN A 1 359 ? 10.671 -6.951 -19.065 1.00 91.88 359 GLN A CA 1
ATOM 2746 C C . GLN A 1 359 ? 10.899 -8.451 -18.798 1.00 91.88 359 GLN A C 1
ATOM 2748 O O . GLN A 1 359 ? 9.943 -9.229 -18.838 1.00 91.88 359 GLN A O 1
ATOM 2753 N N . VAL A 1 360 ? 12.145 -8.883 -18.573 1.00 90.75 360 VAL A N 1
ATOM 2754 C CA . VAL A 1 360 ? 12.466 -10.260 -18.151 1.00 90.75 360 VAL A CA 1
ATOM 2755 C C . VAL A 1 360 ? 12.249 -10.432 -16.647 1.00 90.75 360 VAL A C 1
ATOM 2757 O O . VAL A 1 360 ? 11.754 -11.477 -16.227 1.00 90.75 360 VAL A O 1
ATOM 2760 N N . ALA A 1 361 ? 12.565 -9.405 -15.856 1.00 90.19 361 ALA A N 1
ATOM 2761 C CA . ALA A 1 361 ? 12.299 -9.338 -14.421 1.00 90.19 361 ALA A CA 1
ATOM 2762 C C . ALA A 1 361 ? 10.793 -9.278 -14.087 1.00 90.19 361 ALA A C 1
ATOM 2764 O O . ALA A 1 361 ? 10.408 -9.508 -12.944 1.00 90.19 361 ALA A O 1
ATOM 2765 N N . GLY A 1 362 ? 9.920 -9.054 -15.076 1.00 90.00 362 GLY A N 1
ATOM 2766 C CA . GLY A 1 362 ? 8.470 -9.224 -14.972 1.00 90.00 362 GLY A CA 1
ATOM 2767 C C . GLY A 1 362 ? 7.712 -7.906 -15.031 1.00 90.00 362 GLY A C 1
ATOM 2768 O O . GLY A 1 362 ? 7.702 -7.252 -16.071 1.00 90.00 362 GLY A O 1
ATOM 2769 N N . SER A 1 363 ? 7.039 -7.553 -13.937 1.00 90.94 363 SER A N 1
ATOM 2770 C CA . SER A 1 363 ? 6.187 -6.366 -13.845 1.00 90.94 363 SER A CA 1
ATOM 2771 C C . SER A 1 363 ? 6.766 -5.343 -12.862 1.00 90.94 363 SER A C 1
ATOM 2773 O O . SER A 1 363 ? 7.427 -5.752 -11.905 1.00 90.94 363 SER A O 1
ATOM 2775 N N . PRO A 1 364 ? 6.506 -4.040 -13.068 1.00 94.56 364 PRO A N 1
ATOM 2776 C CA . PRO A 1 364 ? 6.811 -3.008 -12.083 1.00 94.56 364 PRO A CA 1
ATOM 2777 C C . PRO A 1 364 ? 6.146 -3.298 -10.735 1.00 94.56 364 PRO A C 1
ATOM 2779 O O . PRO A 1 364 ? 5.020 -3.801 -10.693 1.00 94.56 364 PRO A O 1
ATOM 2782 N N . TYR A 1 365 ? 6.814 -2.926 -9.646 1.00 94.56 365 TYR A N 1
ATOM 2783 C CA . TYR A 1 365 ? 6.184 -2.848 -8.326 1.00 94.56 365 TYR A CA 1
ATOM 2784 C C . TYR A 1 365 ? 5.458 -1.510 -8.152 1.00 94.56 365 TYR A C 1
ATOM 2786 O O . TYR A 1 365 ? 4.315 -1.470 -7.687 1.00 94.56 365 TYR A O 1
ATOM 2794 N N . TYR A 1 366 ? 6.089 -0.418 -8.592 1.00 95.31 366 TYR A N 1
ATOM 2795 C CA . TYR A 1 366 ? 5.556 0.931 -8.429 1.00 95.31 366 TYR A CA 1
ATOM 2796 C C . TYR A 1 366 ? 4.965 1.495 -9.723 1.00 95.31 366 TYR A C 1
ATOM 2798 O O . TYR A 1 366 ? 5.498 1.315 -10.821 1.00 95.31 366 TYR A O 1
ATOM 2806 N N . ARG A 1 367 ? 3.864 2.244 -9.594 1.00 94.06 367 ARG A N 1
ATOM 2807 C CA . ARG A 1 367 ? 3.201 2.929 -10.714 1.00 94.06 367 ARG A CA 1
ATOM 2808 C C . ARG A 1 367 ? 4.147 3.912 -11.401 1.00 94.06 367 ARG A C 1
ATOM 2810 O O . ARG A 1 367 ? 4.197 3.949 -12.628 1.00 94.06 367 ARG A O 1
ATOM 2817 N N . TYR A 1 368 ? 4.912 4.666 -10.610 1.00 96.12 368 TYR A N 1
ATOM 2818 C CA . TYR A 1 368 ? 5.876 5.638 -11.120 1.00 96.12 368 TYR A CA 1
ATOM 2819 C C . TYR A 1 368 ? 6.951 4.984 -11.998 1.00 96.12 368 TYR A C 1
ATOM 2821 O O . TYR A 1 368 ? 7.283 5.501 -13.057 1.00 96.12 368 TYR A O 1
ATOM 2829 N N . THR A 1 369 ? 7.415 3.785 -11.645 1.00 97.38 369 THR A N 1
ATOM 2830 C CA . THR A 1 369 ? 8.346 3.014 -12.480 1.00 97.38 369 THR A CA 1
ATOM 2831 C C . THR A 1 369 ? 7.764 2.699 -13.858 1.00 97.38 369 THR A C 1
ATOM 2833 O O . THR A 1 369 ? 8.469 2.792 -14.862 1.00 97.38 369 THR A O 1
ATOM 2836 N N . ASN A 1 370 ? 6.479 2.335 -13.937 1.00 95.88 370 ASN A N 1
ATOM 2837 C CA . ASN A 1 370 ? 5.822 2.089 -15.222 1.00 95.88 370 ASN A CA 1
ATOM 2838 C C . ASN A 1 370 ? 5.696 3.371 -16.058 1.00 95.88 370 ASN A C 1
ATOM 2840 O O . ASN A 1 370 ? 5.892 3.333 -17.271 1.00 95.88 370 ASN A O 1
ATOM 2844 N N . GLN A 1 371 ? 5.393 4.500 -15.409 1.00 95.62 371 GLN A N 1
ATOM 2845 C CA . GLN A 1 371 ? 5.378 5.812 -16.056 1.00 95.62 371 GLN A CA 1
ATOM 2846 C C . GLN A 1 371 ? 6.764 6.159 -16.615 1.00 95.62 371 GLN A C 1
ATOM 2848 O O . GLN A 1 371 ? 6.887 6.465 -17.797 1.00 95.62 371 GLN A O 1
ATOM 2853 N N . LEU A 1 372 ? 7.812 6.011 -15.807 1.00 97.25 372 LEU A N 1
ATOM 2854 C CA . LEU A 1 372 ? 9.189 6.280 -16.208 1.00 97.25 372 LEU A CA 1
ATOM 2855 C C . LEU A 1 372 ? 9.640 5.367 -17.362 1.00 97.25 372 LEU A C 1
ATOM 2857 O O . LEU A 1 372 ? 10.280 5.818 -18.311 1.00 97.25 372 LEU A O 1
ATOM 2861 N N . PHE A 1 373 ? 9.258 4.084 -17.334 1.00 97.62 373 PHE A N 1
ATOM 2862 C CA . PHE A 1 373 ? 9.472 3.172 -18.459 1.00 97.62 373 PHE A CA 1
ATOM 2863 C C . PHE A 1 373 ? 8.802 3.696 -19.737 1.00 97.62 373 PHE A C 1
ATOM 2865 O O . PHE A 1 373 ? 9.428 3.693 -20.796 1.00 97.62 373 PHE A O 1
ATOM 2872 N N . ALA A 1 374 ? 7.545 4.141 -19.646 1.00 96.12 374 ALA A N 1
ATOM 2873 C CA . ALA A 1 374 ? 6.785 4.667 -20.778 1.00 96.12 374 ALA A CA 1
ATOM 2874 C C . ALA A 1 374 ? 7.435 5.922 -21.377 1.00 96.12 374 ALA A C 1
ATOM 2876 O O . ALA A 1 374 ? 7.600 6.009 -22.594 1.00 96.12 374 ALA A O 1
ATOM 2877 N N . GLU A 1 375 ? 7.843 6.861 -20.523 1.00 97.00 375 GLU A N 1
ATOM 2878 C CA . GLU A 1 375 ? 8.505 8.110 -20.909 1.00 97.00 375 GLU A CA 1
ATOM 2879 C C . GLU A 1 375 ? 9.842 7.840 -21.607 1.00 97.00 375 GLU A C 1
ATOM 2881 O O . GLU A 1 375 ? 10.069 8.323 -22.718 1.00 97.00 375 GLU A O 1
ATOM 2886 N N . MET A 1 376 ? 10.695 6.991 -21.023 1.00 97.69 376 MET A N 1
ATOM 2887 C CA . MET A 1 376 ? 11.962 6.601 -21.649 1.00 97.69 376 MET A CA 1
ATOM 2888 C C . MET A 1 376 ? 11.747 5.857 -22.966 1.00 97.69 376 MET A C 1
ATOM 2890 O O . MET A 1 376 ? 12.450 6.113 -23.941 1.00 97.69 376 MET A O 1
ATOM 2894 N N . ALA A 1 377 ? 10.777 4.943 -23.021 1.00 96.88 377 ALA A N 1
ATOM 2895 C CA . ALA A 1 377 ? 10.465 4.206 -24.237 1.00 96.88 377 ALA A CA 1
ATOM 2896 C C . ALA A 1 377 ? 9.989 5.148 -25.354 1.00 96.88 377 ALA A C 1
ATOM 2898 O O . ALA A 1 377 ? 10.437 5.023 -26.491 1.00 96.88 377 ALA A O 1
ATOM 2899 N N . ALA A 1 378 ? 9.131 6.121 -25.044 1.00 96.12 378 ALA A N 1
ATOM 2900 C CA . ALA A 1 378 ? 8.710 7.139 -26.002 1.00 96.12 378 ALA A CA 1
ATOM 2901 C C . ALA A 1 378 ? 9.885 8.026 -26.455 1.00 96.12 378 ALA A C 1
ATOM 2903 O O . ALA A 1 378 ? 10.044 8.251 -27.655 1.00 96.12 378 ALA A O 1
ATOM 2904 N N . GLY A 1 379 ? 10.740 8.464 -25.526 1.00 96.25 379 GLY A N 1
ATOM 2905 C CA . GLY A 1 379 ? 11.928 9.268 -25.832 1.00 96.25 379 GLY A CA 1
ATOM 2906 C C . GLY A 1 379 ? 12.941 8.534 -26.716 1.00 96.25 379 GLY A C 1
ATOM 2907 O O . GLY A 1 379 ? 13.428 9.095 -27.696 1.00 96.25 379 GLY A O 1
ATOM 2908 N N . ILE A 1 380 ? 13.206 7.253 -26.439 1.00 96.88 380 ILE A N 1
ATOM 2909 C CA . ILE A 1 380 ? 14.066 6.406 -27.279 1.00 96.88 380 ILE A CA 1
ATOM 2910 C C . ILE A 1 380 ? 13.445 6.213 -28.667 1.00 96.88 380 ILE A C 1
ATOM 2912 O O . ILE A 1 380 ? 14.152 6.324 -29.668 1.00 96.88 380 ILE A O 1
ATOM 2916 N N . ALA A 1 381 ? 12.134 5.955 -28.751 1.00 96.38 381 ALA A N 1
ATOM 2917 C CA . ALA A 1 381 ? 11.453 5.818 -30.038 1.00 96.38 381 ALA A CA 1
ATOM 2918 C C . ALA A 1 381 ? 11.602 7.086 -30.889 1.00 96.38 381 ALA A C 1
ATOM 2920 O O . ALA A 1 381 ? 11.851 6.989 -32.090 1.00 96.38 381 ALA A O 1
ATOM 2921 N N . ASP A 1 382 ? 11.481 8.266 -30.278 1.00 95.69 382 ASP A N 1
ATOM 2922 C CA . ASP A 1 382 ? 11.660 9.539 -30.972 1.00 95.69 382 ASP A CA 1
ATOM 2923 C C . ASP A 1 382 ? 13.112 9.765 -31.418 1.00 95.69 382 ASP A C 1
ATOM 2925 O O . ASP A 1 382 ? 13.360 10.075 -32.585 1.00 95.69 382 ASP A O 1
ATOM 2929 N N . TYR A 1 383 ? 14.081 9.486 -30.541 1.00 94.62 383 TYR A N 1
ATOM 2930 C CA . TYR A 1 383 ? 15.511 9.567 -30.853 1.00 94.62 383 TYR A CA 1
ATOM 2931 C C . TYR A 1 383 ? 15.903 8.688 -32.051 1.00 94.62 383 TYR A C 1
ATOM 2933 O O . TYR A 1 383 ? 16.625 9.116 -32.961 1.00 94.62 383 TYR A O 1
ATOM 2941 N N . LEU A 1 384 ? 15.397 7.451 -32.085 1.00 95.44 384 LEU A N 1
ATOM 2942 C CA . LEU A 1 384 ? 15.723 6.483 -33.129 1.00 95.44 384 LEU A CA 1
ATOM 2943 C C . LEU A 1 384 ? 15.162 6.865 -34.506 1.00 95.44 384 LEU A C 1
ATOM 2945 O O . LEU A 1 384 ? 15.762 6.470 -35.504 1.00 95.44 384 LEU A O 1
ATOM 2949 N N . LYS A 1 385 ? 14.113 7.698 -34.604 1.00 94.06 385 LYS A N 1
ATOM 2950 C CA . LYS A 1 385 ? 13.604 8.181 -35.907 1.00 94.06 385 LYS A CA 1
ATOM 2951 C C . LYS A 1 385 ? 14.681 8.879 -36.738 1.00 94.06 385 LYS A C 1
ATOM 2953 O O . LYS A 1 385 ? 14.661 8.787 -37.961 1.00 94.06 385 LYS A O 1
ATOM 2958 N N . THR A 1 386 ? 15.606 9.580 -36.085 1.00 91.75 386 THR A N 1
ATOM 2959 C CA . THR A 1 386 ? 16.670 10.349 -36.754 1.00 91.75 386 THR A CA 1
ATOM 2960 C C . THR A 1 386 ? 18.051 9.716 -36.602 1.00 91.75 386 THR A C 1
ATOM 2962 O O . THR A 1 386 ? 18.923 9.940 -37.441 1.00 91.75 386 THR A O 1
ATOM 2965 N N . SER A 1 387 ? 18.254 8.898 -35.565 1.00 89.50 387 SER A N 1
ATOM 2966 C CA . SER A 1 387 ? 19.569 8.346 -35.213 1.00 89.50 387 SER A CA 1
ATOM 2967 C C . SER A 1 387 ? 19.725 6.851 -35.513 1.00 89.50 387 SER A C 1
ATOM 2969 O O . SER A 1 387 ? 20.827 6.325 -35.378 1.00 89.50 387 SER A O 1
ATOM 2971 N N . SER A 1 388 ? 18.675 6.159 -35.982 1.00 84.38 388 SER A N 1
ATOM 2972 C CA . SER A 1 388 ? 18.731 4.718 -36.290 1.00 84.38 388 SER A CA 1
ATOM 2973 C C . SER A 1 388 ? 19.893 4.281 -37.197 1.00 84.38 388 SER A C 1
ATOM 2975 O O . SER A 1 388 ? 20.367 3.172 -36.974 1.00 84.38 388 SER A O 1
ATOM 2977 N N . PRO A 1 389 ? 20.378 5.061 -38.187 1.00 90.06 389 PRO A N 1
ATOM 2978 C CA . PRO A 1 389 ? 21.531 4.646 -38.992 1.00 90.06 389 PRO A CA 1
ATOM 2979 C C . PRO A 1 389 ? 22.857 4.595 -38.219 1.00 90.06 389 PRO A C 1
ATOM 2981 O O . PRO A 1 389 ? 23.798 3.961 -38.686 1.00 90.06 389 PRO A O 1
ATOM 2984 N N . ARG A 1 390 ? 22.953 5.291 -37.076 1.00 89.00 390 ARG A N 1
ATOM 2985 C CA . ARG A 1 390 ? 24.165 5.355 -36.240 1.00 89.00 390 ARG A CA 1
ATOM 2986 C C . ARG A 1 390 ? 24.170 4.329 -35.109 1.00 89.00 390 ARG A C 1
ATOM 2988 O O . ARG A 1 390 ? 25.236 3.923 -34.663 1.00 89.00 390 ARG A O 1
ATOM 2995 N N . VAL A 1 391 ? 22.991 3.921 -34.649 1.00 90.12 391 VAL A N 1
ATOM 2996 C CA . VAL A 1 391 ? 22.829 2.904 -33.604 1.00 90.12 391 VAL A CA 1
ATOM 2997 C C . VAL A 1 391 ? 22.866 1.511 -34.236 1.00 90.12 391 VAL A C 1
ATOM 2999 O O . VAL A 1 391 ? 22.317 1.298 -35.315 1.00 90.12 391 VAL A O 1
ATOM 3002 N N . ASP A 1 392 ? 23.483 0.538 -33.560 1.00 92.25 392 ASP A N 1
ATOM 3003 C CA . ASP A 1 392 ? 23.526 -0.852 -34.031 1.00 92.25 392 ASP A CA 1
ATOM 3004 C C . ASP A 1 392 ? 22.112 -1.381 -34.353 1.00 92.25 392 ASP A C 1
ATOM 3006 O O . ASP A 1 392 ? 21.206 -1.400 -33.514 1.00 92.25 392 ASP A O 1
ATOM 3010 N N . SER A 1 393 ? 21.933 -1.868 -35.583 1.00 93.12 393 SER A N 1
ATOM 3011 C CA . SER A 1 393 ? 20.680 -2.444 -36.078 1.00 93.12 393 SER A CA 1
ATOM 3012 C C . SER A 1 393 ? 20.106 -3.561 -35.191 1.00 93.12 393 SER A C 1
ATOM 3014 O O . SER A 1 393 ? 18.885 -3.733 -35.127 1.00 93.12 393 SER A O 1
ATOM 3016 N N . ALA A 1 394 ? 20.948 -4.325 -34.486 1.00 94.75 394 ALA A N 1
ATOM 3017 C CA . ALA A 1 394 ? 20.506 -5.365 -33.561 1.00 94.75 394 ALA A CA 1
ATOM 3018 C C . ALA A 1 394 ? 19.815 -4.770 -32.323 1.00 94.75 394 ALA A C 1
ATOM 3020 O O . ALA A 1 394 ? 18.828 -5.328 -31.828 1.00 94.75 394 ALA A O 1
ATOM 3021 N N . ILE A 1 395 ? 20.303 -3.619 -31.858 1.00 93.88 395 ILE A N 1
ATOM 3022 C CA . ILE A 1 395 ? 19.752 -2.864 -30.731 1.00 93.88 395 ILE A CA 1
ATOM 3023 C C . ILE A 1 395 ? 18.418 -2.237 -31.130 1.00 93.88 395 ILE A C 1
ATOM 3025 O O . ILE A 1 395 ? 17.437 -2.406 -30.405 1.00 93.88 395 ILE A O 1
ATOM 3029 N N . VAL A 1 396 ? 18.338 -1.628 -32.316 1.00 94.94 396 VAL A N 1
ATOM 3030 C CA . VAL A 1 396 ? 17.081 -1.074 -32.855 1.00 94.94 396 VAL A CA 1
ATOM 3031 C C . VAL A 1 396 ? 16.006 -2.164 -32.955 1.00 94.94 396 VAL A C 1
ATOM 3033 O O . VAL A 1 396 ? 14.935 -2.038 -32.367 1.00 94.94 396 VAL A O 1
ATOM 3036 N N . LYS A 1 397 ? 16.326 -3.323 -33.549 1.00 95.56 397 LYS A N 1
ATOM 3037 C CA . LYS A 1 397 ? 15.401 -4.475 -33.615 1.00 95.56 397 LYS A CA 1
ATOM 3038 C C . LYS A 1 397 ? 15.004 -5.021 -32.240 1.00 95.56 397 LYS A C 1
ATOM 3040 O O . LYS A 1 397 ? 13.945 -5.634 -32.077 1.00 95.56 397 LYS A O 1
ATOM 3045 N N . ARG A 1 398 ? 15.882 -4.918 -31.239 1.00 95.50 398 ARG A N 1
ATOM 3046 C CA . ARG A 1 398 ? 15.557 -5.293 -29.855 1.00 95.50 398 ARG A CA 1
ATOM 3047 C C . ARG A 1 398 ? 14.562 -4.303 -29.258 1.00 95.50 398 ARG A C 1
ATOM 3049 O O . ARG A 1 398 ? 13.601 -4.753 -28.635 1.00 95.50 398 ARG A O 1
ATOM 3056 N N . PHE A 1 399 ? 14.767 -3.010 -29.487 1.00 97.06 399 PHE A N 1
ATOM 3057 C CA . PHE A 1 399 ? 13.852 -1.966 -29.056 1.00 97.06 399 PHE A CA 1
ATOM 3058 C C . PHE A 1 399 ? 12.475 -2.107 -29.708 1.00 97.06 399 PHE A C 1
ATOM 3060 O O . PHE A 1 399 ? 11.492 -2.150 -28.979 1.00 97.06 399 PHE A O 1
ATOM 3067 N N . ASP A 1 400 ? 12.382 -2.320 -31.022 1.00 96.06 400 ASP A N 1
ATOM 3068 C CA . ASP A 1 400 ? 11.090 -2.487 -31.710 1.00 96.06 400 ASP A CA 1
ATOM 3069 C C . ASP A 1 400 ? 10.251 -3.628 -31.111 1.00 96.06 400 ASP A C 1
ATOM 3071 O O . ASP A 1 400 ? 9.042 -3.500 -30.897 1.00 96.06 400 ASP A O 1
ATOM 3075 N N . ARG A 1 401 ? 10.898 -4.752 -30.771 1.00 94.94 401 ARG A N 1
ATOM 3076 C CA . ARG A 1 401 ? 10.239 -5.888 -30.103 1.00 94.94 401 ARG A CA 1
ATOM 3077 C C . ARG A 1 401 ? 9.750 -5.526 -28.702 1.00 94.94 401 ARG A C 1
ATOM 3079 O O . ARG A 1 401 ? 8.631 -5.891 -28.340 1.00 94.94 401 ARG A O 1
ATOM 3086 N N . LEU A 1 402 ? 10.584 -4.835 -27.928 1.00 94.75 402 LEU A N 1
ATOM 3087 C CA . LEU A 1 402 ? 10.271 -4.377 -26.574 1.00 94.75 402 LEU A CA 1
ATOM 3088 C C . LEU A 1 402 ? 9.114 -3.373 -26.580 1.00 94.75 402 LEU A C 1
ATOM 3090 O O . LEU A 1 402 ? 8.136 -3.558 -25.852 1.00 94.75 402 LEU A O 1
ATOM 3094 N N . TYR A 1 403 ? 9.216 -2.352 -27.429 1.00 95.00 403 TYR A N 1
ATOM 3095 C CA . TYR A 1 403 ? 8.266 -1.256 -27.572 1.00 95.00 403 TYR A CA 1
ATOM 3096 C C . TYR A 1 403 ? 6.916 -1.756 -28.084 1.00 95.00 403 TYR A C 1
ATOM 3098 O O . TYR A 1 403 ? 5.872 -1.420 -27.521 1.00 95.00 403 TYR A O 1
ATOM 3106 N N . GLY A 1 404 ? 6.937 -2.642 -29.086 1.00 92.94 404 GLY A N 1
ATOM 3107 C CA . GLY A 1 404 ? 5.743 -3.302 -29.601 1.00 92.94 404 GLY A CA 1
ATOM 3108 C C . GLY A 1 404 ? 5.085 -4.228 -28.577 1.00 92.94 404 GLY A C 1
ATOM 3109 O O . GLY A 1 404 ? 3.860 -4.279 -28.498 1.00 92.94 404 GLY A O 1
ATOM 3110 N N . ARG A 1 405 ? 5.862 -4.947 -27.750 1.00 91.19 405 ARG A N 1
ATOM 3111 C CA . ARG A 1 405 ? 5.303 -5.744 -26.645 1.00 91.19 405 ARG A CA 1
ATOM 3112 C C . ARG A 1 405 ? 4.606 -4.855 -25.619 1.00 91.19 405 ARG A C 1
ATOM 3114 O O . ARG A 1 405 ? 3.455 -5.130 -25.298 1.00 91.19 405 ARG A O 1
ATOM 3121 N N . TRP A 1 406 ? 5.282 -3.808 -25.150 1.00 91.38 406 TRP A N 1
ATOM 3122 C CA . TRP A 1 406 ? 4.740 -2.890 -24.149 1.00 91.38 406 TRP A CA 1
ATOM 3123 C C . TRP A 1 406 ? 3.438 -2.227 -24.627 1.00 91.38 406 TRP A C 1
ATOM 3125 O O . TRP A 1 406 ? 2.438 -2.283 -23.915 1.00 91.38 406 TRP A O 1
ATOM 3135 N N . HIS A 1 407 ? 3.397 -1.732 -25.872 1.00 91.06 407 HIS A N 1
ATOM 3136 C CA . HIS A 1 407 ? 2.186 -1.153 -26.473 1.00 91.06 407 HIS A CA 1
ATOM 3137 C C . HIS A 1 407 ? 0.986 -2.102 -26.458 1.00 91.06 407 HIS A C 1
ATOM 3139 O O . HIS A 1 407 ? -0.133 -1.689 -26.164 1.00 91.06 407 HIS A O 1
ATOM 3145 N N . ARG A 1 408 ? 1.205 -3.386 -26.764 1.00 90.31 408 ARG A N 1
ATOM 3146 C CA . ARG A 1 408 ? 0.128 -4.388 -26.759 1.00 90.31 408 ARG A CA 1
ATOM 3147 C C . ARG A 1 408 ? -0.392 -4.704 -25.358 1.00 90.31 408 ARG A C 1
ATOM 3149 O O . ARG A 1 408 ? -1.521 -5.166 -25.230 1.00 90.31 408 ARG A O 1
ATOM 3156 N N . GLU A 1 409 ? 0.424 -4.504 -24.328 1.00 90.50 409 GLU A N 1
ATOM 3157 C CA . GLU A 1 409 ? 0.065 -4.785 -22.937 1.00 90.50 409 GLU A CA 1
ATOM 3158 C C . GLU A 1 409 ? -0.631 -3.593 -22.255 1.00 90.50 409 GLU A C 1
ATOM 3160 O O . GLU A 1 409 ? -1.287 -3.805 -21.238 1.00 90.50 409 GLU A O 1
ATOM 3165 N N . LEU A 1 410 ? -0.577 -2.378 -22.825 1.00 91.25 410 LEU A N 1
ATOM 3166 C CA . LEU A 1 410 ? -1.205 -1.163 -22.275 1.00 91.25 410 LEU A CA 1
ATOM 3167 C C . LEU A 1 410 ? -2.660 -1.344 -21.800 1.00 91.25 410 LEU A C 1
ATOM 3169 O O . LEU A 1 410 ? -2.957 -0.910 -20.688 1.00 91.25 410 LEU A O 1
ATOM 3173 N N . PRO A 1 411 ? -3.571 -2.021 -22.537 1.00 91.44 411 PRO A N 1
ATOM 3174 C CA . PRO A 1 411 ? -4.959 -2.192 -22.090 1.00 91.44 411 PRO A CA 1
ATOM 3175 C C . PRO A 1 411 ? -5.115 -3.026 -20.811 1.00 91.44 411 PRO A C 1
ATOM 3177 O O . PRO A 1 411 ? -6.191 -3.042 -20.211 1.00 91.44 411 PRO A O 1
ATOM 3180 N N . LEU A 1 412 ? -4.075 -3.770 -20.427 1.00 92.88 412 LEU A N 1
ATOM 3181 C CA . LEU A 1 412 ? -4.046 -4.596 -19.225 1.00 92.88 412 LEU A CA 1
ATOM 3182 C C . LEU A 1 412 ? -3.438 -3.855 -18.033 1.00 92.88 412 LEU A C 1
ATOM 3184 O O . LEU A 1 412 ? -3.609 -4.315 -16.909 1.00 92.88 412 LEU A O 1
ATOM 3188 N N . GLN A 1 413 ? -2.726 -2.751 -18.249 1.00 92.56 413 GLN A N 1
ATOM 3189 C CA . GLN A 1 413 ? -2.032 -2.025 -17.189 1.00 92.56 413 GLN A CA 1
ATOM 3190 C C . GLN A 1 413 ? -2.997 -1.106 -16.434 1.00 92.56 413 GLN A C 1
ATOM 3192 O O . GLN A 1 413 ? -3.885 -0.484 -17.020 1.00 92.56 413 GLN A O 1
ATOM 3197 N N . ARG A 1 414 ? -2.816 -1.017 -15.118 1.00 87.06 414 ARG A N 1
ATOM 3198 C CA . ARG A 1 414 ? -3.555 -0.142 -14.206 1.00 87.06 414 ARG A CA 1
ATOM 3199 C C . ARG A 1 414 ? -2.611 0.377 -13.116 1.00 87.06 414 ARG A C 1
ATOM 3201 O O . ARG A 1 414 ? -1.477 -0.073 -12.968 1.00 87.06 414 ARG A O 1
ATOM 3208 N N . GLY A 1 415 ? -3.080 1.363 -12.363 1.00 76.75 415 GLY A N 1
ATOM 3209 C CA . GLY A 1 415 ? -2.393 1.836 -11.169 1.00 76.75 415 GLY A CA 1
ATOM 3210 C C . GLY A 1 415 ? -3.371 2.536 -10.240 1.00 76.75 415 GLY A C 1
ATOM 3211 O O . GLY A 1 415 ? -4.163 3.362 -10.694 1.00 76.75 415 GLY A O 1
ATOM 3212 N N . VAL A 1 416 ? -3.308 2.193 -8.956 1.00 68.50 416 VAL A N 1
ATOM 3213 C CA . VAL A 1 416 ? -4.088 2.807 -7.873 1.00 68.50 416 VAL A CA 1
ATOM 3214 C C . VAL A 1 416 ? -3.096 3.210 -6.783 1.00 68.50 416 VAL A C 1
ATOM 3216 O O . VAL A 1 416 ? -2.290 2.387 -6.342 1.00 68.50 416 VAL A O 1
ATOM 3219 N N . GLY A 1 417 ? -3.101 4.494 -6.409 1.00 78.06 417 GLY A N 1
ATOM 3220 C CA . GLY A 1 417 ? -2.012 5.095 -5.628 1.00 78.06 417 GLY A CA 1
ATOM 3221 C C . GLY A 1 417 ? -0.645 4.835 -6.274 1.00 78.06 417 GLY A C 1
ATOM 3222 O O . GLY A 1 417 ? -0.517 4.836 -7.504 1.00 78.06 417 GLY A O 1
ATOM 3223 N N . TRP A 1 418 ? 0.348 4.497 -5.452 1.00 86.12 418 TRP A N 1
ATOM 3224 C CA . TRP A 1 418 ? 1.699 4.169 -5.916 1.00 86.12 418 TRP A CA 1
ATOM 3225 C C . TRP A 1 418 ? 1.892 2.744 -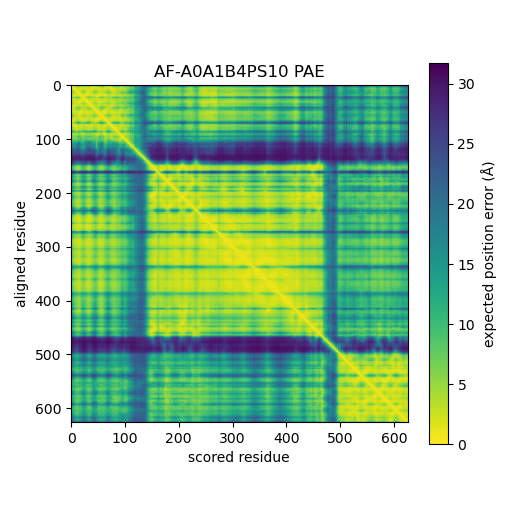6.426 1.00 86.12 418 TRP A C 1
ATOM 3227 O O . TRP A 1 418 ? 2.970 2.424 -6.927 1.00 86.12 418 TRP A O 1
ATOM 3237 N N . THR A 1 419 ? 0.908 1.856 -6.287 1.00 90.38 419 THR A N 1
ATOM 3238 C CA . THR A 1 419 ? 1.084 0.441 -6.645 1.00 90.38 419 THR A CA 1
ATOM 3239 C C . THR A 1 419 ? 0.764 0.227 -8.120 1.00 90.38 419 THR A C 1
ATOM 3241 O O . THR A 1 419 ? -0.280 0.663 -8.613 1.00 90.38 419 THR A O 1
ATOM 3244 N N . PHE A 1 420 ? 1.651 -0.464 -8.837 1.00 93.19 420 PHE A N 1
ATOM 3245 C CA . PHE A 1 420 ? 1.360 -0.903 -10.198 1.00 93.19 420 PHE A CA 1
ATOM 3246 C C . PHE A 1 420 ? 0.506 -2.170 -10.184 1.00 93.19 420 PHE A C 1
ATOM 3248 O O . PHE A 1 420 ? 0.794 -3.126 -9.459 1.00 93.19 420 PHE A O 1
ATOM 3255 N N . THR A 1 421 ? -0.533 -2.199 -11.017 1.00 92.19 421 THR A N 1
ATOM 3256 C CA . THR A 1 421 ? -1.414 -3.359 -11.148 1.00 92.19 421 THR A CA 1
ATOM 3257 C C . THR A 1 421 ? -1.625 -3.733 -12.598 1.00 92.19 421 THR A C 1
ATOM 3259 O O . THR A 1 421 ? -1.471 -2.932 -13.520 1.00 92.19 421 THR A O 1
ATOM 3262 N N . TRP A 1 422 ? -2.004 -4.985 -12.822 1.00 91.88 422 TRP A N 1
ATOM 3263 C CA . TRP A 1 422 ? -2.397 -5.443 -14.140 1.00 91.88 422 TRP A CA 1
ATOM 3264 C C . TRP A 1 422 ? -3.609 -6.361 -14.083 1.00 91.88 422 TRP A C 1
ATOM 3266 O O . TRP A 1 422 ? -3.847 -7.108 -13.131 1.00 91.88 422 TRP A O 1
ATOM 3276 N N . LEU A 1 423 ? -4.384 -6.312 -15.155 1.00 93.25 423 LEU A N 1
ATOM 3277 C CA . LEU A 1 423 ? -5.555 -7.136 -15.360 1.00 93.25 423 LEU A CA 1
ATOM 3278 C C . LEU A 1 423 ? -5.151 -8.478 -15.961 1.00 93.25 423 LEU A C 1
ATOM 3280 O O . LEU A 1 423 ? -4.300 -8.568 -16.850 1.00 93.25 423 LEU A O 1
ATOM 3284 N N . ALA A 1 424 ? -5.798 -9.546 -15.501 1.00 92.06 424 ALA A N 1
ATOM 3285 C CA . ALA A 1 424 ? -5.687 -10.834 -16.160 1.00 92.06 424 ALA A CA 1
ATOM 3286 C C . ALA A 1 424 ? -6.197 -10.720 -17.602 1.00 92.06 424 ALA A C 1
ATOM 3288 O O . ALA A 1 424 ? -7.246 -10.131 -17.865 1.00 92.06 424 ALA A O 1
ATOM 3289 N N . ARG A 1 425 ? -5.453 -11.311 -18.536 1.00 92.62 425 ARG A N 1
ATOM 3290 C CA . ARG A 1 425 ? -5.822 -11.359 -19.952 1.00 92.62 425 ARG A CA 1
ATOM 3291 C C . ARG A 1 425 ? -6.945 -12.359 -20.210 1.00 92.62 425 ARG A C 1
ATOM 3293 O O . ARG A 1 425 ? -6.972 -13.436 -19.611 1.00 92.62 425 ARG A O 1
ATOM 3300 N N . ASP A 1 426 ? -7.803 -12.034 -21.164 1.00 92.94 426 ASP A N 1
ATOM 3301 C CA . ASP A 1 426 ? -8.753 -12.980 -21.735 1.00 92.94 426 ASP A CA 1
ATOM 3302 C C . ASP A 1 426 ? -8.022 -13.942 -22.690 1.00 92.94 426 ASP A C 1
ATOM 3304 O O . ASP A 1 426 ? -7.565 -13.564 -23.772 1.00 92.94 426 ASP A O 1
ATOM 3308 N N . LEU A 1 427 ? -7.874 -15.200 -22.265 1.00 91.38 427 LEU A N 1
ATOM 3309 C CA . LEU A 1 427 ? -7.189 -16.230 -23.051 1.00 91.38 427 LEU A CA 1
ATOM 3310 C C . LEU A 1 427 ? -7.980 -16.648 -24.297 1.00 91.38 427 LEU A C 1
ATOM 3312 O O . LEU A 1 427 ? -7.359 -17.055 -25.278 1.00 91.38 427 LEU A O 1
ATOM 3316 N N . ALA A 1 428 ? -9.313 -16.555 -24.274 1.00 90.81 428 ALA A N 1
ATOM 3317 C CA . ALA A 1 428 ? -10.144 -16.893 -25.424 1.00 90.81 428 ALA A CA 1
ATOM 3318 C C . ALA A 1 428 ? -10.008 -15.811 -26.499 1.00 90.81 428 ALA A C 1
ATOM 3320 O O . ALA A 1 428 ? -9.671 -16.122 -27.640 1.00 90.81 428 ALA A O 1
ATOM 3321 N N . ALA A 1 429 ? -10.128 -14.536 -26.114 1.00 89.56 429 ALA A N 1
ATOM 3322 C CA . ALA A 1 429 ? -9.922 -13.415 -27.031 1.00 89.56 429 ALA A CA 1
ATOM 3323 C C . ALA A 1 429 ? -8.507 -13.410 -27.637 1.00 89.56 429 ALA A C 1
ATOM 3325 O O . ALA A 1 429 ? -8.347 -13.175 -28.838 1.00 89.56 429 ALA A O 1
ATOM 3326 N N . LEU A 1 430 ? -7.486 -13.738 -26.836 1.00 89.56 430 LEU A N 1
ATOM 3327 C CA . LEU A 1 430 ? -6.117 -13.875 -27.328 1.00 89.56 430 LEU A CA 1
ATOM 3328 C C . LEU A 1 430 ? -5.985 -15.026 -28.336 1.00 89.56 430 LEU A C 1
ATOM 3330 O O . LEU A 1 430 ? -5.356 -14.851 -29.374 1.00 89.56 430 LEU A O 1
ATOM 3334 N N . LYS A 1 431 ? -6.577 -16.193 -28.055 1.00 92.62 431 LYS A N 1
ATOM 3335 C CA . LYS A 1 431 ? -6.480 -17.370 -28.931 1.00 92.62 431 LYS A CA 1
ATOM 3336 C C . LYS A 1 431 ? -7.244 -17.192 -30.244 1.00 92.62 431 LYS A C 1
ATOM 3338 O O . LYS A 1 431 ? -6.754 -17.607 -31.287 1.00 92.62 431 LYS A O 1
ATOM 3343 N N . GLU A 1 432 ? -8.435 -16.608 -30.190 1.00 92.88 432 GLU A N 1
ATOM 3344 C CA . GLU A 1 432 ? -9.343 -16.513 -31.339 1.00 92.88 432 GLU A CA 1
ATOM 3345 C C . GLU A 1 432 ? -9.076 -15.285 -32.207 1.00 92.88 432 GLU A C 1
ATOM 3347 O O . GLU A 1 432 ? -9.222 -15.347 -33.424 1.00 92.88 432 GLU A O 1
ATOM 3352 N N . ARG A 1 433 ? -8.709 -14.158 -31.588 1.00 89.25 433 ARG A N 1
ATOM 3353 C CA . ARG A 1 433 ? -8.628 -12.854 -32.266 1.00 89.25 433 ARG A CA 1
ATOM 3354 C C . ARG A 1 433 ? -7.229 -12.250 -32.233 1.00 89.25 433 ARG A C 1
ATOM 3356 O O . ARG A 1 433 ? -7.025 -11.189 -32.812 1.00 89.25 433 ARG A O 1
ATOM 3363 N N . ASN A 1 434 ? -6.275 -12.895 -31.554 1.00 87.56 434 ASN A N 1
ATOM 3364 C CA . ASN A 1 434 ? -4.927 -12.371 -31.321 1.00 87.56 434 ASN A CA 1
ATOM 3365 C C . ASN A 1 434 ? -4.929 -10.965 -30.683 1.00 87.56 434 ASN A C 1
ATOM 3367 O O . ASN A 1 434 ? -4.045 -10.149 -30.943 1.00 87.56 434 ASN A O 1
ATOM 3371 N N . VAL A 1 435 ? -5.939 -10.673 -29.850 1.00 86.31 435 VAL A N 1
ATOM 3372 C CA . VAL A 1 435 ? -6.073 -9.389 -29.148 1.00 86.31 435 VAL A CA 1
ATOM 3373 C C . VAL A 1 435 ? -5.871 -9.593 -27.653 1.00 86.31 435 VAL A C 1
ATOM 3375 O O . VAL A 1 435 ? -6.494 -10.458 -27.038 1.00 86.31 435 VAL A O 1
ATOM 3378 N N . LEU A 1 436 ? -5.017 -8.764 -27.054 1.00 89.50 436 LEU A N 1
ATOM 3379 C CA . LEU A 1 436 ? -4.852 -8.689 -25.606 1.00 89.50 436 LEU A CA 1
ATOM 3380 C C . LEU A 1 436 ? -5.892 -7.733 -25.022 1.00 89.50 436 LEU A C 1
ATOM 3382 O O . LEU A 1 436 ? -5.761 -6.516 -25.121 1.00 89.50 436 LEU A O 1
ATOM 3386 N N . VAL A 1 437 ? -6.925 -8.303 -24.405 1.00 92.38 437 VAL A N 1
ATOM 3387 C CA . VAL A 1 437 ? -7.952 -7.559 -23.667 1.00 92.38 437 VAL A CA 1
ATOM 3388 C C . VAL A 1 437 ? -8.098 -8.092 -22.240 1.00 92.38 437 VAL A C 1
ATOM 3390 O O . VAL A 1 437 ? -7.785 -9.263 -21.989 1.00 92.38 437 VAL A O 1
ATOM 3393 N N . PRO A 1 438 ? -8.575 -7.265 -21.293 1.00 91.75 438 PRO A N 1
ATOM 3394 C CA . PRO A 1 438 ? -8.864 -7.718 -19.939 1.00 91.75 438 PRO A CA 1
ATOM 3395 C C . PRO A 1 438 ? -9.961 -8.783 -19.888 1.00 91.75 438 PRO A C 1
ATOM 3397 O O . PRO A 1 438 ? -10.992 -8.659 -20.549 1.00 91.75 438 PRO A O 1
ATOM 3400 N N . TYR A 1 439 ? -9.783 -9.783 -19.028 1.00 91.88 439 TYR A N 1
ATOM 3401 C CA . TYR A 1 439 ? -10.802 -10.779 -18.724 1.00 91.88 439 TYR A CA 1
ATOM 3402 C C . TYR A 1 439 ? -11.884 -10.184 -17.818 1.00 91.88 439 TYR A C 1
ATOM 3404 O O . TYR A 1 439 ? -11.630 -9.921 -16.642 1.00 91.88 439 TYR A O 1
ATOM 3412 N N . ARG A 1 440 ? -13.093 -9.984 -18.362 1.00 90.25 440 ARG A N 1
ATOM 3413 C CA . ARG A 1 440 ? -14.214 -9.341 -17.645 1.00 90.25 440 ARG A CA 1
ATOM 3414 C C . ARG A 1 440 ? -15.276 -10.294 -17.098 1.00 90.25 440 ARG A C 1
ATOM 3416 O O . ARG A 1 440 ? -16.122 -9.883 -16.317 1.00 90.25 440 ARG A O 1
ATOM 3423 N N . GLN A 1 441 ? -15.217 -11.574 -17.453 1.00 90.31 441 GLN A N 1
ATOM 3424 C CA . GLN A 1 441 ? -16.214 -12.579 -17.058 1.00 90.31 441 GLN A CA 1
ATOM 3425 C C . GLN A 1 441 ? -15.790 -13.379 -15.818 1.00 90.31 441 GLN A C 1
ATOM 3427 O O . GLN A 1 441 ? -16.082 -14.568 -15.701 1.00 90.31 441 GLN A O 1
ATOM 3432 N N . ALA A 1 442 ? -15.043 -12.755 -14.904 1.00 89.12 442 ALA A N 1
ATOM 3433 C CA . ALA A 1 442 ? -14.529 -13.434 -13.721 1.00 89.12 442 ALA A CA 1
ATOM 3434 C C . ALA A 1 442 ? -15.670 -13.990 -12.854 1.00 89.12 442 ALA A C 1
ATOM 3436 O O . ALA A 1 442 ? -16.669 -13.320 -12.622 1.00 89.12 442 ALA A O 1
ATOM 3437 N N . SER A 1 443 ? -15.510 -15.198 -12.315 1.00 88.88 443 SER A N 1
ATOM 3438 C CA . SER A 1 443 ? -16.507 -15.829 -11.432 1.00 88.88 443 SER A CA 1
ATOM 3439 C C . SER A 1 443 ? -16.516 -15.270 -10.001 1.00 88.88 443 SER A C 1
ATOM 3441 O O . SER A 1 443 ? -17.292 -15.724 -9.162 1.00 88.88 443 SER A O 1
ATOM 3443 N N . GLY A 1 444 ? -15.588 -14.360 -9.686 1.00 87.62 444 GLY A N 1
ATOM 3444 C CA . GLY A 1 444 ? -15.307 -13.917 -8.319 1.00 87.62 444 GLY A CA 1
ATOM 3445 C C . GLY A 1 444 ? -14.568 -14.954 -7.466 1.00 87.62 444 GLY A C 1
ATOM 3446 O O . GLY A 1 444 ? -14.333 -14.690 -6.293 1.00 87.62 444 GLY A O 1
ATOM 3447 N N . LYS A 1 445 ? -14.188 -16.116 -8.026 1.00 90.38 445 LYS A N 1
ATOM 3448 C CA . LYS A 1 445 ? -13.400 -17.157 -7.345 1.00 90.38 445 LYS A CA 1
ATOM 3449 C C . LYS A 1 445 ? -12.000 -17.284 -7.939 1.00 90.38 445 LYS A C 1
ATOM 3451 O O . LYS A 1 445 ? -11.842 -17.420 -9.155 1.00 90.38 445 LYS A O 1
ATOM 3456 N N . LEU A 1 446 ? -11.000 -17.301 -7.070 1.00 89.94 446 LEU A N 1
ATOM 3457 C CA . LEU A 1 446 ? -9.620 -17.643 -7.398 1.00 89.94 446 LEU A CA 1
ATOM 3458 C C . LEU A 1 446 ? -9.403 -19.165 -7.325 1.00 89.94 446 LEU A C 1
ATOM 3460 O O . LEU A 1 446 ? -10.230 -19.915 -6.809 1.00 89.94 446 LEU A O 1
ATOM 3464 N N . ARG A 1 447 ? -8.302 -19.645 -7.912 1.00 86.19 447 ARG A N 1
ATOM 3465 C CA . ARG A 1 447 ? -7.971 -21.076 -7.961 1.00 86.19 447 ARG A CA 1
ATOM 3466 C C . ARG A 1 447 ? -7.127 -21.449 -6.742 1.00 86.19 447 ARG A C 1
ATOM 3468 O O . ARG A 1 447 ? -6.042 -20.915 -6.582 1.00 86.19 447 ARG A O 1
ATOM 3475 N N . HIS A 1 448 ? -7.574 -22.420 -5.945 1.00 83.12 448 HIS A N 1
ATOM 3476 C CA . HIS A 1 448 ? -6.832 -22.877 -4.756 1.00 83.12 448 HIS A CA 1
ATOM 3477 C C . HIS A 1 448 ? -5.513 -23.598 -5.073 1.00 83.12 448 HIS A C 1
ATOM 3479 O O . HIS A 1 448 ? -4.644 -23.690 -4.218 1.00 83.12 448 HIS A O 1
ATOM 3485 N N . ARG A 1 449 ? -5.358 -24.133 -6.292 1.00 84.81 449 ARG A N 1
ATOM 3486 C CA . ARG A 1 449 ? -4.186 -24.944 -6.664 1.00 84.81 449 ARG A CA 1
ATOM 3487 C C . ARG A 1 449 ? -2.867 -24.165 -6.604 1.00 84.81 449 ARG A C 1
ATOM 3489 O O . ARG A 1 449 ? -1.843 -24.773 -6.347 1.00 84.81 449 ARG A O 1
ATOM 3496 N N . ASP A 1 450 ? -2.897 -22.877 -6.926 1.00 85.81 450 ASP A N 1
ATOM 3497 C CA . ASP A 1 450 ? -1.723 -22.010 -7.095 1.00 85.81 450 ASP A CA 1
ATOM 3498 C C . ASP A 1 450 ? -1.881 -20.670 -6.354 1.00 85.81 450 ASP A C 1
ATOM 3500 O O . ASP A 1 450 ? -1.149 -19.707 -6.595 1.00 85.81 450 ASP A O 1
ATOM 3504 N N . THR A 1 451 ? -2.884 -20.577 -5.481 1.00 90.00 451 THR A N 1
ATOM 3505 C CA . THR A 1 451 ? -3.210 -19.363 -4.735 1.00 90.00 451 THR A CA 1
ATOM 3506 C C . THR A 1 451 ? -3.714 -19.740 -3.348 1.00 90.00 451 THR A C 1
ATOM 3508 O O . THR A 1 451 ? -4.707 -20.455 -3.217 1.00 90.00 451 THR A O 1
ATOM 3511 N N . SER A 1 452 ? -3.054 -19.219 -2.316 1.00 91.44 452 SER A N 1
ATOM 3512 C CA . SER A 1 452 ? -3.564 -19.252 -0.948 1.00 91.44 452 SER A CA 1
ATOM 3513 C C . SER A 1 452 ? -4.683 -18.220 -0.827 1.00 91.44 452 SER A C 1
ATOM 3515 O O . SER A 1 452 ? -4.439 -17.024 -0.999 1.00 91.44 452 SER A O 1
ATOM 3517 N N . ILE A 1 453 ? -5.923 -18.668 -0.629 1.00 90.06 453 ILE A N 1
ATOM 3518 C CA . ILE A 1 453 ? -7.081 -17.775 -0.514 1.00 90.06 453 ILE A CA 1
ATOM 3519 C C . ILE A 1 453 ? -7.163 -17.275 0.918 1.00 90.06 453 ILE A C 1
ATOM 3521 O O . ILE A 1 453 ? -7.435 -18.045 1.832 1.00 90.06 453 ILE A O 1
ATOM 3525 N N . ILE A 1 454 ? -6.928 -15.979 1.093 1.00 88.00 454 ILE A N 1
ATOM 3526 C CA . ILE A 1 454 ? -6.886 -15.345 2.412 1.00 88.00 454 ILE A CA 1
ATOM 3527 C C . ILE A 1 454 ? -8.212 -14.673 2.772 1.00 88.00 454 ILE A C 1
ATOM 3529 O O . ILE A 1 454 ? -8.488 -14.451 3.945 1.00 88.00 454 ILE A O 1
ATOM 3533 N N . PHE A 1 455 ? -9.054 -14.372 1.780 1.00 89.06 455 PHE A N 1
ATOM 3534 C CA . PHE A 1 455 ? -10.368 -13.781 2.008 1.00 89.06 455 PHE A CA 1
ATOM 3535 C C . PHE A 1 455 ? -11.367 -14.196 0.928 1.00 89.06 455 PHE A C 1
ATOM 3537 O O . PHE A 1 455 ? -11.083 -14.079 -0.270 1.00 89.06 455 PHE A O 1
ATOM 3544 N N . GLU A 1 456 ? -12.568 -14.587 1.354 1.00 88.31 456 GLU A N 1
ATOM 3545 C CA . GLU A 1 456 ? -13.733 -14.769 0.486 1.00 88.31 456 GLU A CA 1
ATOM 3546 C C . GLU A 1 456 ? -14.937 -13.988 1.013 1.00 88.31 456 GLU A C 1
ATOM 3548 O O . GLU A 1 456 ? -15.307 -14.056 2.187 1.00 88.31 456 GLU A O 1
ATOM 3553 N N . GLY A 1 457 ? -15.591 -13.249 0.120 1.00 87.00 457 GLY A N 1
ATOM 3554 C CA . GLY A 1 457 ? -16.673 -12.376 0.531 1.00 87.00 457 GLY A CA 1
ATOM 3555 C C . GLY A 1 457 ? -17.525 -11.836 -0.603 1.00 87.00 457 GLY A C 1
ATOM 3556 O O . GLY A 1 457 ? -17.550 -12.347 -1.725 1.00 87.00 457 GLY A O 1
ATOM 3557 N N . GLN A 1 458 ? -18.254 -10.780 -0.278 1.00 86.12 458 GLN A N 1
ATOM 3558 C CA . GLN A 1 458 ? -19.096 -10.011 -1.173 1.00 86.12 458 GLN A CA 1
ATOM 3559 C C . GLN A 1 458 ? -18.781 -8.530 -1.006 1.00 86.12 458 GLN A C 1
ATOM 3561 O O . GLN A 1 458 ? -18.659 -8.039 0.115 1.00 86.12 458 GLN A O 1
ATOM 3566 N N . VAL A 1 459 ? -18.706 -7.824 -2.127 1.00 84.38 459 VAL A N 1
ATOM 3567 C CA . VAL A 1 459 ? -18.662 -6.365 -2.156 1.00 84.38 459 VAL A CA 1
ATOM 3568 C C . VAL A 1 459 ? -20.011 -5.817 -2.605 1.00 84.38 459 VAL A C 1
ATOM 3570 O O . VAL A 1 459 ? -20.673 -6.381 -3.482 1.00 84.38 459 VAL A O 1
ATOM 3573 N N . SER A 1 460 ? -20.415 -4.722 -1.978 1.00 80.50 460 SER A N 1
ATOM 3574 C CA . SER A 1 460 ? -21.464 -3.816 -2.442 1.00 80.50 460 SER A CA 1
ATOM 3575 C C . SER A 1 460 ? -21.043 -2.380 -2.139 1.00 80.50 460 SER A C 1
ATOM 3577 O O . SER A 1 460 ? -19.998 -2.158 -1.530 1.00 80.50 460 SER A O 1
ATOM 3579 N N . ALA A 1 461 ? -21.848 -1.394 -2.528 1.00 78.62 461 ALA A N 1
ATOM 3580 C CA . ALA A 1 461 ? -21.536 0.013 -2.299 1.00 78.62 461 ALA A CA 1
ATOM 3581 C C . ALA A 1 461 ? -21.150 0.315 -0.839 1.00 78.62 461 ALA A C 1
ATOM 3583 O O . ALA A 1 461 ? -21.975 0.190 0.070 1.00 78.62 461 ALA A O 1
ATOM 3584 N N . GLY A 1 462 ? -19.886 0.690 -0.621 1.00 70.81 462 GLY A N 1
ATOM 3585 C CA . GLY A 1 462 ? -19.373 1.047 0.703 1.00 70.81 462 GLY A CA 1
ATOM 3586 C C . GLY A 1 462 ? -19.258 -0.112 1.699 1.00 70.81 462 GLY A C 1
ATOM 3587 O O . GLY A 1 462 ? -19.059 0.136 2.887 1.00 70.81 462 GLY A O 1
ATOM 3588 N N . GLN A 1 463 ? -19.448 -1.369 1.279 1.00 77.12 463 GLN A N 1
ATOM 3589 C CA . GLN A 1 463 ? -19.532 -2.510 2.195 1.00 77.12 463 GLN A CA 1
ATOM 3590 C C . GLN A 1 463 ? -18.779 -3.733 1.677 1.00 77.12 463 GLN A C 1
ATOM 3592 O O . GLN A 1 463 ? -18.937 -4.147 0.528 1.00 77.12 463 GLN A O 1
ATOM 3597 N N . ILE A 1 464 ? -18.036 -4.361 2.587 1.00 80.56 464 ILE A N 1
ATOM 3598 C CA . ILE A 1 464 ? -17.398 -5.664 2.402 1.00 80.56 464 ILE A CA 1
ATOM 3599 C C . ILE A 1 464 ? -18.012 -6.613 3.433 1.00 80.56 464 ILE A C 1
ATOM 3601 O O . ILE A 1 464 ? -18.020 -6.314 4.627 1.00 80.56 464 ILE A O 1
ATOM 3605 N N . ALA A 1 465 ? -18.560 -7.731 2.965 1.00 78.06 465 ALA A N 1
ATOM 3606 C CA . ALA A 1 465 ? -19.152 -8.778 3.791 1.00 78.06 465 ALA A CA 1
ATOM 3607 C C . ALA A 1 465 ? -18.450 -10.113 3.541 1.00 78.06 465 ALA A C 1
ATOM 3609 O O . ALA A 1 465 ? -17.959 -10.361 2.442 1.00 78.06 465 ALA A O 1
ATOM 3610 N N . ILE A 1 466 ? -18.433 -10.989 4.539 1.00 79.62 466 ILE A N 1
ATOM 3611 C CA . ILE A 1 466 ? -17.747 -12.290 4.465 1.00 79.62 466 ILE A CA 1
ATOM 3612 C C . ILE A 1 466 ? -18.766 -13.385 4.164 1.00 79.62 466 ILE A C 1
ATOM 3614 O O . ILE A 1 466 ? -19.916 -13.294 4.592 1.00 79.62 466 ILE A O 1
ATOM 3618 N N . ILE A 1 467 ? -18.370 -14.410 3.412 1.00 73.12 467 ILE A N 1
ATOM 3619 C CA . ILE A 1 467 ? -19.236 -15.540 3.048 1.00 73.12 467 ILE A CA 1
ATOM 3620 C C . ILE A 1 467 ? -18.633 -16.830 3.620 1.00 73.12 467 ILE A C 1
ATOM 3622 O O . ILE A 1 467 ? -17.445 -17.070 3.440 1.00 73.12 467 ILE A O 1
ATOM 3626 N N . GLY A 1 468 ? -19.444 -17.681 4.260 1.00 63.81 468 GLY A N 1
ATOM 3627 C CA . GLY A 1 468 ? -19.004 -18.992 4.763 1.00 63.81 468 GLY A CA 1
ATOM 3628 C C . GLY A 1 468 ? -20.154 -19.982 4.999 1.00 63.81 468 GLY A C 1
ATOM 3629 O O . GLY A 1 468 ? -21.316 -19.591 5.083 1.00 63.81 468 GLY A O 1
ATOM 3630 N N . GLY A 1 469 ? -19.840 -21.282 5.088 1.00 44.34 469 GLY A N 1
ATOM 3631 C CA . GLY A 1 469 ? -20.796 -22.330 5.508 1.00 44.34 469 GLY A CA 1
ATOM 3632 C C . GLY A 1 469 ? -21.477 -23.167 4.407 1.00 44.34 469 GLY A C 1
ATOM 3633 O O . GLY A 1 469 ? -22.401 -23.917 4.700 1.00 44.34 469 GLY A O 1
ATOM 3634 N N . GLY A 1 470 ? -21.055 -23.086 3.140 1.00 43.81 470 GLY A N 1
ATOM 3635 C CA . GLY A 1 470 ? -21.621 -23.924 2.066 1.00 43.81 470 GLY A CA 1
ATOM 3636 C C . GLY A 1 470 ? -21.120 -25.381 2.082 1.00 43.81 470 GLY A C 1
ATOM 3637 O O . GLY A 1 470 ? -19.993 -25.641 2.493 1.00 43.81 470 GLY A O 1
ATOM 3638 N N . ARG A 1 471 ? -21.907 -26.333 1.545 1.00 38.53 471 ARG A N 1
ATOM 3639 C CA . ARG A 1 471 ? -21.545 -27.773 1.433 1.00 38.53 471 ARG A CA 1
ATOM 3640 C C . ARG A 1 471 ? -20.176 -28.050 0.783 1.00 38.53 471 ARG A C 1
ATOM 3642 O O . ARG A 1 471 ? -19.553 -29.052 1.117 1.00 38.53 471 ARG A O 1
ATOM 3649 N N . ASP A 1 472 ? -19.702 -27.179 -0.111 1.00 38.59 472 ASP A N 1
ATOM 3650 C CA . ASP A 1 472 ? -18.391 -27.320 -0.766 1.00 38.59 472 ASP A CA 1
ATOM 3651 C C . ASP A 1 472 ? -17.203 -26.905 0.124 1.00 38.59 472 ASP A C 1
ATOM 3653 O O . ASP A 1 472 ? -16.086 -27.358 -0.119 1.00 38.59 472 ASP A O 1
ATOM 3657 N N . ALA A 1 473 ? -17.420 -26.109 1.181 1.00 38.38 473 ALA A N 1
ATOM 3658 C CA . ALA A 1 473 ? -16.358 -25.696 2.109 1.00 38.38 473 ALA A CA 1
ATOM 3659 C C . ALA A 1 473 ? -15.815 -26.875 2.941 1.00 38.38 473 ALA A C 1
ATOM 3661 O O . ALA A 1 473 ? -14.663 -26.867 3.360 1.00 38.38 473 ALA A O 1
ATOM 3662 N N . LEU A 1 474 ? -16.613 -27.936 3.113 1.00 34.00 474 LEU A N 1
ATOM 3663 C CA . LEU A 1 474 ? -16.220 -29.159 3.823 1.00 34.00 474 LEU A CA 1
ATOM 3664 C C . LEU A 1 474 ? -15.263 -30.062 3.023 1.00 34.00 474 LEU A C 1
ATOM 3666 O O . LEU A 1 474 ? -14.691 -30.986 3.591 1.00 34.00 474 LEU A O 1
ATOM 3670 N N . ARG A 1 475 ? -15.079 -29.834 1.712 1.00 31.33 475 ARG A N 1
ATOM 3671 C CA . ARG A 1 475 ? -14.189 -30.657 0.865 1.00 31.33 475 ARG A CA 1
ATOM 3672 C C . ARG A 1 475 ? -12.750 -30.145 0.786 1.00 31.33 475 ARG A C 1
ATOM 3674 O O . ARG A 1 475 ? -11.913 -30.828 0.204 1.00 31.33 475 ARG A O 1
ATOM 3681 N N . GLY A 1 476 ? -12.477 -28.958 1.327 1.00 28.27 476 GLY A N 1
ATOM 3682 C CA . GLY A 1 476 ? -11.200 -28.262 1.168 1.00 28.27 476 GLY A CA 1
ATOM 3683 C C . GLY A 1 476 ? -10.337 -28.168 2.422 1.00 28.27 476 GLY A C 1
ATOM 3684 O O . GLY A 1 476 ? -9.342 -27.461 2.360 1.00 28.27 476 GLY A O 1
ATOM 3685 N N . LEU A 1 477 ? -10.693 -28.823 3.533 1.00 27.33 477 LEU A N 1
ATOM 3686 C CA . LEU A 1 477 ? -9.876 -28.826 4.750 1.00 27.33 477 LEU A CA 1
ATOM 3687 C C . LEU A 1 477 ? -8.607 -29.668 4.519 1.00 27.33 477 LEU A C 1
ATOM 3689 O O . LEU A 1 477 ? -8.726 -30.886 4.358 1.00 27.33 477 LEU A O 1
ATOM 3693 N N . PRO A 1 478 ? -7.390 -29.093 4.532 1.00 26.77 478 PRO A N 1
ATOM 3694 C CA . PRO A 1 478 ? -6.224 -29.871 4.906 1.00 26.77 478 PRO A CA 1
ATOM 3695 C C . PRO A 1 478 ? -6.404 -30.231 6.384 1.00 26.77 478 PRO A C 1
ATOM 3697 O O . PRO A 1 478 ? -6.637 -29.361 7.223 1.00 26.77 478 PRO A O 1
ATOM 3700 N N . ASN A 1 479 ? -6.343 -31.524 6.692 1.00 24.78 479 ASN A N 1
ATOM 3701 C CA . ASN A 1 479 ? -6.183 -31.989 8.064 1.00 24.78 479 ASN A CA 1
ATOM 3702 C C . ASN A 1 479 ? -4.951 -31.314 8.674 1.00 24.78 479 ASN A C 1
ATOM 3704 O O . ASN A 1 479 ? -3.887 -31.382 8.067 1.00 24.78 479 ASN A O 1
ATOM 3708 N N . ASN A 1 480 ? -5.118 -30.756 9.875 1.00 25.88 480 ASN A N 1
ATOM 3709 C CA . ASN A 1 480 ? -4.071 -30.244 10.758 1.00 25.88 480 ASN A CA 1
ATOM 3710 C C . ASN A 1 480 ? -3.157 -29.169 10.149 1.00 25.88 480 ASN A C 1
ATOM 3712 O O . ASN A 1 480 ? -2.225 -29.454 9.411 1.00 25.88 480 ASN A O 1
ATOM 3716 N N . ASP A 1 481 ? -3.409 -27.914 10.510 1.00 25.73 481 ASP A N 1
ATOM 3717 C CA . ASP A 1 481 ? -2.542 -27.2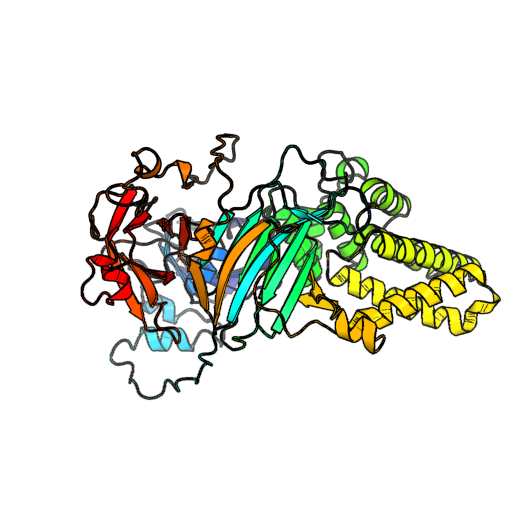25 11.470 1.00 25.73 481 ASP A CA 1
ATOM 3718 C C . ASP A 1 481 ? -3.053 -25.792 11.664 1.00 25.73 481 ASP A C 1
ATOM 3720 O O . ASP A 1 481 ? -2.828 -24.889 10.858 1.00 25.73 481 ASP A O 1
ATOM 3724 N N . VAL A 1 482 ? -3.722 -25.562 12.794 1.00 28.28 482 VAL A N 1
ATOM 3725 C CA . VAL A 1 482 ? -3.659 -24.249 13.436 1.00 28.28 482 VAL A CA 1
ATOM 3726 C C . VAL A 1 482 ? -2.227 -24.147 13.962 1.00 28.28 482 VAL A C 1
ATOM 3728 O O . VAL A 1 482 ? -1.957 -24.536 15.096 1.00 28.28 482 VAL A O 1
ATOM 3731 N N . VAL A 1 483 ? -1.282 -23.707 13.122 1.00 25.14 483 VAL A N 1
ATOM 3732 C CA . VAL A 1 483 ? 0.067 -23.373 13.595 1.00 25.14 483 VAL A CA 1
ATOM 3733 C C . VAL A 1 483 ? -0.050 -22.094 14.418 1.00 25.14 483 VAL A C 1
ATOM 3735 O O . VAL A 1 483 ? 0.053 -20.976 13.922 1.00 25.14 483 VAL A O 1
ATOM 3738 N N . LEU A 1 484 ? -0.313 -22.292 15.705 1.00 31.75 484 LEU A N 1
ATOM 3739 C CA . LEU A 1 484 ? 0.069 -21.385 16.770 1.00 31.75 484 LEU A CA 1
ATOM 3740 C C . LEU A 1 484 ? 1.598 -21.374 16.812 1.00 31.75 484 LEU A C 1
ATOM 3742 O O . LEU A 1 484 ? 2.209 -22.396 17.115 1.00 31.75 484 LEU A O 1
ATOM 3746 N N . SER A 1 485 ? 2.226 -20.237 16.530 1.00 26.88 485 SER A N 1
ATOM 3747 C CA . SER A 1 485 ? 3.647 -20.063 16.824 1.00 26.88 485 SER A CA 1
ATOM 3748 C C . SER A 1 485 ? 3.855 -18.805 17.649 1.00 26.88 485 SER A C 1
ATOM 3750 O O . SER A 1 485 ? 3.839 -17.683 17.151 1.00 26.88 485 SER A O 1
ATOM 3752 N N . THR A 1 486 ? 4.045 -19.057 18.938 1.00 28.69 486 THR A N 1
ATOM 3753 C CA . THR A 1 486 ? 4.808 -18.256 19.887 1.00 28.69 486 THR A CA 1
ATOM 3754 C C . THR A 1 486 ? 6.173 -17.889 19.300 1.00 28.69 486 THR A C 1
ATOM 3756 O O . THR A 1 486 ? 7.003 -18.774 19.093 1.00 28.69 486 THR A O 1
ATOM 3759 N N . ALA A 1 487 ? 6.417 -16.605 19.065 1.00 21.84 487 ALA A N 1
ATOM 3760 C CA . ALA A 1 487 ? 7.757 -16.040 18.966 1.00 21.84 487 ALA A CA 1
ATOM 3761 C C . ALA A 1 487 ? 7.684 -14.604 19.491 1.00 21.84 487 ALA A C 1
ATOM 3763 O O . ALA A 1 487 ? 7.256 -13.680 18.807 1.00 21.84 487 ALA A O 1
ATOM 3764 N N . ASP A 1 488 ? 7.998 -14.502 20.776 1.00 30.81 488 ASP A N 1
ATOM 3765 C CA . ASP A 1 488 ? 8.262 -13.286 21.527 1.00 30.81 488 ASP A CA 1
ATOM 3766 C C . ASP A 1 488 ? 9.572 -12.682 21.003 1.00 30.81 488 ASP A C 1
ATOM 3768 O O . ASP A 1 488 ? 10.589 -13.366 21.041 1.00 30.81 488 ASP A O 1
ATOM 3772 N N . GLU A 1 489 ? 9.546 -11.450 20.485 1.00 24.72 489 GLU A N 1
ATOM 3773 C CA . GLU A 1 489 ? 10.725 -10.576 20.414 1.00 24.72 489 GLU A CA 1
ATOM 3774 C C . GLU A 1 489 ? 10.317 -9.105 20.179 1.00 24.72 489 GLU A C 1
ATOM 3776 O O . GLU A 1 489 ? 10.221 -8.601 19.064 1.00 24.72 489 GLU A O 1
ATOM 3781 N N . ARG A 1 490 ? 10.056 -8.436 21.310 1.00 30.20 490 ARG A N 1
ATOM 3782 C CA . ARG A 1 490 ? 10.350 -7.028 21.646 1.00 30.20 490 ARG A CA 1
ATOM 3783 C C . ARG A 1 490 ? 10.133 -5.950 20.568 1.00 30.20 490 ARG A C 1
ATOM 3785 O O . ARG A 1 490 ? 11.055 -5.552 19.861 1.00 30.20 490 ARG A O 1
ATOM 3792 N N . SER A 1 491 ? 8.972 -5.303 20.661 1.00 25.53 491 SER A N 1
ATOM 3793 C CA . SER A 1 491 ? 8.868 -3.840 20.612 1.00 25.53 491 SER A CA 1
ATOM 3794 C C . SER A 1 491 ? 8.144 -3.409 21.884 1.00 25.53 491 SER A C 1
ATOM 3796 O O . SER A 1 491 ? 6.974 -3.739 22.067 1.00 25.53 491 SER A O 1
ATOM 3798 N N . GLU A 1 492 ? 8.849 -2.741 22.794 1.00 30.34 492 GLU A N 1
ATOM 3799 C CA . GLU A 1 492 ? 8.207 -2.093 23.940 1.00 30.34 492 GLU A CA 1
ATOM 3800 C C . GLU A 1 492 ? 7.295 -0.956 23.429 1.00 30.34 492 GLU A C 1
ATOM 3802 O O . GLU A 1 492 ? 7.584 -0.339 22.403 1.00 30.34 492 GLU A O 1
ATOM 3807 N N . ASP A 1 493 ? 6.172 -0.761 24.131 1.00 28.11 493 ASP A N 1
ATOM 3808 C CA . ASP A 1 493 ? 5.224 0.372 24.074 1.00 28.11 493 ASP A CA 1
ATOM 3809 C C . ASP A 1 493 ? 3.856 0.255 23.364 1.00 28.11 493 ASP A C 1
ATOM 3811 O O . ASP A 1 493 ? 3.123 1.242 23.309 1.00 28.11 493 ASP A O 1
ATOM 3815 N N . VAL A 1 494 ? 3.370 -0.938 22.984 1.00 31.72 494 VAL A N 1
ATOM 3816 C CA . VAL A 1 494 ? 1.909 -1.156 22.808 1.00 31.72 494 VAL A CA 1
ATOM 3817 C C . VAL A 1 494 ? 1.506 -2.549 23.314 1.00 31.72 494 VAL A C 1
ATOM 3819 O O . VAL A 1 494 ? 2.058 -3.537 22.832 1.00 31.72 494 VAL A O 1
ATOM 3822 N N . PRO A 1 495 ? 0.543 -2.704 24.250 1.00 33.50 495 PRO A N 1
ATOM 3823 C CA . PRO A 1 495 ? 0.054 -4.025 24.636 1.00 33.50 495 PRO A CA 1
ATOM 3824 C C . PRO A 1 495 ? -0.580 -4.728 23.429 1.00 33.50 495 PRO A C 1
ATOM 3826 O O . PRO A 1 495 ? -1.651 -4.363 22.942 1.00 33.50 495 PRO A O 1
ATOM 3829 N N . GLU A 1 496 ? 0.100 -5.755 22.928 1.00 42.59 496 GLU A N 1
ATOM 3830 C CA . GLU A 1 496 ? -0.356 -6.549 21.796 1.00 42.59 496 GLU A CA 1
ATOM 3831 C C . GLU A 1 496 ? -1.515 -7.467 22.236 1.00 42.59 496 GLU A C 1
ATOM 3833 O O . GLU A 1 496 ? -1.338 -8.576 22.745 1.00 42.59 496 GLU A O 1
ATOM 3838 N N . TYR A 1 497 ? -2.747 -6.979 22.084 1.00 49.69 497 TYR A N 1
ATOM 3839 C CA . TYR A 1 497 ? -3.989 -7.726 22.325 1.00 49.69 497 TYR A CA 1
ATOM 3840 C C . TYR A 1 497 ? -4.309 -8.687 21.157 1.00 49.69 497 TYR A C 1
ATOM 3842 O O . TYR A 1 497 ? -5.348 -8.583 20.491 1.00 49.69 497 TYR A O 1
ATOM 3850 N N . GLY A 1 498 ? -3.375 -9.594 20.862 1.00 58.69 498 GLY A N 1
ATOM 3851 C CA . GLY A 1 498 ? -3.503 -10.612 19.814 1.00 58.69 498 GLY A CA 1
ATOM 3852 C C . GLY A 1 498 ? -4.462 -11.749 20.190 1.00 58.69 498 GLY A C 1
ATOM 3853 O O . GLY A 1 498 ? -4.693 -12.004 21.373 1.00 58.69 498 GLY A O 1
ATOM 3854 N N . LEU A 1 499 ? -4.992 -12.461 19.181 1.00 64.50 499 LEU A N 1
ATOM 3855 C CA . LEU A 1 499 ? -5.886 -13.625 19.348 1.00 64.50 499 LEU A CA 1
ATOM 3856 C C . LEU A 1 499 ? -5.367 -14.626 20.388 1.00 64.50 499 LEU A C 1
ATOM 3858 O O . LEU A 1 499 ? -6.157 -15.167 21.147 1.00 64.50 499 LEU A O 1
ATOM 3862 N N . SER A 1 500 ? -4.051 -14.822 20.475 1.00 66.12 500 SER A N 1
ATOM 3863 C CA . SER A 1 500 ? -3.376 -15.753 21.388 1.00 66.12 500 SER A CA 1
ATOM 3864 C C . SER A 1 500 ? -3.682 -15.528 22.875 1.00 66.12 500 SER A C 1
ATOM 3866 O O . SER A 1 500 ? -3.514 -16.445 23.671 1.00 66.12 500 SER A O 1
ATOM 3868 N N . ARG A 1 501 ? -4.122 -14.322 23.265 1.00 75.81 501 ARG A N 1
ATOM 3869 C CA . ARG A 1 501 ? -4.495 -13.987 24.651 1.00 75.81 501 ARG A CA 1
ATOM 3870 C C . ARG A 1 501 ? -5.981 -14.205 24.954 1.00 75.81 501 ARG A C 1
ATOM 3872 O O . ARG A 1 501 ? -6.403 -13.965 26.080 1.00 75.81 501 ARG A O 1
ATOM 3879 N N . MET A 1 502 ? -6.770 -14.640 23.973 1.00 83.00 502 MET A N 1
ATOM 3880 C CA . MET A 1 502 ? -8.199 -14.893 24.129 1.00 83.00 502 MET A CA 1
ATOM 3881 C C . MET A 1 502 ? -8.434 -16.110 25.042 1.00 83.00 502 MET A C 1
ATOM 3883 O O . MET A 1 502 ? -8.056 -17.225 24.661 1.00 83.00 502 MET A O 1
ATOM 3887 N N . PRO A 1 503 ? -9.099 -15.948 26.202 1.00 85.94 503 PRO A N 1
ATOM 3888 C CA . PRO A 1 503 ? -9.335 -17.052 27.134 1.00 85.94 503 PRO A CA 1
ATOM 3889 C C . PRO A 1 503 ? -10.055 -18.243 26.489 1.00 85.94 503 PRO A C 1
ATOM 3891 O O . PRO A 1 503 ? -9.692 -19.394 26.739 1.00 85.94 503 PRO A O 1
ATOM 3894 N N . ALA A 1 504 ? -11.001 -17.992 25.582 1.00 85.19 504 ALA A N 1
ATOM 3895 C CA . ALA A 1 504 ? -11.747 -19.019 24.867 1.00 85.19 504 ALA A CA 1
ATOM 3896 C C . ALA A 1 504 ? -10.861 -20.006 24.109 1.00 85.19 504 ALA A C 1
ATOM 3898 O O . ALA A 1 504 ? -11.232 -21.169 24.006 1.00 85.19 504 ALA A O 1
ATOM 3899 N N . LEU A 1 505 ? -9.697 -19.609 23.582 1.00 81.81 505 LEU A N 1
ATOM 3900 C CA . LEU A 1 505 ? -8.807 -20.537 22.861 1.00 81.81 505 LEU A CA 1
ATOM 3901 C C . LEU A 1 505 ? -8.172 -21.602 23.766 1.00 81.81 505 LEU A C 1
ATOM 3903 O O . LEU A 1 505 ? -7.739 -22.632 23.262 1.00 81.81 505 LEU A O 1
ATOM 3907 N N . SER A 1 506 ? -8.142 -21.377 25.082 1.00 83.88 506 SER A N 1
ATOM 3908 C CA . SER A 1 506 ? -7.666 -22.365 26.060 1.00 83.88 506 SER A CA 1
ATOM 3909 C C . SER A 1 506 ? -8.738 -23.379 26.480 1.00 83.88 506 SER A C 1
ATOM 3911 O O . SER A 1 506 ? -8.418 -24.405 27.080 1.00 83.88 506 SER A O 1
ATOM 3913 N N . ARG A 1 507 ? -10.014 -23.110 26.171 1.00 87.06 507 ARG A N 1
ATOM 3914 C CA . ARG A 1 507 ? -11.138 -24.000 26.487 1.00 87.06 507 ARG A CA 1
ATOM 3915 C C . ARG A 1 507 ? -11.337 -25.006 25.354 1.00 87.06 507 ARG A C 1
ATOM 3917 O O . ARG A 1 507 ? -11.105 -24.690 24.188 1.00 87.06 507 ARG A O 1
ATOM 3924 N N . ALA A 1 508 ? -11.788 -26.214 25.694 1.00 84.75 508 ALA A N 1
ATOM 3925 C CA . ALA A 1 508 ? -12.087 -27.239 24.698 1.00 84.75 508 ALA A CA 1
ATOM 3926 C C . ALA A 1 508 ? -13.132 -26.725 23.685 1.00 84.75 508 ALA A C 1
ATOM 3928 O O . ALA A 1 508 ? -14.057 -26.012 24.089 1.00 84.75 508 ALA A O 1
ATOM 3929 N N . PRO A 1 509 ? -12.999 -27.053 22.386 1.00 86.12 509 PRO A N 1
ATOM 3930 C CA . PRO A 1 509 ? -14.011 -26.690 21.405 1.00 86.12 509 PRO A CA 1
ATOM 3931 C C . PRO A 1 509 ? -15.359 -27.330 21.753 1.00 86.12 509 PRO A C 1
ATOM 3933 O O . PRO A 1 509 ? -15.421 -28.405 22.355 1.00 86.12 509 PRO A O 1
ATOM 3936 N N . GLY A 1 510 ? -16.434 -26.653 21.349 1.00 85.25 510 GLY A N 1
ATOM 3937 C CA . GLY A 1 510 ? -17.786 -27.199 21.369 1.00 85.25 510 GLY A CA 1
ATOM 3938 C C . GLY A 1 510 ? -17.950 -28.397 20.418 1.00 85.25 510 GLY A C 1
ATOM 3939 O O . GLY A 1 510 ? -16.973 -28.896 19.855 1.00 85.25 510 GLY A O 1
ATOM 3940 N N . PRO A 1 511 ? -19.187 -28.877 20.208 1.00 84.94 511 PRO A N 1
ATOM 3941 C CA . PRO A 1 511 ? -19.466 -29.974 19.280 1.00 84.94 511 PRO A CA 1
ATOM 3942 C C . PRO A 1 511 ? -18.918 -29.701 17.871 1.00 84.94 511 PRO A C 1
ATOM 3944 O O . PRO A 1 511 ? -18.944 -28.561 17.425 1.00 84.94 511 PRO A O 1
ATOM 3947 N N . ASP A 1 512 ? -18.539 -30.736 17.115 1.00 77.88 512 ASP A N 1
ATOM 3948 C CA . ASP A 1 512 ? -17.941 -30.589 15.768 1.00 77.88 512 ASP A CA 1
ATOM 3949 C C . ASP A 1 512 ? -18.749 -29.708 14.799 1.00 77.88 512 ASP A C 1
ATOM 3951 O O . ASP A 1 512 ? -18.190 -29.062 13.916 1.00 77.88 512 ASP A O 1
ATOM 3955 N N . LYS A 1 513 ? -20.079 -29.693 14.950 1.00 82.38 513 LYS A N 1
ATOM 3956 C CA . LYS A 1 513 ? -20.989 -28.876 14.132 1.00 82.38 513 LYS A CA 1
ATOM 3957 C C . LYS A 1 513 ? -21.046 -27.408 14.553 1.00 82.38 513 LYS A C 1
ATOM 3959 O O . LYS A 1 513 ? -21.480 -26.581 13.763 1.00 82.38 513 LYS A O 1
ATOM 3964 N N . ASP A 1 514 ? -20.667 -27.108 15.790 1.00 86.25 514 ASP A N 1
ATOM 3965 C CA . ASP A 1 514 ? -20.615 -25.755 16.334 1.00 86.25 514 ASP A CA 1
ATOM 3966 C C . ASP A 1 514 ? -19.474 -25.616 17.365 1.00 86.25 514 ASP A C 1
ATOM 3968 O O . ASP A 1 514 ? -19.706 -25.633 18.581 1.00 86.25 514 ASP A O 1
ATOM 3972 N N . PRO A 1 515 ? -18.217 -25.489 16.897 1.00 88.19 515 PRO A N 1
ATOM 3973 C CA . PRO A 1 515 ? -17.031 -25.528 17.759 1.00 88.19 515 PRO A CA 1
ATOM 3974 C C . PRO A 1 515 ? -16.902 -24.358 18.743 1.00 88.19 515 PRO A C 1
ATOM 3976 O O . PRO A 1 515 ? -16.043 -24.386 19.627 1.00 88.19 515 PRO A O 1
ATOM 3979 N N . ASN A 1 516 ? -17.711 -23.309 18.586 1.00 90.31 516 ASN A N 1
ATOM 3980 C CA . ASN A 1 516 ? -17.686 -22.135 19.458 1.00 90.31 516 ASN A CA 1
ATOM 3981 C C . ASN A 1 516 ? -18.694 -22.229 20.605 1.00 90.31 516 ASN A C 1
ATOM 3983 O O . ASN A 1 516 ? -18.590 -21.453 21.552 1.00 90.31 516 ASN A O 1
ATOM 3987 N N . ARG A 1 517 ? -19.649 -23.161 20.539 1.00 90.88 517 ARG A N 1
ATOM 3988 C CA . ARG A 1 517 ? -20.710 -23.287 21.536 1.00 90.88 517 ARG A CA 1
ATOM 3989 C C . ARG A 1 517 ? -20.150 -23.579 22.928 1.00 90.88 517 ARG A C 1
ATOM 3991 O O . ARG A 1 517 ? -19.470 -24.586 23.121 1.00 90.88 517 ARG A O 1
ATOM 3998 N N . GLY A 1 518 ? -20.481 -22.723 23.894 1.00 89.19 518 GLY A N 1
ATOM 3999 C CA . GLY A 1 518 ? -20.038 -22.801 25.286 1.00 89.19 518 GLY A CA 1
ATOM 4000 C C . GLY A 1 518 ? -18.586 -22.377 25.523 1.00 89.19 518 GLY A C 1
ATOM 4001 O O . GLY A 1 518 ? -18.070 -22.578 26.624 1.00 89.19 518 GLY A O 1
ATOM 4002 N N . ARG A 1 519 ? -17.898 -21.822 24.517 1.00 91.62 519 ARG A N 1
ATOM 4003 C CA . ARG A 1 519 ? -16.464 -21.506 24.593 1.00 91.62 519 ARG A CA 1
ATOM 4004 C C . ARG A 1 519 ? -16.181 -20.072 25.052 1.00 91.62 519 ARG A C 1
ATOM 4006 O O . ARG A 1 519 ? -15.068 -19.811 25.507 1.00 91.62 519 ARG A O 1
ATOM 4013 N N . PHE A 1 520 ? -17.166 -19.177 24.985 1.00 92.06 520 PHE A N 1
ATOM 4014 C CA . PHE A 1 520 ? -17.054 -17.723 25.181 1.00 92.06 520 PHE A CA 1
ATOM 4015 C C . PHE A 1 520 ? -17.929 -17.206 26.337 1.00 92.06 520 PHE A C 1
ATOM 4017 O O . PHE A 1 520 ? -18.470 -16.109 26.280 1.00 92.06 520 PHE A O 1
ATOM 4024 N N . GLY A 1 521 ? -18.108 -18.013 27.386 1.00 84.62 521 GLY A N 1
ATOM 4025 C CA . GLY A 1 521 ? -18.848 -17.616 28.594 1.00 84.62 521 GLY A CA 1
ATOM 4026 C C . GLY A 1 521 ? -20.371 -17.781 28.504 1.00 84.62 521 GLY A C 1
ATOM 4027 O O . GLY A 1 521 ? -21.045 -17.738 29.530 1.00 84.62 521 GLY A O 1
ATOM 4028 N N . GLY A 1 522 ? -20.918 -18.046 27.313 1.00 88.31 522 GLY A N 1
ATOM 4029 C CA . GLY A 1 522 ? -22.326 -18.417 27.116 1.00 88.31 522 GLY A CA 1
ATOM 4030 C C . GLY A 1 522 ? -23.346 -17.283 27.283 1.00 88.31 522 GLY A C 1
ATOM 4031 O O . GLY A 1 522 ? -24.544 -17.546 27.203 1.00 88.31 522 GLY A O 1
ATOM 4032 N N . GLN A 1 523 ? -22.906 -16.045 27.526 1.00 92.62 523 GLN A N 1
ATOM 4033 C CA . GLN A 1 523 ? -23.778 -14.883 27.716 1.00 92.62 523 GLN A CA 1
ATOM 4034 C C . GLN A 1 523 ? -23.637 -13.901 26.553 1.00 92.62 523 GLN A C 1
ATOM 4036 O O . GLN A 1 523 ? -22.530 -13.522 26.180 1.00 92.62 523 GLN A O 1
ATOM 4041 N N . ALA A 1 524 ? -24.764 -13.439 26.008 1.00 92.88 524 ALA A N 1
ATOM 4042 C CA . ALA A 1 524 ? -24.775 -12.423 24.953 1.00 92.88 524 ALA A CA 1
ATOM 4043 C C . ALA A 1 524 ? -24.642 -10.991 25.504 1.00 92.88 524 ALA A C 1
ATOM 4045 O O . ALA A 1 524 ? -24.457 -10.055 24.731 1.00 92.88 524 ALA A O 1
ATOM 4046 N N . SER A 1 525 ? -24.748 -10.805 26.821 1.00 94.00 525 SER A N 1
ATOM 4047 C CA . SER A 1 525 ? -24.637 -9.508 27.485 1.00 94.00 525 SER A CA 1
ATOM 4048 C C . SER A 1 525 ? -23.846 -9.639 28.781 1.00 94.00 525 SER A C 1
ATOM 4050 O O . SER A 1 525 ? -24.146 -10.508 29.600 1.00 94.00 525 SER A O 1
ATOM 4052 N N . GLU A 1 526 ? -22.849 -8.778 28.966 1.00 93.38 526 GLU A N 1
ATOM 4053 C CA . GLU A 1 526 ? -22.031 -8.730 30.176 1.00 93.38 526 GLU A CA 1
ATOM 4054 C C . GLU A 1 526 ? -21.421 -7.331 30.358 1.00 93.38 526 GLU A C 1
ATOM 4056 O O . GLU A 1 526 ? -20.947 -6.713 29.405 1.00 93.38 526 GLU A O 1
ATOM 4061 N N . SER A 1 527 ? -21.429 -6.823 31.596 1.00 89.69 527 SER A N 1
ATOM 4062 C CA . SER A 1 527 ? -20.748 -5.578 32.000 1.00 89.69 527 SER A CA 1
ATOM 4063 C C . SER A 1 527 ? -21.025 -4.352 31.108 1.00 89.69 527 SER A C 1
ATOM 4065 O O . SER A 1 527 ? -20.130 -3.551 30.843 1.00 89.69 527 SER A O 1
ATOM 4067 N N . GLY A 1 528 ? -22.269 -4.198 30.640 1.00 90.50 528 GLY A N 1
ATOM 4068 C CA . GLY A 1 528 ? -22.696 -3.072 29.798 1.00 90.50 528 GLY A CA 1
ATOM 4069 C C . GLY A 1 528 ? -22.376 -3.220 28.304 1.00 90.50 528 GLY A C 1
ATOM 4070 O O . GLY A 1 528 ? -22.563 -2.268 27.546 1.00 90.50 528 GLY A O 1
ATOM 4071 N N . PHE A 1 529 ? -21.910 -4.394 27.866 1.00 95.38 529 PHE A N 1
ATOM 4072 C CA . PHE A 1 529 ? -21.756 -4.750 26.457 1.00 95.38 529 PHE A CA 1
ATOM 4073 C C . PHE A 1 529 ? -22.808 -5.775 26.035 1.00 95.38 529 PHE A C 1
ATOM 4075 O O . PHE A 1 529 ? -23.093 -6.719 26.768 1.00 95.38 529 PHE A O 1
ATOM 4082 N N . HIS A 1 530 ? -23.348 -5.612 24.828 1.00 95.88 530 HIS A N 1
ATOM 4083 C CA . HIS A 1 530 ? -24.430 -6.434 24.286 1.00 95.88 530 HIS A CA 1
ATOM 4084 C C . HIS A 1 530 ? -24.078 -6.930 22.881 1.00 95.88 530 HIS A C 1
ATOM 4086 O O . HIS A 1 530 ? -23.849 -6.125 21.980 1.00 95.88 530 HIS A O 1
ATOM 4092 N N . LEU A 1 531 ? -24.054 -8.247 22.673 1.00 96.25 531 LEU A N 1
ATOM 4093 C CA . LEU A 1 531 ? -23.909 -8.892 21.370 1.00 96.25 531 LEU A CA 1
ATOM 4094 C C . LEU A 1 531 ? -25.291 -9.230 20.800 1.00 96.25 531 LEU A C 1
ATOM 4096 O O . LEU A 1 531 ? -26.029 -10.049 21.340 1.00 96.25 531 LEU A O 1
ATOM 4100 N N . MET A 1 532 ? -25.622 -8.618 19.667 1.00 95.06 532 MET A N 1
ATOM 4101 C CA . MET A 1 532 ? -26.902 -8.769 18.979 1.00 95.06 532 MET A CA 1
ATOM 4102 C C . MET A 1 532 ? -26.706 -9.294 17.558 1.00 95.06 532 MET A C 1
ATOM 4104 O O . MET A 1 532 ? -25.733 -8.943 16.885 1.00 95.06 532 MET A O 1
ATOM 4108 N N . ALA A 1 533 ? -27.679 -10.058 17.063 1.00 94.75 533 ALA A N 1
ATOM 4109 C CA . ALA A 1 533 ? -27.743 -10.483 15.670 1.00 94.75 533 ALA A CA 1
ATOM 4110 C C . ALA A 1 533 ? -29.055 -10.025 15.018 1.00 94.75 533 ALA A C 1
ATOM 4112 O O . ALA A 1 533 ? -30.128 -10.141 15.602 1.00 94.75 533 ALA A O 1
ATOM 4113 N N . ALA A 1 534 ? -28.964 -9.525 13.788 1.00 92.69 534 ALA A N 1
ATOM 4114 C CA . ALA A 1 534 ? -30.108 -9.233 12.931 1.00 92.69 534 ALA A CA 1
ATOM 4115 C C . ALA A 1 534 ? -29.976 -9.970 11.593 1.00 92.69 534 ALA A C 1
ATOM 4117 O O . ALA A 1 534 ? -28.866 -10.212 11.114 1.00 92.69 534 ALA A O 1
ATOM 4118 N N . PHE A 1 535 ? -31.109 -10.303 10.975 1.00 90.94 535 PHE A N 1
ATOM 4119 C CA . PHE A 1 535 ? -31.153 -11.121 9.765 1.00 90.94 535 PHE A CA 1
ATOM 4120 C C . PHE A 1 535 ? -31.774 -10.365 8.594 1.00 90.94 535 PHE A C 1
ATOM 4122 O O . PHE A 1 535 ? -32.835 -9.757 8.713 1.00 90.94 535 PHE A O 1
ATOM 4129 N N . GLU A 1 536 ? -31.125 -10.448 7.437 1.00 88.88 536 GLU A N 1
ATOM 4130 C CA . GLU A 1 536 ? -31.609 -9.888 6.182 1.00 88.88 536 GLU A CA 1
ATOM 4131 C C . GLU A 1 536 ? -31.757 -10.992 5.124 1.00 88.88 536 GLU A C 1
ATOM 4133 O O . GLU A 1 536 ? -30.846 -11.815 4.949 1.00 88.88 536 GLU A O 1
ATOM 4138 N N . PRO A 1 537 ? -32.874 -11.015 4.374 1.00 81.94 537 PRO A N 1
ATOM 4139 C CA . PRO A 1 537 ? -33.062 -11.982 3.304 1.00 81.94 537 PRO A CA 1
ATOM 4140 C C . PRO A 1 537 ? -32.063 -11.741 2.167 1.00 81.94 537 PRO A C 1
ATOM 4142 O O . PRO A 1 537 ? -31.728 -10.604 1.822 1.00 81.94 537 PRO A O 1
ATOM 4145 N N . THR A 1 538 ? -31.608 -12.824 1.536 1.00 76.31 538 THR A N 1
ATOM 4146 C CA . THR A 1 538 ? -30.802 -12.754 0.310 1.00 76.31 538 THR A CA 1
ATOM 4147 C C . THR A 1 538 ? -31.611 -13.223 -0.901 1.00 76.31 538 THR A C 1
ATOM 4149 O O . THR A 1 538 ? -32.708 -13.764 -0.767 1.00 76.31 538 THR A O 1
ATOM 4152 N N . LYS A 1 539 ? -31.078 -13.021 -2.115 1.00 74.50 539 LYS A N 1
ATOM 4153 C CA . LYS A 1 539 ? -31.708 -13.533 -3.347 1.00 74.50 539 LYS A CA 1
ATOM 4154 C C . LYS A 1 539 ? -31.748 -15.069 -3.389 1.00 74.50 539 LYS A C 1
ATOM 4156 O O . LYS A 1 539 ? -32.590 -15.629 -4.085 1.00 74.50 539 LYS A O 1
ATOM 4161 N N . HIS A 1 540 ? -30.855 -15.747 -2.662 1.00 74.19 540 HIS A N 1
ATOM 4162 C CA . HIS A 1 540 ? -30.824 -17.202 -2.567 1.00 74.19 540 HIS A CA 1
ATOM 4163 C C . HIS A 1 540 ? -31.505 -17.672 -1.283 1.00 74.19 540 HIS A C 1
ATOM 4165 O O . HIS A 1 540 ? -31.110 -17.290 -0.189 1.00 74.19 540 HIS A O 1
ATOM 4171 N N . ARG A 1 541 ? -32.485 -18.571 -1.413 1.00 75.38 541 ARG A N 1
ATOM 4172 C CA . ARG A 1 541 ? -33.231 -19.126 -0.268 1.00 75.38 541 ARG A CA 1
ATOM 4173 C C . ARG A 1 541 ? -32.351 -19.887 0.728 1.00 75.38 541 ARG A C 1
ATOM 4175 O O . ARG A 1 541 ? -32.714 -19.991 1.890 1.00 75.38 541 ARG A O 1
ATOM 4182 N N . ASP A 1 542 ? -31.208 -20.390 0.266 1.00 80.38 542 ASP A N 1
ATOM 4183 C CA . ASP A 1 542 ? -30.239 -21.124 1.082 1.00 80.38 542 ASP A CA 1
ATOM 4184 C C . ASP A 1 542 ? -29.227 -20.227 1.814 1.00 80.38 542 ASP A C 1
ATOM 4186 O O . ASP A 1 542 ? -28.317 -20.741 2.452 1.00 80.38 542 ASP A O 1
ATOM 4190 N N . TRP A 1 543 ? -29.336 -18.902 1.709 1.00 82.75 543 TRP A N 1
ATOM 4191 C CA . TRP A 1 543 ? -28.387 -17.980 2.327 1.00 82.75 543 TRP A CA 1
ATOM 4192 C C . TRP A 1 543 ? -2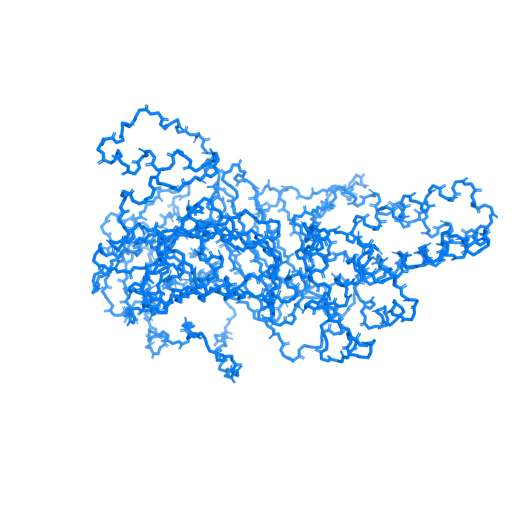9.115 -16.856 3.049 1.00 82.75 543 TRP A C 1
ATOM 4194 O O . TRP A 1 543 ? -30.035 -16.236 2.509 1.00 82.75 543 TRP A O 1
ATOM 4204 N N . VAL A 1 544 ? -28.645 -16.536 4.249 1.00 87.31 544 VAL A N 1
ATOM 4205 C CA . VAL A 1 544 ? -29.095 -15.379 5.024 1.00 87.31 544 VAL A CA 1
ATOM 4206 C C . VAL A 1 544 ? -27.929 -14.420 5.221 1.00 87.31 544 VAL A C 1
ATOM 4208 O O . VAL A 1 544 ? -26.787 -14.845 5.397 1.00 87.31 544 VAL A O 1
ATOM 4211 N N . THR A 1 545 ? -28.196 -13.117 5.184 1.00 87.56 545 THR A N 1
ATOM 4212 C CA . THR A 1 545 ? -27.231 -12.128 5.661 1.00 87.56 545 THR A CA 1
ATOM 4213 C C . THR A 1 545 ? -27.440 -11.936 7.159 1.00 87.56 545 THR A C 1
ATOM 4215 O O . THR A 1 545 ? -28.523 -11.546 7.583 1.00 87.56 545 THR A O 1
ATOM 4218 N N . VAL A 1 546 ? -26.403 -12.209 7.946 1.00 90.69 546 VAL A N 1
ATOM 4219 C CA . VAL A 1 546 ? -26.369 -11.986 9.392 1.00 90.69 546 VAL A CA 1
ATOM 4220 C C . VAL A 1 546 ? -25.600 -10.701 9.662 1.00 90.69 546 VAL A C 1
ATOM 4222 O O . VAL A 1 546 ? -24.523 -10.463 9.107 1.00 90.69 546 VAL A O 1
ATOM 4225 N N . VAL A 1 547 ? -26.166 -9.858 10.510 1.00 90.81 547 VAL A N 1
ATOM 4226 C CA . VAL A 1 547 ? -25.565 -8.619 10.978 1.00 90.81 547 VAL A CA 1
ATOM 4227 C C . VAL A 1 547 ? -25.337 -8.751 12.473 1.00 90.81 547 VAL A C 1
ATOM 4229 O O . VAL A 1 547 ? -26.283 -8.677 13.250 1.00 90.81 547 VAL A O 1
ATOM 4232 N N . LEU A 1 548 ? -24.081 -8.907 12.860 1.00 93.75 548 LEU A N 1
ATOM 4233 C CA . LEU A 1 548 ? -23.647 -8.971 14.246 1.00 93.75 548 LEU A CA 1
ATOM 4234 C C . LEU A 1 548 ? -23.276 -7.567 14.716 1.00 93.75 548 LEU A C 1
ATOM 4236 O O . LEU A 1 548 ? -22.565 -6.848 14.012 1.00 93.75 548 LEU A O 1
ATOM 4240 N N . THR A 1 549 ? -23.755 -7.172 15.888 1.00 94.69 549 THR A N 1
ATOM 4241 C CA . THR A 1 549 ? -23.444 -5.877 16.498 1.00 94.69 549 THR A CA 1
ATOM 4242 C C . THR A 1 549 ? -23.065 -6.095 17.950 1.00 94.69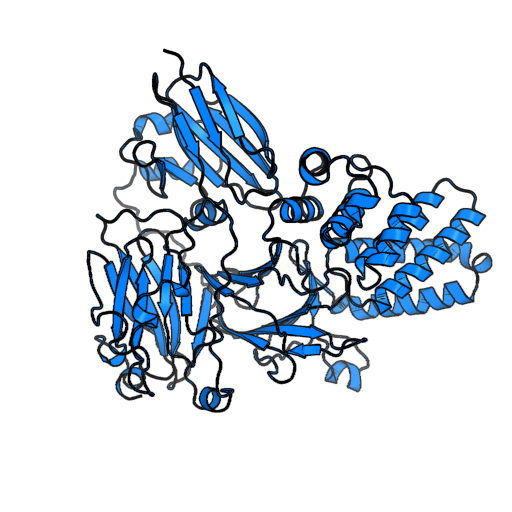 549 THR A C 1
ATOM 4244 O O . THR A 1 549 ? -23.861 -6.638 18.705 1.00 94.69 549 THR A O 1
ATOM 4247 N N . VAL A 1 550 ? -21.869 -5.659 18.330 1.00 95.56 550 VAL A N 1
ATOM 4248 C CA . VAL A 1 550 ? -21.510 -5.449 19.732 1.00 95.56 550 VAL A CA 1
ATOM 4249 C C . VAL A 1 550 ? -21.800 -3.991 20.041 1.00 95.56 550 VAL A C 1
ATOM 4251 O O . VAL A 1 550 ? -21.251 -3.109 19.380 1.00 95.56 550 VAL A O 1
ATOM 4254 N N . GLU A 1 551 ? -22.677 -3.738 21.001 1.00 94.56 551 GLU A N 1
ATOM 4255 C CA . GLU A 1 551 ? -23.057 -2.404 21.450 1.00 94.56 551 GLU A CA 1
ATOM 4256 C C . GLU A 1 551 ? -22.629 -2.196 22.902 1.00 94.56 551 GLU A C 1
ATOM 4258 O O . GLU A 1 551 ? -22.939 -3.009 23.768 1.00 94.56 551 GLU A O 1
ATOM 4263 N N . ALA A 1 552 ? -21.917 -1.101 23.155 1.00 91.38 552 ALA A N 1
ATOM 4264 C CA . ALA A 1 552 ? -21.585 -0.636 24.492 1.00 91.38 552 ALA A CA 1
ATOM 4265 C C . ALA A 1 552 ? -22.645 0.363 24.983 1.00 91.38 552 ALA A C 1
ATOM 4267 O O . ALA A 1 552 ? -23.120 1.218 24.224 1.00 91.38 552 ALA A O 1
ATOM 4268 N N . GLU A 1 553 ? -23.015 0.270 26.258 1.00 89.62 553 GLU A N 1
ATOM 4269 C CA . GLU A 1 553 ? -23.883 1.247 26.915 1.00 89.62 553 GLU A CA 1
ATOM 4270 C C . GLU A 1 553 ? -23.256 2.647 26.937 1.00 89.62 553 GLU A C 1
ATOM 4272 O O . GLU A 1 553 ? -22.038 2.807 26.926 1.00 89.62 553 GLU A O 1
ATOM 4277 N N . ARG A 1 554 ? -24.093 3.691 27.015 1.00 81.38 554 ARG A N 1
ATOM 4278 C CA . ARG A 1 554 ? -23.644 5.100 26.976 1.00 81.38 554 ARG A CA 1
ATOM 4279 C C . ARG A 1 554 ? -22.667 5.480 28.095 1.00 81.38 554 ARG A C 1
ATOM 4281 O O . ARG A 1 554 ? -21.944 6.458 27.963 1.00 81.38 554 ARG A O 1
ATOM 4288 N N . SER A 1 555 ? -22.678 4.747 29.205 1.00 81.75 555 SER A N 1
ATOM 4289 C CA . SER A 1 555 ? -21.769 4.940 30.341 1.00 81.75 555 SER A CA 1
ATOM 4290 C C . SER A 1 555 ? -20.355 4.415 30.073 1.00 81.75 555 SER A C 1
ATOM 4292 O O . SER A 1 555 ? -19.417 4.807 30.767 1.00 81.75 555 SER A O 1
ATOM 4294 N N . ILE A 1 556 ? -20.188 3.538 29.081 1.00 83.50 556 ILE A N 1
ATOM 4295 C CA . ILE A 1 556 ? -18.912 2.922 28.740 1.00 83.50 556 ILE A CA 1
ATOM 4296 C C . ILE A 1 556 ? -18.156 3.834 27.775 1.00 83.50 556 ILE A C 1
ATOM 4298 O O . ILE A 1 556 ? -18.601 4.112 26.662 1.00 83.50 556 ILE A O 1
ATOM 4302 N N . LYS A 1 557 ? -16.973 4.286 28.194 1.00 80.19 557 LYS A N 1
ATOM 4303 C CA . LYS A 1 557 ? -16.087 5.089 27.348 1.00 80.19 557 LYS A CA 1
ATOM 4304 C C . LYS A 1 557 ? -15.331 4.185 26.375 1.00 80.19 557 LYS A C 1
ATOM 4306 O O . LYS A 1 557 ? -14.444 3.447 26.795 1.00 80.19 557 LYS A O 1
ATOM 4311 N N . ILE A 1 558 ? -15.660 4.290 25.091 1.00 80.38 558 ILE A N 1
ATOM 4312 C CA . ILE A 1 558 ? -14.948 3.622 23.995 1.00 80.38 558 ILE A CA 1
ATOM 4313 C C . ILE A 1 558 ? -13.903 4.584 23.421 1.00 80.38 558 ILE A C 1
ATOM 4315 O O . ILE A 1 558 ? -14.234 5.691 22.996 1.00 80.38 558 ILE A O 1
ATOM 4319 N N . GLY A 1 559 ? -12.636 4.179 23.434 1.00 74.25 559 GLY A N 1
ATOM 4320 C CA . GLY A 1 559 ? -11.538 4.932 22.834 1.00 74.25 559 GLY A CA 1
ATOM 4321 C C . GLY A 1 559 ? -11.493 4.788 21.310 1.00 74.25 559 GLY A C 1
ATOM 4322 O O . GLY A 1 559 ? -11.938 3.786 20.744 1.00 74.25 559 GLY A O 1
ATOM 4323 N N . LEU A 1 560 ? -10.910 5.775 20.619 1.00 72.69 560 LEU A N 1
ATOM 4324 C CA . LEU A 1 560 ? -10.612 5.635 19.191 1.00 72.69 560 LEU A CA 1
ATOM 4325 C C . LEU A 1 560 ? -9.632 4.475 18.963 1.00 72.69 560 LEU A C 1
ATOM 4327 O O . LEU A 1 560 ? -8.534 4.460 19.516 1.00 72.69 560 LEU A O 1
ATOM 4331 N N . GLY A 1 561 ? -10.020 3.526 18.109 1.00 70.38 561 GLY A N 1
ATOM 4332 C CA . GLY A 1 561 ? -9.229 2.330 17.809 1.00 70.38 561 GLY A CA 1
ATOM 4333 C C . GLY A 1 561 ? -9.548 1.110 18.679 1.00 70.38 561 GLY A C 1
ATOM 4334 O O . GLY A 1 561 ? -9.001 0.040 18.404 1.00 70.38 561 GLY A O 1
ATOM 4335 N N . ASP A 1 562 ? -10.451 1.226 19.659 1.00 83.56 562 ASP A N 1
ATOM 4336 C CA . ASP A 1 562 ? -10.985 0.065 20.374 1.00 83.56 562 ASP A CA 1
ATOM 4337 C C . ASP A 1 562 ? -11.673 -0.897 19.396 1.00 83.56 562 ASP A C 1
ATOM 4339 O O . ASP A 1 562 ? -12.252 -0.500 18.379 1.00 83.56 562 ASP A O 1
ATOM 4343 N N . PHE A 1 563 ? -11.600 -2.196 19.683 1.00 88.06 563 PHE A N 1
ATOM 4344 C CA . PHE A 1 563 ? -12.069 -3.232 18.769 1.00 88.06 563 PHE A CA 1
ATOM 4345 C C . PHE A 1 563 ? -12.615 -4.459 19.501 1.00 88.06 563 PHE A C 1
ATOM 4347 O O . PHE A 1 563 ? -12.294 -4.719 20.660 1.00 88.06 563 PHE A O 1
ATOM 4354 N N . ALA A 1 564 ? -13.406 -5.240 18.772 1.00 92.12 564 ALA A N 1
ATOM 4355 C CA . ALA A 1 564 ? -13.909 -6.547 19.160 1.00 92.12 564 ALA A CA 1
ATOM 4356 C C . ALA A 1 564 ? -13.351 -7.619 18.215 1.00 92.12 564 ALA A C 1
ATOM 4358 O O . ALA A 1 564 ? -13.318 -7.432 16.996 1.00 92.12 564 ALA A O 1
ATOM 4359 N N . TRP A 1 565 ? -12.929 -8.756 18.760 1.00 92.62 565 TRP A N 1
ATOM 4360 C CA . TRP A 1 565 ? -12.652 -9.953 17.972 1.00 92.62 565 TRP A CA 1
ATOM 4361 C C . TRP A 1 565 ? -13.936 -10.757 17.819 1.00 92.62 565 TRP A C 1
ATOM 4363 O O . TRP A 1 565 ? -14.452 -11.249 18.812 1.00 92.62 565 TRP A O 1
ATOM 4373 N N . PHE A 1 566 ? -14.422 -10.923 16.593 1.00 92.81 566 PHE A N 1
ATOM 4374 C CA . PHE A 1 566 ? -15.515 -11.836 16.267 1.00 92.81 566 PHE A CA 1
ATOM 4375 C C . PHE A 1 566 ? -14.940 -13.185 15.848 1.00 92.81 566 PHE A C 1
ATOM 4377 O O . PHE A 1 566 ? -14.205 -13.261 14.864 1.00 92.81 566 PHE A O 1
ATOM 4384 N N . VAL A 1 567 ? -15.294 -14.245 16.566 1.00 91.88 567 VAL A N 1
ATOM 4385 C CA . VAL A 1 567 ? -14.928 -15.628 16.256 1.00 91.88 567 VAL A CA 1
ATOM 4386 C C . VAL A 1 567 ? -16.146 -16.343 15.682 1.00 91.88 567 VAL A C 1
ATOM 4388 O O . VAL A 1 567 ? -17.162 -16.547 16.345 1.00 91.88 567 VAL A O 1
ATOM 4391 N N . LEU A 1 568 ? -16.036 -16.683 14.405 1.00 91.06 568 LEU A N 1
ATOM 4392 C CA . LEU A 1 568 ? -17.038 -17.343 13.584 1.00 91.06 568 LEU A CA 1
ATOM 4393 C C . LEU A 1 568 ? -16.774 -18.852 13.506 1.00 91.06 568 LEU A C 1
ATOM 4395 O O . LEU A 1 568 ? -15.788 -19.370 14.034 1.00 91.06 568 LEU A O 1
ATOM 4399 N N . HIS A 1 569 ? -17.658 -19.567 12.815 1.00 89.50 569 HIS A N 1
ATOM 4400 C CA . HIS A 1 569 ? -17.457 -20.980 12.512 1.00 89.50 569 HIS A CA 1
ATOM 4401 C C . HIS A 1 569 ? -16.180 -21.200 11.653 1.00 89.50 569 HIS A C 1
ATOM 4403 O O . HIS A 1 569 ? -15.873 -20.370 10.793 1.00 89.50 569 HIS A O 1
ATOM 4409 N N . PRO A 1 570 ? -15.443 -22.323 11.789 1.00 84.56 570 PRO A N 1
ATOM 4410 C CA . PRO A 1 570 ? -14.222 -22.583 11.007 1.00 84.56 570 PRO A CA 1
ATOM 4411 C C . PRO A 1 570 ? -14.387 -22.620 9.478 1.00 84.56 570 PRO A C 1
ATOM 4413 O O . PRO A 1 570 ? -13.406 -22.574 8.748 1.00 84.56 570 PRO A O 1
ATOM 4416 N N . THR A 1 571 ? -15.620 -22.688 8.971 1.00 82.81 571 THR A N 1
ATOM 4417 C CA . THR A 1 571 ? -15.921 -22.624 7.526 1.00 82.81 571 THR A CA 1
ATOM 4418 C C . THR A 1 571 ? -15.874 -21.210 6.944 1.00 82.81 571 THR A C 1
ATOM 4420 O O . THR A 1 571 ? -16.150 -21.041 5.757 1.00 82.81 571 THR A O 1
ATOM 4423 N N . PHE A 1 572 ? -15.641 -20.190 7.769 1.00 80.25 572 PHE A N 1
ATOM 4424 C CA . PHE A 1 572 ? -15.380 -18.826 7.319 1.00 80.25 572 PHE A CA 1
ATOM 4425 C C . PHE A 1 572 ? -13.873 -18.637 7.117 1.00 80.25 572 PHE A C 1
ATOM 4427 O O . PHE A 1 572 ? -13.065 -19.160 7.883 1.00 80.25 572 PHE A O 1
ATOM 4434 N N . SER A 1 573 ? -13.487 -17.875 6.094 1.00 71.38 573 SER A N 1
ATOM 4435 C CA . SER A 1 573 ? -12.085 -17.560 5.806 1.00 71.38 573 SER A CA 1
ATOM 4436 C C . SER A 1 573 ? -11.888 -16.039 5.760 1.00 71.38 573 SER A C 1
ATOM 4438 O O . SER A 1 573 ? -12.261 -15.417 4.759 1.00 71.38 573 SER A O 1
ATOM 4440 N N . PRO A 1 574 ? -11.333 -15.427 6.829 1.00 78.38 574 PRO A N 1
ATOM 4441 C CA . PRO A 1 574 ? -10.888 -16.048 8.088 1.00 78.38 574 PRO A CA 1
ATOM 4442 C C . PRO A 1 574 ? -12.049 -16.354 9.058 1.00 78.38 574 PRO A C 1
ATOM 4444 O O . PRO A 1 574 ? -13.124 -15.759 8.973 1.00 78.38 574 PRO A O 1
ATOM 4447 N N . SER A 1 575 ? -11.817 -17.264 10.008 1.00 82.88 575 SER A N 1
ATOM 4448 C CA . SER A 1 575 ? -12.788 -17.633 11.050 1.00 82.88 575 SER A CA 1
ATOM 4449 C C . SER A 1 575 ? -12.748 -16.716 12.273 1.00 82.88 575 SER A C 1
ATOM 4451 O O . SER A 1 575 ? -13.659 -16.759 13.087 1.00 82.88 575 SER A O 1
ATOM 4453 N N . ALA A 1 576 ? -11.736 -15.860 12.406 1.00 85.50 576 ALA A N 1
ATOM 4454 C CA . ALA A 1 576 ? -11.666 -14.836 13.440 1.00 85.50 576 ALA A CA 1
ATOM 4455 C C . ALA A 1 576 ? -11.321 -13.483 12.813 1.00 85.50 576 ALA A C 1
ATOM 4457 O O . ALA A 1 576 ? -10.433 -13.395 11.965 1.00 85.50 576 ALA A O 1
ATOM 4458 N N . LEU A 1 577 ? -12.037 -12.434 13.215 1.00 85.38 577 LEU A N 1
ATOM 4459 C CA . LEU A 1 577 ? -11.955 -11.108 12.608 1.00 85.38 577 LEU A CA 1
ATOM 4460 C C . LEU A 1 577 ? -11.888 -10.025 13.667 1.00 85.38 577 LEU A C 1
ATOM 4462 O O . LEU A 1 577 ? -12.736 -9.955 14.556 1.00 85.38 577 LEU A O 1
ATOM 4466 N N . LYS A 1 578 ? -10.918 -9.133 13.514 1.00 86.75 578 LYS A N 1
ATOM 4467 C CA . LYS A 1 578 ? -10.819 -7.911 14.305 1.00 86.75 578 LYS A CA 1
ATOM 4468 C C . LYS A 1 578 ? -11.727 -6.844 13.699 1.00 86.75 578 LYS A C 1
ATOM 4470 O O . LYS A 1 578 ? -11.565 -6.520 12.524 1.00 86.75 578 LYS A O 1
ATOM 4475 N N . VAL A 1 579 ? -12.655 -6.302 14.486 1.00 84.69 579 VAL A N 1
ATOM 4476 C CA . VAL A 1 579 ? -13.625 -5.286 14.051 1.00 84.69 579 VAL A CA 1
ATOM 4477 C C . VAL A 1 579 ? -13.570 -4.082 14.983 1.00 84.69 579 VAL A C 1
ATOM 4479 O O . VAL A 1 579 ? -13.837 -4.207 16.175 1.00 84.69 579 VAL A O 1
ATOM 4482 N N . ALA A 1 580 ? -13.221 -2.914 14.444 1.00 83.88 580 ALA A N 1
ATOM 4483 C CA . ALA A 1 580 ? -13.135 -1.677 15.220 1.00 83.88 580 ALA A CA 1
ATOM 4484 C C . ALA A 1 580 ? -14.521 -1.130 15.604 1.00 83.88 580 ALA A C 1
ATOM 4486 O O . ALA A 1 580 ? -15.491 -1.266 14.850 1.00 83.88 580 ALA A O 1
ATOM 4487 N N . PHE A 1 581 ? -14.597 -0.474 16.761 1.00 82.94 581 PHE A N 1
ATOM 4488 C CA . PHE A 1 581 ? -15.765 0.299 17.165 1.00 82.94 581 PHE A CA 1
ATOM 4489 C C . PHE A 1 581 ? -15.870 1.595 16.354 1.00 82.94 581 PHE A C 1
ATOM 4491 O O . PHE A 1 581 ? -14.877 2.262 16.066 1.00 82.94 581 PHE A O 1
ATOM 4498 N N . ARG A 1 582 ? -17.104 1.972 16.016 1.00 76.19 582 ARG A N 1
ATOM 4499 C CA . ARG A 1 582 ? -17.466 3.294 15.506 1.00 76.19 582 ARG A CA 1
ATOM 4500 C C . ARG A 1 582 ? -18.533 3.876 16.427 1.00 76.19 582 ARG A C 1
ATOM 4502 O O . ARG A 1 582 ? -19.669 3.401 16.436 1.00 76.19 582 ARG A O 1
ATOM 4509 N N . GLY A 1 583 ? -18.151 4.876 17.219 1.00 79.00 583 GLY A N 1
ATOM 4510 C CA . GLY A 1 583 ? -18.949 5.292 18.372 1.00 79.00 583 GLY A CA 1
ATOM 4511 C C . GLY A 1 583 ? -19.042 4.143 19.378 1.00 79.00 583 GLY A C 1
ATOM 4512 O O . GLY A 1 583 ? -18.039 3.512 19.696 1.00 79.00 583 GLY A O 1
ATOM 4513 N N . ASN A 1 584 ? -20.254 3.809 19.815 1.00 86.06 584 ASN A N 1
ATOM 4514 C CA . ASN A 1 584 ? -20.491 2.746 20.792 1.00 86.06 584 ASN A CA 1
ATOM 4515 C C . ASN A 1 584 ? -20.726 1.353 20.174 1.00 86.06 584 ASN A C 1
ATOM 4517 O O . ASN A 1 584 ? -21.140 0.439 20.886 1.00 86.06 584 ASN A O 1
ATOM 4521 N N . ARG A 1 585 ? -20.517 1.166 18.860 1.00 89.00 585 ARG A N 1
ATOM 4522 C CA . ARG A 1 585 ? -20.852 -0.092 18.168 1.00 89.00 585 ARG A CA 1
ATOM 4523 C C . ARG A 1 585 ? -19.714 -0.642 17.314 1.00 89.00 585 ARG A C 1
ATOM 4525 O O . ARG A 1 585 ? -19.160 0.074 16.485 1.00 89.00 585 ARG A O 1
ATOM 4532 N N . ALA A 1 586 ? -19.452 -1.942 17.426 1.00 87.75 586 ALA A N 1
ATOM 4533 C CA . ALA A 1 586 ? -18.658 -2.715 16.469 1.00 87.75 586 ALA A CA 1
ATOM 4534 C C . ALA A 1 586 ? -19.594 -3.639 15.677 1.00 87.75 586 ALA A C 1
ATOM 4536 O O . ALA A 1 586 ? -20.341 -4.423 16.264 1.00 87.75 586 ALA A O 1
ATOM 4537 N N . ARG A 1 587 ? -19.599 -3.537 14.341 1.00 89.00 587 ARG A N 1
ATOM 4538 C CA . ARG A 1 587 ? -20.591 -4.216 13.487 1.00 89.00 587 ARG A CA 1
ATOM 4539 C C . ARG A 1 587 ? -19.931 -5.073 12.413 1.00 89.00 587 ARG A C 1
ATOM 4541 O O . ARG A 1 587 ? -19.177 -4.561 11.591 1.00 89.00 587 ARG A O 1
ATOM 4548 N N . LEU A 1 588 ? -20.290 -6.354 12.374 1.00 88.31 588 LEU A N 1
ATOM 4549 C CA . LEU A 1 588 ? -19.844 -7.327 11.378 1.00 88.31 588 LEU A CA 1
ATOM 4550 C C . LEU A 1 588 ? -21.032 -7.812 10.541 1.00 88.31 588 LEU A C 1
ATOM 4552 O O . LEU A 1 588 ? -22.073 -8.193 11.068 1.00 88.31 588 LEU A O 1
ATOM 4556 N N . ARG A 1 589 ? -20.881 -7.815 9.215 1.00 87.00 589 ARG A N 1
ATOM 4557 C CA . ARG A 1 589 ? -21.895 -8.295 8.267 1.00 87.00 589 ARG A CA 1
ATOM 4558 C C . ARG A 1 589 ? -21.357 -9.509 7.516 1.00 87.00 589 ARG A C 1
ATOM 4560 O O . ARG A 1 589 ? -20.302 -9.427 6.890 1.00 87.00 589 ARG A O 1
ATOM 4567 N N . LEU A 1 590 ? -22.092 -10.616 7.545 1.00 87.94 590 LEU A N 1
ATOM 4568 C CA . LEU A 1 590 ? -21.694 -11.877 6.915 1.00 87.94 590 LEU A CA 1
ATOM 4569 C C . LEU A 1 590 ? -22.873 -12.583 6.238 1.00 87.94 590 LEU A C 1
ATOM 4571 O O . LEU A 1 590 ? -24.032 -12.248 6.474 1.00 87.94 590 LEU A O 1
ATOM 4575 N N . GLN A 1 591 ? -22.586 -13.553 5.376 1.00 85.94 591 GLN A N 1
ATOM 4576 C CA . GLN A 1 591 ? -23.563 -14.491 4.830 1.00 85.94 591 GLN A CA 1
ATOM 4577 C C . GLN A 1 591 ? -23.299 -15.900 5.338 1.00 85.94 591 GLN A C 1
ATOM 4579 O O . GLN A 1 591 ? -22.168 -16.380 5.267 1.00 85.94 591 GLN A O 1
ATOM 4584 N N . ALA A 1 592 ? -24.365 -16.551 5.794 1.00 86.56 592 ALA A N 1
ATOM 4585 C CA . ALA A 1 592 ? -24.333 -17.896 6.344 1.00 86.56 592 ALA A CA 1
ATOM 4586 C C . ALA A 1 592 ? -25.398 -18.786 5.691 1.00 86.56 592 ALA A C 1
ATOM 4588 O O . ALA A 1 592 ? -26.463 -18.313 5.281 1.00 86.56 592 ALA A O 1
ATOM 4589 N N . TRP A 1 593 ? -25.090 -20.080 5.605 1.00 83.06 593 TRP A N 1
ATOM 4590 C CA . TRP A 1 593 ? -25.992 -21.132 5.121 1.00 83.06 593 TRP A CA 1
ATOM 4591 C C . TRP A 1 593 ? -26.797 -21.812 6.247 1.00 83.06 593 TRP A C 1
ATOM 4593 O O . TRP A 1 593 ? -27.736 -22.554 5.965 1.00 83.06 593 TRP A O 1
ATOM 4603 N N . GLY A 1 594 ? -26.438 -21.560 7.508 1.00 86.88 594 GLY A N 1
ATOM 4604 C CA . GLY A 1 594 ? -27.046 -22.140 8.708 1.00 86.88 594 GLY A CA 1
ATOM 4605 C C . GLY A 1 594 ? -26.681 -21.343 9.962 1.00 86.88 594 GLY A C 1
ATOM 4606 O O . GLY A 1 594 ? -25.970 -20.333 9.872 1.00 86.88 594 GLY A O 1
ATOM 4607 N N . GLY A 1 595 ? -27.199 -21.772 11.107 1.00 88.56 595 GLY A N 1
ATOM 4608 C CA . GLY A 1 595 ? -26.873 -21.238 12.422 1.00 88.56 595 GLY A CA 1
ATOM 4609 C C . GLY A 1 595 ? -25.557 -21.784 12.959 1.00 88.56 595 GLY A C 1
ATOM 4610 O O . GLY A 1 595 ? -25.095 -22.857 12.587 1.00 88.56 595 GLY A O 1
ATOM 4611 N N . PHE A 1 596 ? -24.919 -20.994 13.813 1.00 93.06 596 PHE A N 1
ATOM 4612 C CA . PHE A 1 596 ? -23.715 -21.357 14.554 1.00 93.06 596 PHE A CA 1
ATOM 4613 C C . PHE A 1 596 ? -23.572 -20.410 15.744 1.00 93.06 596 PHE A C 1
ATOM 4615 O O . PHE A 1 596 ? -24.219 -19.359 15.784 1.00 93.06 596 PHE A O 1
ATOM 4622 N N . THR A 1 597 ? -22.699 -20.749 16.684 1.00 93.94 597 THR A N 1
ATOM 4623 C CA . THR A 1 597 ? -22.387 -19.884 17.814 1.00 93.94 597 THR A CA 1
ATOM 4624 C C . THR A 1 597 ? -21.283 -18.898 17.442 1.00 93.94 597 THR A C 1
ATOM 4626 O O . THR A 1 597 ? -20.195 -19.265 16.984 1.00 93.94 597 THR A O 1
ATOM 4629 N N . VAL A 1 598 ? -21.563 -17.614 17.639 1.00 94.62 598 VAL A N 1
ATOM 4630 C CA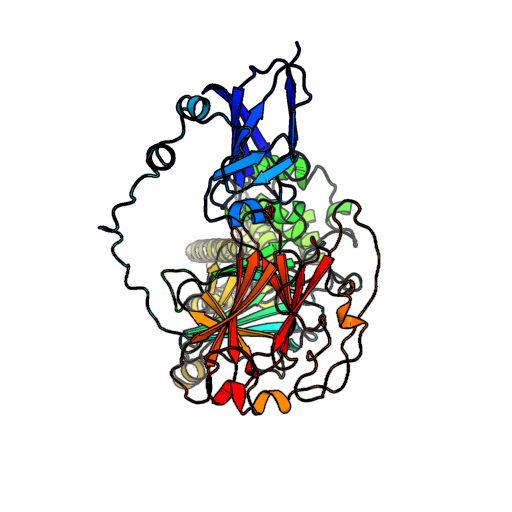 . VAL A 1 598 ? -20.591 -16.533 17.495 1.00 94.62 598 VAL A CA 1
ATOM 4631 C C . VAL A 1 598 ? -19.976 -16.250 18.857 1.00 94.62 598 VAL A C 1
ATOM 4633 O O . VAL A 1 598 ? -20.694 -15.961 19.812 1.00 94.62 598 VAL A O 1
ATOM 4636 N N . GLY A 1 599 ? -18.649 -16.285 18.922 1.00 95.00 599 GLY A N 1
ATOM 4637 C CA . GLY A 1 599 ? -17.896 -15.770 20.058 1.00 95.00 599 GLY A CA 1
ATOM 4638 C C . GLY A 1 599 ? -17.432 -14.342 19.802 1.00 95.00 599 GLY A C 1
ATOM 4639 O O . GLY A 1 599 ? -17.077 -13.992 18.675 1.00 95.00 599 GLY A O 1
ATOM 4640 N N . VAL A 1 600 ? -17.394 -13.516 20.838 1.00 95.75 600 VAL A N 1
ATOM 4641 C CA . VAL A 1 600 ? -16.761 -12.200 20.817 1.00 95.75 600 VAL A CA 1
ATOM 4642 C C . VAL A 1 600 ? -15.786 -12.092 21.975 1.00 95.75 600 VAL A C 1
ATOM 4644 O O . VAL A 1 600 ? -16.090 -12.513 23.083 1.00 95.75 600 VAL A O 1
ATOM 4647 N N . TRP A 1 601 ? -14.625 -11.496 21.730 1.00 93.88 601 TRP A N 1
ATOM 4648 C CA . TRP A 1 601 ? -13.680 -11.114 22.775 1.00 93.88 601 TRP A CA 1
ATOM 4649 C C . TRP A 1 601 ? -13.383 -9.619 22.680 1.00 93.88 601 TRP A C 1
ATOM 4651 O O . TRP A 1 601 ? -13.100 -9.102 21.595 1.00 93.88 601 TRP A O 1
ATOM 4661 N N . LEU A 1 602 ? -13.457 -8.933 23.817 1.00 92.31 602 LEU A N 1
ATOM 4662 C CA . LEU A 1 602 ? -13.234 -7.499 23.973 1.00 92.31 602 LEU A CA 1
ATOM 4663 C C . LEU A 1 602 ? -11.974 -7.297 24.825 1.00 92.31 602 LEU A C 1
ATOM 4665 O O . LEU A 1 602 ? -12.071 -7.265 26.052 1.00 92.31 602 LEU A O 1
ATOM 4669 N N . PRO A 1 603 ? -10.780 -7.168 24.217 1.00 87.38 603 PRO A N 1
ATOM 4670 C CA . PRO A 1 603 ? -9.528 -7.251 24.967 1.00 87.38 603 PRO A CA 1
ATOM 4671 C C . PRO A 1 603 ? -9.333 -6.121 25.976 1.00 87.38 603 PRO A C 1
ATOM 4673 O O . PRO A 1 603 ? -8.841 -6.368 27.071 1.00 87.38 603 PRO A O 1
ATOM 4676 N N . GLN A 1 604 ? -9.750 -4.899 25.624 1.00 84.81 604 GLN A N 1
ATOM 4677 C CA . GLN A 1 604 ? -9.613 -3.719 26.487 1.00 84.81 604 GLN A CA 1
ATOM 4678 C C . GLN A 1 604 ? -10.473 -3.809 27.750 1.00 84.81 604 GLN A C 1
ATOM 4680 O O . GLN A 1 604 ? -10.072 -3.346 28.812 1.00 84.81 604 GLN A O 1
ATOM 4685 N N . ALA A 1 605 ? -11.646 -4.432 27.639 1.00 86.38 605 ALA A N 1
ATOM 4686 C CA . ALA A 1 605 ? -12.543 -4.667 28.763 1.00 86.38 605 ALA A CA 1
ATOM 4687 C C . ALA A 1 605 ? -12.320 -6.043 29.421 1.00 86.38 605 ALA A C 1
ATOM 4689 O O . ALA A 1 605 ? -12.904 -6.324 30.462 1.00 86.38 605 ALA A O 1
ATOM 4690 N N . GLY A 1 606 ? -11.473 -6.897 28.835 1.00 89.50 606 GLY A N 1
ATOM 4691 C CA . GLY A 1 606 ? -11.164 -8.228 29.349 1.00 89.50 606 GLY A CA 1
ATOM 4692 C C . GLY A 1 606 ? -12.349 -9.199 29.363 1.00 89.50 606 GLY A C 1
ATOM 4693 O O . GLY A 1 606 ? -12.314 -10.138 30.152 1.00 89.50 606 GLY A O 1
ATOM 4694 N N . LEU A 1 607 ? -13.373 -8.993 28.522 1.00 91.75 607 LEU A N 1
ATOM 4695 C CA . LEU A 1 607 ? -14.601 -9.804 28.533 1.00 91.75 607 LEU A CA 1
ATOM 4696 C C . LEU A 1 607 ? -14.817 -10.631 27.264 1.00 91.75 607 LEU A C 1
ATOM 4698 O O . LEU A 1 607 ? -14.251 -10.345 26.203 1.00 91.75 607 LEU A O 1
ATOM 4702 N N . GLU A 1 608 ? -15.691 -11.627 27.376 1.00 94.94 608 GLU A N 1
ATOM 4703 C CA . GLU A 1 608 ? -16.128 -12.491 26.284 1.00 94.94 608 GLU A CA 1
ATOM 4704 C C . GLU A 1 608 ? -17.656 -12.478 26.198 1.00 94.94 608 GLU A C 1
ATOM 4706 O O . GLU A 1 608 ? -18.331 -12.432 27.217 1.00 94.94 608 GLU A O 1
ATOM 4711 N N . LEU A 1 609 ? -18.202 -12.499 24.985 1.00 96.25 609 LEU A N 1
ATOM 4712 C CA . LEU A 1 609 ? -19.640 -12.617 24.748 1.00 96.25 609 LEU A CA 1
ATOM 4713 C C . LEU A 1 609 ? -19.894 -13.799 23.815 1.00 96.25 609 LEU A C 1
ATOM 4715 O O . LEU A 1 609 ? -19.093 -14.086 22.925 1.00 96.25 609 LEU A O 1
ATOM 4719 N N . GLU A 1 610 ? -21.035 -14.452 23.970 1.00 96.69 610 GLU A N 1
ATOM 4720 C CA . GLU A 1 610 ? -21.438 -15.595 23.158 1.00 96.69 610 GLU A CA 1
ATOM 4721 C C . GLU A 1 610 ? -22.876 -15.436 22.669 1.00 96.69 610 GLU A C 1
ATOM 4723 O O . GLU A 1 610 ? -23.774 -15.088 23.434 1.00 96.69 610 GLU A O 1
ATOM 4728 N N . CYS A 1 611 ? -23.110 -15.709 21.387 1.00 95.81 611 CYS A N 1
ATOM 4729 C CA . CYS A 1 611 ? -24.440 -15.661 20.790 1.00 95.81 611 CYS A CA 1
ATOM 4730 C C . CYS A 1 611 ? -24.671 -16.881 19.891 1.00 95.81 611 CYS A C 1
ATOM 4732 O O . CYS A 1 611 ? -24.057 -17.003 18.830 1.00 95.81 611 CYS A O 1
ATOM 4734 N N . ASP A 1 612 ? -25.581 -17.769 20.300 1.00 94.06 612 ASP A N 1
ATOM 4735 C CA . ASP A 1 612 ? -26.111 -18.838 19.447 1.00 94.06 612 ASP A CA 1
ATOM 4736 C C . ASP A 1 612 ? -27.154 -18.244 18.489 1.00 94.06 612 ASP A C 1
ATOM 4738 O O . ASP A 1 612 ? -28.263 -17.880 18.895 1.00 94.06 612 ASP A O 1
ATOM 4742 N N . LEU A 1 613 ? -26.805 -18.153 17.201 1.00 93.25 613 LEU A N 1
ATOM 4743 C CA . LEU A 1 613 ? -27.662 -17.550 16.178 1.00 93.25 613 LEU A CA 1
ATOM 4744 C C . LEU A 1 613 ? -29.011 -18.259 16.024 1.00 93.25 613 LEU A C 1
ATOM 4746 O O . LEU A 1 613 ? -29.980 -17.621 15.611 1.00 93.25 613 LEU A O 1
ATOM 4750 N N . ALA A 1 614 ? -29.093 -19.552 16.349 1.00 91.50 614 ALA A N 1
ATOM 4751 C CA . ALA A 1 614 ? -30.336 -20.310 16.267 1.00 91.50 614 ALA A CA 1
ATOM 4752 C C . ALA A 1 614 ? -31.325 -19.944 17.387 1.00 91.50 614 ALA A C 1
ATOM 4754 O O . ALA A 1 614 ? -32.526 -20.166 17.228 1.00 91.50 614 ALA A O 1
ATOM 4755 N N . GLN A 1 615 ? -30.843 -19.372 18.497 1.00 91.88 615 GLN A N 1
ATOM 4756 C CA . GLN A 1 615 ? -31.666 -18.964 19.644 1.00 91.88 615 GLN A CA 1
ATOM 4757 C C . GLN A 1 615 ? -32.121 -17.501 19.573 1.00 91.88 615 GLN A C 1
ATOM 4759 O O . GLN A 1 615 ? -32.915 -17.061 20.403 1.00 91.88 615 GLN A O 1
ATOM 4764 N N . VAL A 1 616 ? -31.634 -16.735 18.594 1.00 92.00 616 VAL A N 1
ATOM 4765 C CA . VAL A 1 616 ? -31.992 -15.323 18.441 1.00 92.00 616 VAL A CA 1
ATOM 4766 C C . VAL A 1 616 ? -33.446 -15.192 17.988 1.00 92.00 616 VAL A C 1
ATOM 4768 O O . VAL A 1 616 ? -33.898 -15.858 17.052 1.00 92.00 616 VAL A O 1
ATOM 4771 N N . GLU A 1 617 ? -34.188 -14.294 18.633 1.00 89.38 617 GLU A N 1
ATOM 4772 C CA . GLU A 1 617 ? -35.565 -14.001 18.253 1.00 89.38 617 GLU A CA 1
ATOM 4773 C C . GLU A 1 617 ? -35.638 -13.512 16.796 1.00 89.38 617 GLU A C 1
ATOM 4775 O O . GLU A 1 617 ? -34.871 -12.656 16.355 1.00 89.38 617 GLU A O 1
ATOM 4780 N N . GLY A 1 618 ? -36.552 -14.088 16.012 1.00 85.69 618 GLY A N 1
ATOM 4781 C CA . GLY A 1 618 ? -36.675 -13.776 14.586 1.00 85.69 618 GLY A CA 1
ATOM 4782 C C . GLY A 1 618 ? -35.643 -14.463 13.681 1.00 85.69 618 GLY A C 1
ATOM 4783 O O . GLY A 1 618 ? -35.617 -14.171 12.483 1.00 85.69 618 GLY A O 1
ATOM 4784 N N . ALA A 1 619 ? -34.835 -15.399 14.198 1.00 89.69 619 ALA A N 1
ATOM 4785 C CA . ALA A 1 619 ? -33.935 -16.210 13.381 1.00 89.69 619 ALA A CA 1
ATOM 4786 C C . ALA A 1 619 ? -34.703 -16.960 12.267 1.00 89.69 619 ALA A C 1
ATOM 4788 O O . ALA A 1 619 ? -35.650 -17.714 12.544 1.00 89.69 619 ALA A O 1
ATOM 4789 N N . PRO A 1 620 ? -34.313 -16.797 10.987 1.00 89.38 620 PRO A N 1
ATOM 4790 C CA . PRO A 1 620 ? -34.932 -17.516 9.882 1.00 89.38 620 PRO A CA 1
ATOM 4791 C C . PRO A 1 620 ? -34.834 -19.031 10.059 1.00 89.38 620 PRO A C 1
ATOM 4793 O O . PRO A 1 620 ? -33.909 -19.542 10.684 1.00 89.38 620 PRO A O 1
ATOM 4796 N N . GLU A 1 621 ? -35.773 -19.770 9.469 1.00 86.44 621 GLU A N 1
ATOM 4797 C CA . GLU A 1 621 ? -35.820 -21.236 9.565 1.00 86.44 621 GLU A CA 1
ATOM 4798 C C . GLU A 1 621 ? -34.488 -21.897 9.182 1.00 86.44 621 GLU A C 1
ATOM 4800 O O . GLU A 1 621 ? -34.039 -22.817 9.856 1.00 86.44 621 GLU A O 1
ATOM 4805 N N . ILE A 1 622 ? -33.807 -21.367 8.164 1.00 86.69 622 ILE A N 1
ATOM 4806 C CA . ILE A 1 622 ? -32.504 -21.878 7.744 1.00 86.69 622 ILE A CA 1
ATOM 4807 C C . ILE A 1 622 ? -31.429 -21.783 8.835 1.00 86.69 622 ILE A C 1
ATOM 4809 O O . ILE A 1 622 ? -30.598 -22.672 8.921 1.00 86.69 622 ILE A O 1
ATOM 4813 N N . VAL A 1 623 ? -31.472 -20.752 9.682 1.00 88.19 623 VAL A N 1
ATOM 4814 C CA . VAL A 1 623 ? -30.543 -20.567 10.809 1.00 88.19 623 VAL A CA 1
ATOM 4815 C C . VAL A 1 623 ? -30.921 -21.469 11.982 1.00 88.19 623 VAL A C 1
ATOM 4817 O O . VAL A 1 623 ? -30.058 -21.929 12.713 1.00 88.19 623 VAL A O 1
ATOM 4820 N N . ARG A 1 624 ? -32.219 -21.728 12.173 1.00 86.56 624 ARG A N 1
ATOM 4821 C CA . ARG A 1 624 ? -32.714 -22.553 13.284 1.00 86.56 624 ARG A CA 1
ATOM 4822 C C . ARG A 1 624 ? -32.548 -24.053 13.047 1.00 86.56 624 ARG A C 1
ATOM 4824 O O . ARG A 1 624 ? -32.415 -24.802 14.008 1.00 86.56 624 ARG A O 1
ATOM 4831 N N . LEU A 1 625 ? -32.636 -24.496 11.791 1.0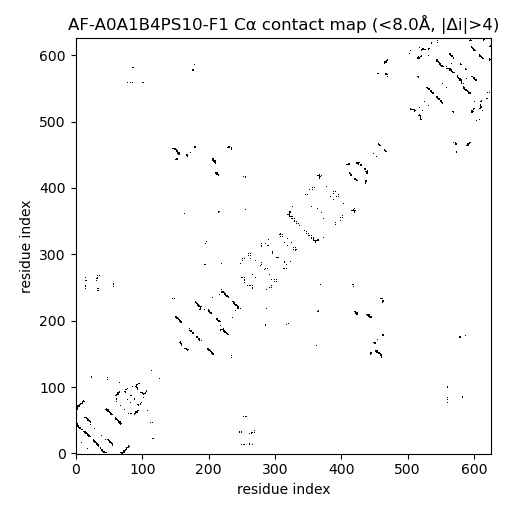0 82.81 625 LEU A N 1
ATOM 4832 C CA . LEU A 1 625 ? -32.705 -25.919 11.436 1.00 82.81 625 LEU A CA 1
ATOM 4833 C C . LEU A 1 625 ? -31.404 -26.507 10.882 1.00 82.81 625 LEU A C 1
ATOM 4835 O O . LEU A 1 625 ? -31.275 -27.733 10.842 1.00 82.81 625 LEU A O 1
ATOM 4839 N N . ARG A 1 626 ? -30.491 -25.671 10.386 1.00 75.50 626 ARG A N 1
ATOM 4840 C CA . ARG A 1 626 ? -29.208 -26.089 9.807 1.00 75.50 626 ARG A CA 1
ATOM 4841 C C . ARG A 1 626 ? -28.080 -25.482 10.600 1.00 75.50 626 ARG A C 1
ATOM 4843 O O . ARG A 1 626 ? -27.064 -26.194 10.728 1.00 75.50 626 ARG A O 1
#

Solvent-accessible surface area (backbone atoms only — not comparable to full-atom values): 34069 Å² total; per-residue (Å²): 120,73,15,40,41,43,38,34,54,30,81,65,46,21,37,26,43,40,37,35,35,42,88,75,38,81,77,44,74,47,73,31,31,67,87,45,45,70,47,80,48,73,73,54,79,64,44,64,32,40,36,41,41,32,41,46,79,48,85,54,41,34,38,37,38,72,41,53,74,68,42,88,34,72,47,68,47,66,41,53,71,32,57,63,54,62,78,45,59,55,35,26,46,30,81,89,76,67,41,54,33,75,57,86,45,90,87,60,61,70,84,61,60,78,66,57,79,60,58,91,89,49,60,71,60,62,63,49,70,80,44,83,70,75,84,72,92,78,76,79,75,76,74,86,67,65,85,57,71,33,40,28,22,34,27,33,20,26,52,50,89,76,82,92,41,53,29,50,44,87,74,70,74,50,60,36,44,49,97,18,30,40,40,36,37,30,66,56,65,87,86,58,64,77,61,73,54,75,49,35,33,44,38,39,23,32,36,64,48,28,33,40,33,32,53,51,75,81,34,69,72,5,27,32,36,40,41,35,26,41,61,88,40,38,85,48,73,48,54,46,77,42,45,57,29,34,57,58,29,21,47,53,32,33,62,60,48,37,50,73,68,51,42,43,48,42,46,62,67,60,64,48,92,66,54,75,66,62,56,69,33,93,88,38,47,64,64,54,51,50,43,51,51,52,38,24,68,75,37,56,90,73,34,71,77,74,50,68,70,59,38,52,51,42,31,74,52,38,52,54,39,15,48,33,24,45,49,38,20,52,41,36,44,62,73,21,72,89,50,55,72,68,49,35,50,51,21,51,51,50,21,52,54,26,49,54,47,14,61,70,34,52,62,43,50,36,28,61,50,49,51,52,47,51,52,51,51,51,52,50,57,59,52,41,76,79,44,47,91,80,42,60,66,71,55,52,58,48,42,55,54,50,55,54,50,51,62,56,45,49,75,28,55,49,62,43,84,47,38,19,32,34,41,41,66,26,64,63,49,32,72,77,67,73,39,70,42,56,28,40,80,30,80,10,66,74,60,70,87,38,20,36,74,65,37,38,28,34,32,22,41,34,31,64,31,42,47,31,56,54,86,70,60,75,76,68,70,74,80,84,74,88,81,80,75,91,76,90,81,87,72,89,92,65,88,81,82,49,77,90,73,42,70,42,77,78,44,73,67,28,55,93,88,31,48,42,44,77,30,23,81,64,34,33,60,58,97,59,34,37,54,47,74,46,80,42,88,49,96,47,94,69,38,37,33,42,37,39,34,40,38,47,41,93,87,58,88,69,56,65,65,40,50,36,36,42,34,50,56,83,58,26,48,64,29,57,38,41,27,47,42,49,76,57,36,26,74,50,49,33,35,33,42,39,32,48,25,36,28,34,39,30,68,92,78,71,45,54,26,19,42,52,44,47,76,41,85,86,48,52,67,53,27,56,77,79

Organism: Burkholderia cepacia (NCBI:txid292)

Nearest PDB structures (foldseek):
  7kra-assembly1_B  TM=4.427E-01  e=3.482E+00  Saccharomyces cerevisiae
  6xr2-assembly2_E  TM=2.168E-01  e=3.482E+00  synthetic construct
  4p3g-assembly1_C  TM=2.414E-01  e=5.496E+00  Thermochaetoides thermophila DSM 1495
  8qae-assembly1_A  TM=2.044E-01  e=5.782E+00  synthetic construct